Protein AF-0000000084529770 (afdb_homodimer)

Solvent-accessible surface area (backbone atoms only — not comparable to full-atom values): 20296 Å² total; per-residue (Å²): 112,70,66,55,49,55,51,51,52,50,38,41,46,54,28,39,40,55,39,32,36,70,46,19,80,85,62,40,51,66,65,58,24,19,60,69,40,73,43,67,54,68,54,47,42,72,75,42,43,56,72,65,47,39,49,16,51,37,52,49,51,47,50,50,52,47,49,69,75,46,68,89,63,78,53,99,87,29,50,69,12,55,49,46,35,48,49,44,53,50,38,72,77,45,52,46,55,53,38,37,48,46,34,41,22,71,76,56,33,53,90,83,51,86,56,68,46,41,69,64,49,27,52,56,42,40,51,54,21,49,52,44,41,52,32,25,75,70,59,68,24,43,69,91,48,57,34,33,60,52,48,45,49,54,53,27,41,52,40,27,68,72,38,34,38,51,56,52,43,43,42,59,52,74,77,89,50,68,69,60,50,43,51,41,51,21,53,36,42,35,39,39,37,47,93,111,68,66,55,48,55,50,49,51,48,38,42,45,55,27,39,39,55,40,32,34,69,45,18,81,86,62,40,50,67,65,58,23,18,61,70,40,71,44,67,53,68,53,48,44,73,76,44,42,56,71,64,47,37,49,17,50,37,52,50,51,47,50,47,52,47,48,68,75,48,69,87,63,77,54,99,87,29,50,68,12,55,49,46,36,48,50,44,53,49,38,72,78,46,53,45,55,56,38,36,49,48,34,39,20,71,76,56,34,54,89,85,51,86,58,69,44,41,69,64,49,27,53,56,41,41,51,52,23,48,52,45,40,52,32,24,75,71,58,68,23,43,68,90,48,58,34,34,60,52,48,45,48,54,53,27,41,52,40,27,69,71,38,33,38,51,58,52,43,42,42,57,52,75,75,89,51,68,68,59,50,42,52,43,50,21,52,36,42,34,41,38,36,48,95

Secondary structure (DSSP, 8-state):
-HHHHHHHHHHHHHHHHHHHHHHHHHH--HHHHHHHHTS-HHHHHHHH-SHHHHHHHHHHHHHHHHHHHS----SSS--HHHHHHHHHHHHHH-THHHHHHHHHHHHT-STTSPPTTHHHHHHHHHHHHHHHHHHHHTTSS--SS-HHHHHHHHHHHHHHHHH-HHHHHHHH-SS--HHHHHHHHHHHHHHHH--/-HHHHHHHHHHHHHHHHHHHHHHHHHH--HHHHHHHHTS-HHHHHHHH-SHHHHHHHHHHHHHHHHHHHS----SSS--HHHHHHHHHHHHHH-THHHHHHHHHHHHT-STTSPPTTHHHHHHHHHHHHHHHHHHHHTTSS--SS-HHHHHHHHHHHHHHHHH-HHHHHHHH-SS--HHHHHHHHHHHHHHHH--

InterPro domains:
  IPR001647 DNA-binding HTH domain, TetR-type [PF00440] (12-58)
  IPR001647 DNA-binding HTH domain, TetR-type [PR00455] (12-25)
  IPR001647 DNA-binding HTH domain, TetR-type [PR00455] (33-56)
  IPR001647 DNA-binding HTH domain, TetR-type [PS50977] (6-66)
  IPR009057 Homedomain-like superfamily [SSF46689] (3-79)
  IPR036271 Tetracyclin repressor-like, C-terminal domain superfamily [SSF48498] (78-193)
  IPR041467 HTH-type transcriptional repressor Sco4008, C-terminal [PF17926] (79-191)
  IPR050109 HTH-type, TetR-like transcriptional regulator [PTHR30328] (4-168)

Organism: Streptomyces rubellomurinus (strain ATCC 31215) (NCBI:txid359131)

pLDDT: mean 94.83, std 7.2, range [59.88, 98.88]

Nearest PDB structures (foldseek):
  3ppb-assembly1_B  TM=7.176E-01  e=4.703E-06  Shewanella loihica PV-4
  5gpa-assembly1_B  TM=7.264E-01  e=2.095E-05  Halalkalibacterium halodurans C-125
  4me9-assembly1_B  TM=6.494E-01  e=6.915E-06  Bacillus cereus ATCC 10987
  3vuq-assembly2_D  TM=5.571E-01  e=3.959E-04  Thermus thermophilus HB8
  1ui5-assembly1_A  TM=5.628E-01  e=7.773E-04  Streptomyces coelicolor A3(2)

Foldseek 3Di:
DVVVLVLLVVLLLVLLLVQCLVQNLVGGDLVSSCVSSVHDSVVCCVPQNDSLSSLLVNLLVVVVVLCVQQPDDDDPVDDLLNSLLSSLVVCVVPVSNLSRVVRCCVPPVDPPDDDRVNVVVCVVLVVQLVNQVVCCVVQAWPDPDRSSVLSVVSVVLSSCVSPVVVVVCVVVPDDDDSVVVSVVSSVVNCVVIGD/DVVVLVLLVVLLLVLLLVQCLVQNLVGGDLVSSCVSSVHDSVVCCVPQNDSLSSLLVNLLVVVVVLCVQQPDDDDPVDDLLNSLLSSLVVCVVPVSNLSRVVSCCVPPVDPPDDDRVVVVVCVVLVVQLVNQVVCCVVQAWPDPDRSSVLSVVSVVLSSCVSPVVVVVCVVVPDDDDSVVVSVVSSVVNCVVIGD

Sequence (390 aa):
MAWDTARTQQLLLDAAVEEFAEFGPDGARIARVATRAGVNKERIYQYFGDKEQLFSAVLRSELGKLAEAVPMVLDEGQDLGDYAGHVYDHHTASPHFSRLLAWEGLQRGTEDEELAAGLYRAAHLGEKAAVVAAAQRAGLLADDVDPGRTMFAVIGLVNAWFTLPQMVRLLLGGAADPAADRAALVTLVRRMTKPMAWDTARTQQLLLDAAVEEFAEFGPDGARIARVATRAGVNKERIYQYFGDKEQLFSAVLRSELGKLAEAVPMVLDEGQDLGDYAGHVYDHHTASPHFSRLLAWEGLQRGTEDEELAAGLYRAAHLGEKAAVVAAAQRAGLLADDVDPGRTMFAVIGLVNAWFTLPQMVRLLLGGAADPAADRAALVTLVRRMTKP

Radius of gyration: 21.7 Å; Cα contacts (8 Å, |Δi|>4): 522; chains: 2; bounding box: 76×56×42 Å

Structure (mmCIF, N/CA/C/O backbone):
data_AF-0000000084529770-model_v1
#
loop_
_entity.id
_entity.type
_entity.pdbx_description
1 polymer 'HTH tetR-type domain-containing protein'
#
loop_
_atom_site.group_PDB
_atom_site.id
_atom_site.type_symbol
_atom_site.label_atom_id
_atom_site.label_alt_id
_atom_site.label_comp_id
_atom_site.label_asym_id
_atom_site.label_entity_id
_atom_site.label_seq_id
_atom_site.pdbx_PDB_ins_code
_atom_site.Cartn_x
_atom_site.Cartn_y
_atom_site.Cartn_z
_atom_site.occupancy
_atom_site.B_iso_or_equiv
_atom_site.auth_seq_id
_atom_site.auth_comp_id
_atom_site.auth_asym_id
_atom_site.auth_atom_id
_atom_site.pdbx_PDB_model_num
ATOM 1 N N . MET A 1 1 ? 37.719 20.094 6.215 1 59.88 1 MET A N 1
ATOM 2 C CA . MET A 1 1 ? 36.625 20.969 5.809 1 59.88 1 MET A CA 1
ATOM 3 C C . MET A 1 1 ? 35.594 20.203 5.012 1 59.88 1 MET A C 1
ATOM 5 O O . MET A 1 1 ? 34.406 20.297 5.312 1 59.88 1 MET A O 1
ATOM 9 N N . ALA A 1 2 ? 36.031 19.453 3.848 1 61.69 2 ALA A N 1
ATOM 10 C CA . ALA A 1 2 ? 35.156 18.656 2.979 1 61.69 2 ALA A CA 1
ATOM 11 C C . ALA A 1 2 ? 34.469 17.547 3.76 1 61.69 2 ALA A C 1
ATOM 13 O O . ALA A 1 2 ? 33.281 17.297 3.584 1 61.69 2 ALA A O 1
ATOM 14 N N . TRP A 1 3 ? 35.219 16.984 4.723 1 68.81 3 TRP A N 1
ATOM 15 C CA . TRP A 1 3 ? 34.75 15.891 5.559 1 68.81 3 TRP A CA 1
ATOM 16 C C . TRP A 1 3 ? 33.625 16.359 6.469 1 68.81 3 TRP A C 1
ATOM 18 O O . TRP A 1 3 ? 32.625 15.648 6.668 1 68.81 3 TRP A O 1
ATOM 28 N N . ASP A 1 4 ? 33.688 17.594 6.711 1 81.44 4 ASP A N 1
ATOM 29 C CA . ASP A 1 4 ? 32.656 18.172 7.586 1 81.44 4 ASP A CA 1
ATOM 30 C C . ASP A 1 4 ? 31.344 18.375 6.848 1 81.44 4 ASP A C 1
ATOM 32 O O . ASP A 1 4 ? 30.281 18.031 7.367 1 81.44 4 ASP A O 1
ATOM 36 N N . THR A 1 5 ? 31.562 18.594 5.516 1 88.88 5 THR A N 1
ATOM 37 C CA . THR A 1 5 ? 30.375 18.844 4.699 1 88.88 5 THR A CA 1
ATOM 38 C C . THR A 1 5 ? 29.625 17.547 4.418 1 88.88 5 THR A C 1
ATOM 40 O O . THR A 1 5 ? 28.406 17.5 4.539 1 88.88 5 THR A O 1
ATOM 43 N N . ALA A 1 6 ? 30.438 16.562 4.059 1 91.94 6 ALA A N 1
ATOM 44 C CA . ALA A 1 6 ? 29.844 15.258 3.766 1 91.94 6 ALA A CA 1
ATOM 45 C C . ALA A 1 6 ? 29.109 14.703 4.988 1 91.94 6 ALA A C 1
ATOM 47 O O . ALA A 1 6 ? 28.031 14.133 4.867 1 91.94 6 ALA A O 1
ATOM 48 N N . ARG A 1 7 ? 29.688 14.82 6.074 1 94.19 7 ARG A N 1
ATOM 49 C CA . ARG A 1 7 ? 29.094 14.352 7.32 1 94.19 7 ARG A CA 1
ATOM 50 C C . ARG A 1 7 ? 27.812 15.125 7.629 1 94.19 7 ARG A C 1
ATOM 52 O O . ARG A 1 7 ? 26.797 14.531 8.008 1 94.19 7 ARG A O 1
ATOM 59 N N . THR A 1 8 ? 27.844 16.438 7.461 1 95.31 8 THR A N 1
ATOM 60 C CA . THR A 1 8 ? 26.688 17.281 7.711 1 95.31 8 THR A CA 1
ATOM 61 C C . THR A 1 8 ? 25.547 16.922 6.758 1 95.31 8 THR A C 1
ATOM 63 O O . THR A 1 8 ? 24.391 16.812 7.18 1 95.31 8 THR A O 1
ATOM 66 N N . GLN A 1 9 ? 25.891 16.703 5.504 1 96.88 9 GLN A N 1
ATOM 67 C CA . GLN A 1 9 ? 24.875 16.328 4.52 1 96.88 9 GLN A CA 1
ATOM 68 C C . GLN A 1 9 ? 24.234 14.992 4.875 1 96.88 9 GLN A C 1
ATOM 70 O O . GLN A 1 9 ? 23.016 14.836 4.742 1 96.88 9 GLN A O 1
ATOM 75 N N . GLN A 1 10 ? 25.078 14.094 5.355 1 97.25 10 GLN A N 1
ATOM 76 C CA . GLN A 1 10 ? 24.562 12.781 5.719 1 97.25 10 GLN A CA 1
ATOM 77 C C . GLN A 1 10 ? 23.656 12.867 6.938 1 97.25 10 GLN A C 1
ATOM 79 O O . GLN A 1 10 ? 22.609 12.203 6.996 1 97.25 10 GLN A O 1
ATOM 84 N N . LEU A 1 11 ? 23.984 13.664 7.91 1 97.44 11 LEU A N 1
ATOM 85 C CA . LEU A 1 11 ? 23.156 13.867 9.094 1 97.44 11 LEU A CA 1
ATOM 86 C C . LEU A 1 11 ? 21.797 14.445 8.703 1 97.44 11 LEU A C 1
ATOM 88 O O . LEU A 1 11 ? 20.766 14 9.211 1 97.44 11 LEU A O 1
ATOM 92 N N . LEU A 1 12 ? 21.828 15.406 7.801 1 98 12 LEU A N 1
ATOM 93 C CA . LEU A 1 12 ? 20.594 16.031 7.336 1 98 12 LEU A CA 1
ATOM 94 C C . LEU A 1 12 ? 19.75 15.031 6.555 1 98 12 LEU A C 1
ATOM 96 O O . LEU A 1 12 ? 18.531 14.984 6.73 1 98 12 LEU A O 1
ATOM 100 N N . LEU A 1 13 ? 20.422 14.273 5.734 1 98.31 13 LEU A N 1
ATOM 101 C CA . LEU A 1 13 ? 19.703 13.289 4.93 1 98.31 13 LEU A CA 1
ATOM 102 C C . LEU A 1 13 ? 19.047 12.234 5.816 1 98.31 13 LEU A C 1
ATOM 104 O O . LEU A 1 13 ? 17.891 11.883 5.617 1 98.31 13 LEU A O 1
ATOM 108 N N . ASP A 1 14 ? 19.75 11.719 6.828 1 98.38 14 ASP A N 1
ATOM 109 C CA . ASP A 1 14 ? 19.219 10.727 7.75 1 98.38 14 ASP A CA 1
ATOM 110 C C . ASP A 1 14 ? 18.031 11.273 8.523 1 98.38 14 ASP A C 1
ATOM 112 O O . ASP A 1 14 ? 17.016 10.586 8.688 1 98.38 14 ASP A O 1
ATOM 116 N N . ALA A 1 15 ? 18.125 12.516 8.961 1 98.69 15 ALA A N 1
ATOM 117 C CA . ALA A 1 15 ? 17.031 13.172 9.656 1 98.69 15 ALA A CA 1
ATOM 118 C C . ALA A 1 15 ? 15.82 13.336 8.734 1 98.69 15 ALA A C 1
ATOM 120 O O . ALA A 1 15 ? 14.68 13.172 9.164 1 98.69 15 ALA A O 1
ATOM 121 N N . ALA A 1 16 ? 16.094 13.688 7.48 1 98.88 16 ALA A N 1
ATOM 122 C CA . ALA A 1 16 ? 15.023 13.875 6.5 1 98.88 16 ALA A CA 1
ATOM 123 C C . ALA A 1 16 ? 14.305 12.555 6.215 1 98.88 16 ALA A C 1
ATOM 125 O O . ALA A 1 16 ? 13.086 12.523 6.066 1 98.88 16 ALA A O 1
ATOM 126 N N . VAL A 1 17 ? 15.055 11.445 6.105 1 98.81 17 VAL A N 1
ATOM 127 C CA . VAL A 1 17 ? 14.461 10.133 5.891 1 98.81 17 VAL A CA 1
ATOM 128 C C . VAL A 1 17 ? 13.469 9.82 7.008 1 98.81 17 VAL A C 1
ATOM 130 O O . VAL A 1 17 ? 12.328 9.422 6.738 1 98.81 17 VAL A O 1
ATOM 133 N N . GLU A 1 18 ? 13.867 10.055 8.227 1 98.5 18 GLU A N 1
ATOM 134 C CA . GLU A 1 18 ? 12.984 9.812 9.367 1 98.5 18 GLU A CA 1
ATOM 135 C C . GLU A 1 18 ? 11.742 10.703 9.305 1 98.5 18 GLU A C 1
ATOM 137 O O . GLU A 1 18 ? 10.625 10.227 9.5 1 98.5 18 GLU A O 1
ATOM 142 N N . GLU A 1 19 ? 11.945 11.961 8.984 1 98.62 19 GLU A N 1
ATOM 143 C CA . GLU A 1 19 ? 10.875 12.953 8.953 1 98.62 19 GLU A CA 1
ATOM 144 C C . GLU A 1 19 ? 9.859 12.633 7.859 1 98.62 19 GLU A C 1
ATOM 146 O O . GLU A 1 19 ? 8.656 12.586 8.117 1 98.62 19 GLU A O 1
ATOM 151 N N . PHE A 1 20 ? 10.344 12.359 6.641 1 98.69 20 PHE A N 1
ATOM 152 C CA . PHE A 1 20 ? 9.461 12.086 5.512 1 98.69 20 PHE A CA 1
ATOM 153 C C . PHE A 1 20 ? 8.773 10.734 5.68 1 98.69 20 PHE A C 1
ATOM 155 O O . PHE A 1 20 ? 7.625 10.562 5.266 1 98.69 20 PHE A O 1
ATOM 162 N N . ALA A 1 21 ? 9.477 9.75 6.258 1 98.31 21 ALA A N 1
ATOM 163 C CA . ALA A 1 21 ? 8.867 8.445 6.473 1 98.31 21 ALA A CA 1
ATOM 164 C C . ALA A 1 21 ? 7.746 8.516 7.508 1 98.31 21 ALA A C 1
ATOM 166 O O . ALA A 1 21 ? 6.773 7.77 7.43 1 98.31 21 ALA A O 1
ATOM 167 N N . GLU A 1 22 ? 7.918 9.406 8.43 1 96.94 22 GLU A N 1
ATOM 168 C CA . GLU A 1 22 ? 6.938 9.516 9.508 1 96.94 22 GLU A CA 1
ATOM 169 C C . GLU A 1 22 ? 5.746 10.367 9.086 1 96.94 22 GLU A C 1
ATOM 171 O O . GLU A 1 22 ? 4.594 10.016 9.352 1 96.94 22 GLU A O 1
ATOM 176 N N . PHE A 1 23 ? 5.996 11.461 8.281 1 97.31 23 PHE A N 1
ATOM 177 C CA . PHE A 1 23 ? 4.934 12.453 8.141 1 97.31 23 PHE A CA 1
ATOM 178 C C . PHE A 1 23 ? 4.555 12.641 6.68 1 97.31 23 PHE A C 1
ATOM 180 O O . PHE A 1 23 ? 3.566 13.312 6.367 1 97.31 23 PHE A O 1
ATOM 187 N N . GLY A 1 24 ? 5.305 12.055 5.766 1 97.56 24 GLY A N 1
ATOM 188 C CA . GLY A 1 24 ? 5.062 12.281 4.352 1 97.56 24 GLY A CA 1
ATOM 189 C C . GLY A 1 24 ? 5.539 13.648 3.877 1 97.56 24 GLY A C 1
ATOM 190 O O . GLY A 1 24 ? 5.863 14.516 4.688 1 97.56 24 GLY A O 1
ATOM 191 N N . PRO A 1 25 ? 5.609 13.828 2.596 1 96.94 25 PRO A N 1
ATOM 192 C CA . PRO A 1 25 ? 6.117 15.094 2.049 1 96.94 25 PRO A CA 1
ATOM 193 C C . PRO A 1 25 ? 5.23 16.281 2.4 1 96.94 25 PRO A C 1
ATOM 195 O O . PRO A 1 25 ? 5.723 17.406 2.525 1 96.94 25 PRO A O 1
ATOM 198 N N . ASP A 1 26 ? 3.959 16.078 2.498 1 96.31 26 ASP A N 1
ATOM 199 C CA . ASP A 1 26 ? 3.076 17.188 2.855 1 96.31 26 ASP A CA 1
ATOM 200 C C . ASP A 1 26 ? 3.229 17.562 4.328 1 96.31 26 ASP A C 1
ATOM 202 O O . ASP A 1 26 ? 3.205 18.734 4.684 1 96.31 26 ASP A O 1
ATOM 206 N N . GLY A 1 27 ? 3.473 16.625 5.18 1 97 27 GLY A N 1
ATOM 207 C CA . GLY A 1 27 ? 3.488 16.859 6.617 1 97 27 GLY A CA 1
ATOM 208 C C . GLY A 1 27 ? 4.875 17.141 7.16 1 97 27 GLY A C 1
ATOM 209 O O . GLY A 1 27 ? 5.02 17.672 8.266 1 97 27 GLY A O 1
ATOM 210 N N . ALA A 1 28 ? 5.887 16.812 6.414 1 98 28 ALA A N 1
ATOM 211 C CA . ALA A 1 28 ? 7.266 17 6.852 1 98 28 ALA A CA 1
ATOM 212 C C . ALA A 1 28 ? 7.59 18.484 6.992 1 98 28 ALA A C 1
ATOM 214 O O . ALA A 1 28 ? 7.09 19.312 6.219 1 98 28 ALA A O 1
ATOM 215 N N . ARG A 1 29 ? 8.367 18.812 7.934 1 97.94 29 ARG A N 1
ATOM 216 C CA . ARG A 1 29 ? 8.82 20.188 8.164 1 97.94 29 ARG A CA 1
ATOM 217 C C . ARG A 1 29 ? 10.336 20.281 8.125 1 97.94 29 ARG A C 1
ATOM 219 O O . ARG A 1 29 ? 11.031 19.562 8.859 1 97.94 29 ARG A O 1
ATOM 226 N N . ILE A 1 30 ? 10.773 21.172 7.43 1 97.69 30 ILE A N 1
ATOM 227 C CA . ILE A 1 30 ? 12.203 21.406 7.25 1 97.69 30 ILE A CA 1
ATOM 228 C C . ILE A 1 30 ? 12.836 21.766 8.586 1 97.69 30 ILE A C 1
ATOM 230 O O . ILE A 1 30 ? 13.945 21.328 8.906 1 97.69 30 ILE A O 1
ATOM 234 N N . ALA A 1 31 ? 12.172 22.562 9.367 1 97.75 31 ALA A N 1
ATOM 235 C CA . ALA A 1 31 ? 12.672 22.984 10.672 1 97.75 31 ALA A CA 1
ATOM 236 C C . ALA A 1 31 ? 12.914 21.781 11.578 1 97.75 31 ALA A C 1
ATOM 238 O O . ALA A 1 31 ? 13.914 21.734 12.305 1 97.75 31 ALA A O 1
ATOM 239 N N . ARG A 1 32 ? 12.047 20.781 11.578 1 98.31 32 ARG A N 1
ATOM 240 C CA . ARG A 1 32 ? 12.203 19.578 12.398 1 98.31 32 ARG A CA 1
ATOM 241 C C . ARG A 1 32 ? 13.391 18.75 11.93 1 98.31 32 ARG A C 1
ATOM 243 O O . ARG A 1 32 ? 14.109 18.156 12.75 1 98.31 32 ARG A O 1
ATOM 250 N N . VAL A 1 33 ? 13.586 18.656 10.617 1 98.5 33 VAL A N 1
ATOM 251 C CA . VAL A 1 33 ? 14.734 17.938 10.07 1 98.5 33 VAL A CA 1
ATOM 252 C C . VAL A 1 33 ? 16.031 18.562 10.594 1 98.5 33 VAL A C 1
ATOM 254 O O . VAL A 1 33 ? 16.922 17.844 11.07 1 98.5 33 VAL A O 1
ATOM 257 N N . ALA A 1 34 ? 16.094 19.906 10.492 1 98.06 34 ALA A N 1
ATOM 258 C CA . ALA A 1 34 ? 17.281 20.641 10.953 1 98.06 34 ALA A CA 1
ATOM 259 C C . ALA A 1 34 ? 17.516 20.406 12.438 1 98.06 34 ALA A C 1
ATOM 261 O O . ALA A 1 34 ? 18.641 20.141 12.859 1 98.06 34 ALA A O 1
ATOM 262 N N . THR A 1 35 ? 16.453 20.516 13.227 1 98.19 35 THR A N 1
ATOM 263 C CA . THR A 1 35 ? 16.531 20.312 14.664 1 98.19 35 THR A CA 1
ATOM 264 C C . THR A 1 35 ? 17.031 18.922 14.992 1 98.19 35 THR A C 1
ATOM 266 O O . THR A 1 35 ? 17.953 18.75 15.805 1 98.19 35 THR A O 1
ATOM 269 N N . ARG A 1 36 ? 16.547 17.922 14.352 1 97.56 36 ARG A N 1
ATOM 270 C CA . ARG A 1 36 ? 16.938 16.531 14.578 1 97.56 36 ARG A CA 1
ATOM 271 C C . ARG A 1 36 ? 18.406 16.312 14.211 1 97.56 36 ARG A C 1
ATOM 273 O O . ARG A 1 36 ? 19.109 15.547 14.875 1 97.56 36 ARG A O 1
ATOM 280 N N . ALA A 1 37 ? 18.812 16.922 13.141 1 97.56 37 ALA A N 1
ATOM 281 C CA . ALA A 1 37 ? 20.188 16.75 12.648 1 97.56 37 ALA A CA 1
ATOM 282 C C . ALA A 1 37 ? 21.172 17.594 13.445 1 97.56 37 ALA A C 1
ATOM 284 O O . ALA A 1 37 ? 22.375 17.406 13.359 1 97.56 37 ALA A O 1
ATOM 285 N N . GLY A 1 38 ? 20.656 18.594 14.18 1 97.44 38 GLY A N 1
ATOM 286 C CA . GLY A 1 38 ? 21.531 19.531 14.875 1 97.44 38 GLY A CA 1
ATOM 287 C C . GLY A 1 38 ? 22.266 20.469 13.938 1 97.44 38 GLY A C 1
ATOM 288 O O . GLY A 1 38 ? 23.438 20.766 14.156 1 97.44 38 GLY A O 1
ATOM 289 N N . VAL A 1 39 ? 21.656 20.781 12.859 1 95.81 39 VAL A N 1
ATOM 290 C CA . VAL A 1 39 ? 22.25 21.594 11.812 1 95.81 39 VAL A CA 1
ATOM 291 C C . VAL A 1 39 ? 21.344 22.781 11.5 1 95.81 39 VAL A C 1
ATOM 293 O O . VAL A 1 39 ? 20.109 22.672 11.602 1 95.81 39 VAL A O 1
ATOM 296 N N . ASN A 1 40 ? 21.922 23.859 11.141 1 94.38 40 ASN A N 1
ATOM 297 C CA . ASN A 1 40 ? 21.156 25.031 10.719 1 94.38 40 ASN A CA 1
ATOM 298 C C . ASN A 1 40 ? 20.297 24.719 9.492 1 94.38 40 ASN A C 1
ATOM 300 O O . ASN A 1 40 ? 20.781 24.109 8.531 1 94.38 40 ASN A O 1
ATOM 304 N N . LYS A 1 41 ? 19.031 25.172 9.516 1 94.94 41 LYS A N 1
ATOM 305 C CA . LYS A 1 41 ? 18.062 24.875 8.461 1 94.94 41 LYS A CA 1
ATOM 306 C C . LYS A 1 41 ? 18.531 25.453 7.117 1 94.94 41 LYS A C 1
ATOM 308 O O . LYS A 1 41 ? 18.203 24.906 6.062 1 94.94 41 LYS A O 1
ATOM 313 N N . GLU A 1 42 ? 19.312 26.531 7.117 1 95.44 42 GLU A N 1
ATOM 314 C CA . GLU A 1 42 ? 19.797 27.156 5.891 1 95.44 42 GLU A CA 1
ATOM 315 C C . GLU A 1 42 ? 20.688 26.188 5.102 1 95.44 42 GLU A C 1
ATOM 317 O O . GLU A 1 42 ? 20.734 26.25 3.871 1 95.44 42 GLU A O 1
ATOM 322 N N . ARG A 1 43 ? 21.297 25.344 5.789 1 95.31 43 ARG A N 1
ATOM 323 C CA . ARG A 1 43 ? 22.188 24.375 5.145 1 95.31 43 ARG A CA 1
ATOM 324 C C . ARG A 1 43 ? 21.375 23.359 4.328 1 95.31 43 ARG A C 1
ATOM 326 O O . ARG A 1 43 ? 21.859 22.859 3.309 1 95.31 43 ARG A O 1
ATOM 333 N N . ILE A 1 44 ? 20.125 23.094 4.719 1 96.75 44 ILE A N 1
ATOM 334 C CA . ILE A 1 44 ? 19.266 22.188 3.965 1 96.75 44 ILE A CA 1
ATOM 335 C C . ILE A 1 44 ? 18.984 22.766 2.582 1 96.75 44 ILE A C 1
ATOM 337 O O . ILE A 1 44 ? 19.094 22.062 1.571 1 96.75 44 ILE A O 1
ATOM 341 N N . TYR A 1 45 ? 18.719 24.031 2.594 1 96.5 45 TYR A N 1
ATOM 342 C CA . TYR A 1 45 ? 18.422 24.688 1.328 1 96.5 45 TYR A CA 1
ATOM 343 C C . TYR A 1 45 ? 19.672 24.766 0.454 1 96.5 45 TYR A C 1
ATOM 345 O O . TYR A 1 45 ? 19.594 24.609 -0.767 1 96.5 45 TYR A O 1
ATOM 353 N N . GLN A 1 46 ? 20.75 24.969 1.056 1 96.31 46 GLN A N 1
ATOM 354 C CA . GLN A 1 46 ? 22.016 25.062 0.331 1 96.31 46 GLN A CA 1
ATOM 355 C C . GLN A 1 46 ? 22.391 23.719 -0.292 1 96.31 46 GLN A C 1
ATOM 357 O O . GLN A 1 46 ? 22.812 23.656 -1.446 1 96.31 46 GLN A O 1
ATOM 362 N N . TYR A 1 47 ? 22.172 22.656 0.465 1 96.81 47 TYR A N 1
ATOM 363 C CA . TYR A 1 47 ? 22.656 21.344 0.042 1 96.81 47 TYR A CA 1
ATOM 364 C C . TYR A 1 47 ? 21.609 20.641 -0.832 1 96.81 47 TYR A C 1
ATOM 366 O O . TYR A 1 47 ? 21.969 19.922 -1.764 1 96.81 47 TYR A O 1
ATOM 374 N N . PHE A 1 48 ? 20.312 20.844 -0.545 1 97.88 48 PHE A N 1
ATOM 375 C CA . PHE A 1 48 ? 19.312 19.969 -1.147 1 97.88 48 PHE A CA 1
ATOM 376 C C . PHE A 1 48 ? 18.266 20.781 -1.899 1 97.88 48 PHE A C 1
ATOM 378 O O . PHE A 1 48 ? 17.516 20.234 -2.713 1 97.88 48 PHE A O 1
ATOM 385 N N . GLY A 1 49 ? 18.219 22.062 -1.653 1 97.25 49 GLY A N 1
ATOM 386 C CA . GLY A 1 49 ? 17.172 22.875 -2.264 1 97.25 49 GLY A CA 1
ATOM 387 C C . GLY A 1 49 ? 15.883 22.891 -1.467 1 97.25 49 GLY A C 1
ATOM 388 O O . GLY A 1 49 ? 15.906 22.922 -0.234 1 97.25 49 GLY A O 1
ATOM 389 N N . ASP A 1 50 ? 14.734 22.953 -2.109 1 96.12 50 ASP A N 1
ATOM 390 C CA . ASP A 1 50 ? 13.445 23.047 -1.432 1 96.12 50 ASP A CA 1
ATOM 391 C C . ASP A 1 50 ? 12.977 21.688 -0.928 1 96.12 50 ASP A C 1
ATOM 393 O O . ASP A 1 50 ? 13.711 20.703 -1.016 1 96.12 50 ASP A O 1
ATOM 397 N N . LYS A 1 51 ? 11.867 21.641 -0.385 1 97.12 51 LYS A N 1
ATOM 398 C CA . LYS A 1 51 ? 11.359 20.422 0.257 1 97.12 51 LYS A CA 1
ATOM 399 C C . LYS A 1 51 ? 11.195 19.297 -0.752 1 97.12 51 LYS A C 1
ATOM 401 O O . LYS A 1 51 ? 11.5 18.141 -0.454 1 97.12 51 LYS A O 1
ATOM 406 N N . GLU A 1 52 ? 10.719 19.562 -1.949 1 96.19 52 GLU A N 1
ATOM 407 C CA . GLU A 1 52 ? 10.531 18.547 -2.975 1 96.19 52 GLU A CA 1
ATOM 408 C C . GLU A 1 52 ? 11.867 17.953 -3.422 1 96.19 52 GLU A C 1
ATOM 410 O O . GLU A 1 52 ? 11.969 16.75 -3.65 1 96.19 52 GLU A O 1
ATOM 415 N N . GLN A 1 53 ? 12.805 18.781 -3.568 1 97.69 53 GLN A N 1
ATOM 416 C CA . GLN A 1 53 ? 14.141 18.312 -3.934 1 97.69 53 GLN A CA 1
ATOM 417 C C . GLN A 1 53 ? 14.758 17.469 -2.82 1 97.69 53 GLN A C 1
ATOM 419 O O . GLN A 1 53 ? 15.461 16.5 -3.088 1 97.69 53 GLN A O 1
ATOM 424 N N . LEU A 1 54 ? 14.562 17.969 -1.589 1 98.38 54 LEU A N 1
ATOM 425 C CA . LEU A 1 54 ? 15.016 17.156 -0.459 1 98.38 54 LEU A CA 1
ATOM 426 C C . LEU A 1 54 ? 14.328 15.797 -0.448 1 98.38 54 LEU A C 1
ATOM 428 O O . LEU A 1 54 ? 14.961 14.781 -0.174 1 98.38 54 LEU A O 1
ATOM 432 N N . PHE A 1 55 ? 13.047 15.719 -0.718 1 98.44 55 PHE A N 1
ATOM 433 C CA . PHE A 1 55 ? 12.32 14.453 -0.795 1 98.44 55 PHE A CA 1
ATOM 434 C C . PHE A 1 55 ? 12.906 13.562 -1.879 1 98.44 55 PHE A C 1
ATOM 436 O O . PHE A 1 55 ? 13.086 12.359 -1.669 1 98.44 55 PHE A O 1
ATOM 443 N N . SER A 1 56 ? 13.227 14.133 -3.012 1 98.31 56 SER A N 1
ATOM 444 C CA . SER A 1 56 ? 13.891 13.398 -4.078 1 98.31 56 SER A CA 1
ATOM 445 C C . SER A 1 56 ? 15.203 12.781 -3.594 1 98.31 56 SER A C 1
ATOM 447 O O . SER A 1 56 ? 15.492 11.617 -3.881 1 98.31 56 SER A O 1
ATOM 449 N N . ALA A 1 57 ? 15.953 13.57 -2.871 1 98.62 57 ALA A N 1
ATOM 450 C CA . ALA A 1 57 ? 17.219 13.086 -2.336 1 98.62 57 ALA A CA 1
ATOM 451 C C . ALA A 1 57 ? 17 11.93 -1.362 1 98.62 57 ALA A C 1
ATOM 453 O O . ALA A 1 57 ? 17.766 10.969 -1.345 1 98.62 57 ALA A O 1
ATOM 454 N N . VAL A 1 58 ? 16.016 12.008 -0.558 1 98.75 58 VAL A N 1
ATOM 455 C CA . VAL A 1 58 ? 15.648 10.969 0.402 1 98.75 58 VAL A CA 1
ATOM 456 C C . VAL A 1 58 ? 15.305 9.68 -0.3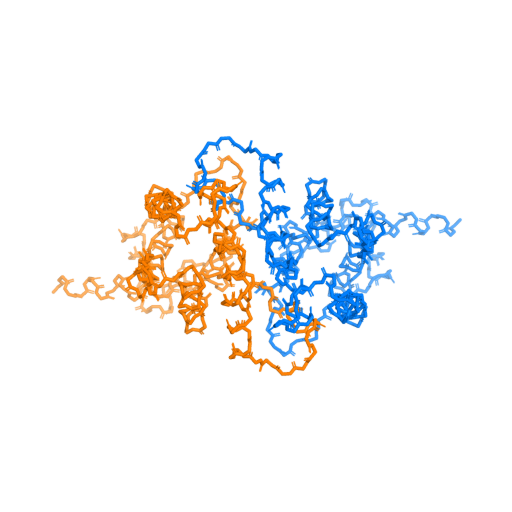39 1 98.75 58 VAL A C 1
ATOM 458 O O . VAL A 1 58 ? 15.797 8.602 0.008 1 98.75 58 VAL A O 1
ATOM 461 N N . LEU A 1 59 ? 14.492 9.758 -1.373 1 98.56 59 LEU A N 1
ATOM 462 C CA . LEU A 1 59 ? 14.102 8.586 -2.15 1 98.56 59 LEU A CA 1
ATOM 463 C C . LEU A 1 59 ? 15.312 7.961 -2.836 1 98.56 59 LEU A C 1
ATOM 465 O O . LEU A 1 59 ? 15.461 6.738 -2.857 1 98.56 59 LEU A O 1
ATOM 469 N N . ARG A 1 60 ? 16.141 8.836 -3.385 1 98.38 60 ARG A N 1
ATOM 470 C CA . ARG A 1 60 ? 17.359 8.344 -4.016 1 98.38 60 ARG A CA 1
ATOM 471 C C . ARG A 1 60 ? 18.234 7.594 -3.012 1 98.38 60 ARG A C 1
ATOM 473 O O . ARG A 1 60 ? 18.75 6.512 -3.314 1 98.38 60 ARG A O 1
ATOM 480 N N . SER A 1 61 ? 18.375 8.18 -1.889 1 98.25 61 SER A N 1
ATOM 481 C CA . SER A 1 61 ? 19.203 7.59 -0.848 1 98.25 61 SER A CA 1
ATOM 482 C C . SER A 1 61 ? 18.672 6.219 -0.43 1 98.25 61 SER A C 1
ATOM 484 O O . SER A 1 61 ? 19.422 5.242 -0.398 1 98.25 61 SER A O 1
ATOM 486 N N . GLU A 1 62 ? 17.406 6.09 -0.137 1 98.44 62 GLU A N 1
ATOM 487 C CA . GLU A 1 62 ? 16.828 4.848 0.369 1 98.44 62 GLU A CA 1
ATOM 488 C C . GLU A 1 62 ? 16.766 3.781 -0.721 1 98.44 62 GLU A C 1
ATOM 490 O O . GLU A 1 62 ? 16.984 2.598 -0.449 1 98.44 62 GLU A O 1
ATOM 495 N N . LEU A 1 63 ? 16.484 4.172 -1.963 1 98.25 63 LEU A N 1
ATOM 496 C CA . LEU A 1 63 ? 16.547 3.234 -3.076 1 98.25 63 LEU A CA 1
ATOM 497 C C . LEU A 1 63 ? 17.969 2.715 -3.262 1 98.25 63 LEU A C 1
ATOM 499 O O . LEU A 1 63 ? 18.172 1.523 -3.502 1 98.25 63 LEU A O 1
ATOM 503 N N . GLY A 1 64 ? 18.922 3.645 -3.178 1 97.5 64 GLY A N 1
ATOM 504 C CA . GLY A 1 64 ? 20.312 3.242 -3.275 1 97.5 64 GLY A CA 1
ATOM 505 C C . GLY A 1 64 ? 20.719 2.229 -2.223 1 97.5 64 GLY A C 1
ATOM 506 O O . GLY A 1 64 ? 21.406 1.249 -2.527 1 97.5 64 GLY A O 1
ATOM 507 N N . LYS A 1 65 ? 20.328 2.438 -0.962 1 97.81 65 LYS A N 1
ATOM 508 C CA . LYS A 1 65 ? 20.625 1.507 0.125 1 97.81 65 LYS A CA 1
ATOM 509 C C . LYS A 1 65 ? 20.016 0.131 -0.158 1 97.81 65 LYS A C 1
ATOM 511 O O . LYS A 1 65 ? 20.672 -0.892 0.062 1 97.81 65 LYS A O 1
ATOM 516 N N . LEU A 1 66 ? 18.766 0.077 -0.631 1 97.88 66 LEU A N 1
ATOM 517 C CA . LEU A 1 66 ? 18.125 -1.187 -0.959 1 97.88 66 LEU A CA 1
ATOM 518 C C . LEU A 1 66 ? 18.859 -1.903 -2.084 1 97.88 66 LEU A C 1
ATOM 520 O O . LEU A 1 66 ? 19.125 -3.105 -1.992 1 97.88 66 LEU A O 1
ATOM 524 N N . ALA A 1 67 ? 19.203 -1.127 -3.139 1 96.88 67 ALA A N 1
ATOM 525 C CA . ALA A 1 67 ? 19.875 -1.707 -4.297 1 96.88 67 ALA A CA 1
ATOM 526 C C . ALA A 1 67 ? 21.219 -2.301 -3.906 1 96.88 67 ALA A C 1
ATOM 528 O O . ALA A 1 67 ? 21.625 -3.344 -4.43 1 96.88 67 ALA A O 1
ATOM 529 N N . GLU A 1 68 ? 21.891 -1.631 -3.01 1 96.44 68 GLU A N 1
ATOM 530 C CA . GLU A 1 68 ? 23.188 -2.113 -2.541 1 96.44 68 GLU A CA 1
ATOM 531 C C . GLU A 1 68 ? 23.031 -3.348 -1.658 1 96.44 68 GLU A C 1
ATOM 533 O O . GLU A 1 68 ? 23.812 -4.297 -1.765 1 96.44 68 GLU A O 1
ATOM 538 N N . ALA A 1 69 ? 22.062 -3.344 -0.843 1 97 69 ALA A N 1
ATOM 539 C CA . ALA A 1 69 ? 21.859 -4.41 0.134 1 97 69 ALA A CA 1
ATOM 540 C C . ALA A 1 69 ? 21.266 -5.656 -0.526 1 97 69 ALA A C 1
ATOM 542 O O . ALA A 1 69 ? 21.516 -6.777 -0.078 1 97 69 ALA A O 1
ATOM 543 N N . VAL A 1 70 ? 20.453 -5.465 -1.595 1 97.12 70 VAL A N 1
ATOM 544 C CA . VAL A 1 70 ? 19.734 -6.578 -2.209 1 97.12 70 VAL A CA 1
ATOM 545 C C . VAL A 1 70 ? 19.922 -6.531 -3.725 1 97.12 70 VAL A C 1
ATOM 547 O O . VAL A 1 70 ? 19 -6.16 -4.453 1 97.12 70 VAL A O 1
ATOM 550 N N . PRO A 1 71 ? 21.094 -6.965 -4.215 1 93 71 PRO A N 1
ATOM 551 C CA . PRO A 1 71 ? 21.234 -7.07 -5.668 1 93 71 PRO A CA 1
ATOM 552 C C . PRO A 1 71 ? 20.281 -8.094 -6.277 1 93 71 PRO A C 1
ATOM 554 O O . PRO A 1 71 ? 19.969 -9.109 -5.652 1 93 71 PRO A O 1
ATOM 557 N N . MET A 1 72 ? 19.734 -7.766 -7.414 1 92.12 72 MET A N 1
ATOM 558 C CA . MET A 1 72 ? 18.859 -8.719 -8.07 1 92.12 72 MET A CA 1
ATOM 559 C C . MET A 1 72 ? 19.625 -9.57 -9.086 1 92.12 72 MET A C 1
ATOM 561 O O . MET A 1 72 ? 20.109 -9.047 -10.094 1 92.12 72 MET A O 1
ATOM 565 N N . VAL A 1 73 ? 19.766 -10.766 -8.742 1 87.12 73 VAL A N 1
ATOM 566 C CA . VAL A 1 73 ? 20.359 -11.766 -9.617 1 87.12 73 VAL A CA 1
ATOM 567 C C . VAL A 1 73 ? 19.438 -12.961 -9.75 1 87.12 73 VAL A C 1
ATOM 569 O O . VAL A 1 73 ? 18.984 -13.531 -8.75 1 87.12 73 VAL A O 1
ATOM 572 N N . LEU A 1 74 ? 19.031 -13.227 -10.992 1 89.62 74 LEU A N 1
ATOM 573 C CA . LEU A 1 74 ? 18.188 -14.383 -11.25 1 89.62 74 LEU A CA 1
ATOM 574 C C . LEU A 1 74 ? 18.922 -15.445 -12.055 1 89.62 74 LEU A C 1
ATOM 576 O O . LEU A 1 74 ? 19.328 -15.203 -13.195 1 89.62 74 LEU A O 1
ATOM 580 N N . ASP A 1 75 ? 19.266 -16.453 -11.344 1 83.62 75 ASP A N 1
ATOM 581 C CA . ASP A 1 75 ? 19.906 -17.594 -11.977 1 83.62 75 ASP A CA 1
ATOM 582 C C . ASP A 1 75 ? 19.344 -18.906 -11.438 1 83.62 75 ASP A C 1
ATOM 584 O O . ASP A 1 75 ? 18.219 -18.938 -10.93 1 83.62 75 ASP A O 1
ATOM 588 N N . GLU A 1 76 ? 19.969 -19.984 -11.719 1 75.19 76 GLU A N 1
ATOM 589 C CA . GLU A 1 76 ? 19.453 -21.297 -11.344 1 75.19 76 GLU A CA 1
ATOM 590 C C . GLU A 1 76 ? 19.328 -21.438 -9.828 1 75.19 76 GLU A C 1
ATOM 592 O O . GLU A 1 76 ? 18.516 -22.203 -9.336 1 75.19 76 GLU A O 1
ATOM 597 N N . GLY A 1 77 ? 20 -20.625 -9.172 1 74 77 GLY A N 1
ATOM 598 C CA . GLY A 1 77 ? 20.016 -20.797 -7.723 1 74 77 GLY A CA 1
ATOM 599 C C . GLY A 1 77 ? 19.266 -19.703 -6.992 1 74 77 GLY A C 1
ATOM 600 O O . GLY A 1 77 ? 18.984 -19.812 -5.793 1 74 77 GLY A O 1
ATOM 601 N N . GLN A 1 78 ? 18.859 -18.672 -7.676 1 82.19 78 GLN A N 1
ATOM 602 C CA . GLN A 1 78 ? 18.156 -17.531 -7.059 1 82.19 78 GLN A CA 1
ATOM 603 C C . GLN A 1 78 ? 17 -17.062 -7.926 1 82.19 78 GLN A C 1
ATOM 605 O O . GLN A 1 78 ? 17.203 -16.625 -9.062 1 82.19 78 GLN A O 1
ATOM 610 N N . ASP A 1 79 ? 15.859 -17.25 -7.305 1 93.12 79 ASP A N 1
ATOM 611 C CA . ASP A 1 79 ? 14.672 -16.828 -8.047 1 93.12 79 ASP A CA 1
ATOM 612 C C . ASP A 1 79 ? 14.031 -15.594 -7.426 1 93.12 79 ASP A C 1
ATOM 614 O O . ASP A 1 79 ? 14.617 -14.969 -6.535 1 93.12 79 ASP A O 1
ATOM 618 N N . LEU A 1 80 ? 12.875 -15.172 -7.906 1 97.81 80 LEU A N 1
ATOM 619 C CA . LEU A 1 80 ? 12.219 -13.945 -7.457 1 97.81 80 LEU A CA 1
ATOM 620 C C . LEU A 1 80 ? 11.695 -14.102 -6.035 1 97.81 80 LEU A C 1
ATOM 622 O O . LEU A 1 80 ? 11.5 -13.109 -5.328 1 97.81 80 LEU A O 1
ATOM 626 N N . GLY A 1 81 ? 11.445 -15.352 -5.652 1 97.88 81 GLY A N 1
ATOM 627 C CA . GLY A 1 81 ? 11.102 -15.57 -4.258 1 97.88 81 GLY A CA 1
ATOM 628 C C . GLY A 1 81 ? 12.219 -15.219 -3.301 1 97.88 81 GLY A C 1
ATOM 629 O O . GLY A 1 81 ? 11.992 -14.555 -2.287 1 97.88 81 GLY A O 1
ATOM 630 N N . ASP A 1 82 ? 13.422 -15.648 -3.623 1 97.06 82 ASP A N 1
ATOM 631 C CA . ASP A 1 82 ? 14.586 -15.305 -2.818 1 97.06 82 ASP A CA 1
ATOM 632 C C . ASP A 1 82 ? 14.789 -13.789 -2.773 1 97.06 82 ASP A C 1
ATOM 634 O O . ASP A 1 82 ? 15.039 -13.219 -1.707 1 97.06 82 ASP A O 1
ATOM 638 N N . TYR A 1 83 ? 14.703 -13.195 -3.938 1 97.81 83 TYR A N 1
ATOM 639 C CA . TYR A 1 83 ? 14.836 -11.75 -4.008 1 97.81 83 TYR A CA 1
ATOM 640 C C . TYR A 1 83 ? 13.812 -11.062 -3.104 1 97.81 83 TYR A C 1
ATOM 642 O O . TYR A 1 83 ? 14.164 -10.188 -2.307 1 97.81 83 TYR A O 1
ATOM 650 N N . ALA A 1 84 ? 12.578 -11.469 -3.193 1 98.25 84 ALA A N 1
ATOM 651 C CA . ALA A 1 84 ? 11.516 -10.898 -2.365 1 98.25 84 ALA A CA 1
ATOM 652 C C . ALA A 1 84 ? 11.82 -11.086 -0.881 1 98.25 84 ALA A C 1
ATOM 654 O O . ALA A 1 84 ? 11.57 -10.188 -0.074 1 98.25 84 ALA A O 1
ATOM 655 N N . GLY A 1 85 ? 12.281 -12.242 -0.523 1 98.31 85 GLY A N 1
ATOM 656 C CA . GLY A 1 85 ? 12.672 -12.492 0.856 1 98.31 85 GLY A CA 1
ATOM 657 C C . GLY A 1 85 ? 13.742 -11.539 1.35 1 98.31 85 GLY A C 1
ATOM 658 O O . GLY A 1 85 ? 13.672 -11.039 2.477 1 98.31 85 GLY A O 1
ATOM 659 N N . HIS A 1 86 ? 14.719 -11.273 0.515 1 98.06 86 HIS A N 1
ATOM 660 C CA . HIS A 1 86 ? 15.797 -10.359 0.89 1 98.06 86 HIS A CA 1
ATOM 661 C C . HIS A 1 86 ? 15.297 -8.93 1.002 1 98.06 86 HIS A C 1
ATOM 663 O O . HIS A 1 86 ? 15.75 -8.172 1.867 1 98.06 86 HIS A O 1
ATOM 669 N N . VAL A 1 87 ? 14.422 -8.539 0.099 1 98.44 87 VAL A N 1
ATOM 670 C CA . VAL A 1 87 ? 13.812 -7.219 0.212 1 98.44 87 VAL A CA 1
ATOM 671 C C . VAL A 1 87 ? 13.008 -7.125 1.507 1 98.44 87 VAL A C 1
ATOM 673 O O . VAL A 1 87 ? 13.07 -6.113 2.209 1 98.44 87 VAL A O 1
ATOM 676 N N . TYR A 1 88 ? 12.258 -8.195 1.82 1 98.62 88 TYR A N 1
ATOM 677 C CA . TYR A 1 88 ? 11.516 -8.266 3.076 1 98.62 88 TYR A CA 1
ATOM 678 C C . TYR A 1 88 ? 12.445 -8.047 4.266 1 98.62 88 TYR A C 1
ATOM 680 O O . TYR A 1 88 ? 12.133 -7.266 5.168 1 98.62 88 TYR A O 1
ATOM 688 N N . ASP A 1 89 ? 13.602 -8.711 4.273 1 98.56 89 ASP A N 1
ATOM 689 C CA . ASP A 1 89 ? 14.586 -8.578 5.344 1 98.56 89 ASP A CA 1
ATOM 690 C C . ASP A 1 89 ? 15.062 -7.129 5.465 1 98.56 89 ASP A C 1
ATOM 692 O O . ASP A 1 89 ? 15.18 -6.602 6.574 1 98.56 89 ASP A O 1
ATOM 696 N N . HIS A 1 90 ? 15.289 -6.527 4.348 1 98.19 90 HIS A N 1
ATOM 697 C CA . HIS A 1 90 ? 15.758 -5.145 4.344 1 98.19 90 HIS A CA 1
ATOM 698 C C . HIS A 1 90 ? 14.711 -4.211 4.941 1 98.19 90 HIS A C 1
ATOM 700 O O . HIS A 1 90 ? 15.039 -3.357 5.773 1 98.19 90 HIS A O 1
ATOM 706 N N . HIS A 1 91 ? 13.43 -4.387 4.52 1 97.44 91 HIS A N 1
ATOM 707 C CA . HIS A 1 91 ? 12.352 -3.529 5.012 1 97.44 91 HIS A CA 1
ATOM 708 C C . HIS A 1 91 ? 12.086 -3.768 6.492 1 97.44 91 HIS A C 1
ATOM 710 O O . HIS A 1 91 ? 11.688 -2.852 7.215 1 97.44 91 HIS A O 1
ATOM 716 N N . THR A 1 92 ? 12.273 -5.02 6.953 1 96.94 92 THR A N 1
ATOM 717 C CA . THR A 1 92 ? 12.125 -5.328 8.375 1 96.94 92 THR A CA 1
ATOM 718 C C . THR A 1 92 ? 13.148 -4.547 9.203 1 96.94 92 THR A C 1
ATOM 720 O O . THR A 1 92 ? 12.812 -3.994 10.25 1 96.94 92 THR A O 1
ATOM 723 N N . ALA A 1 93 ? 14.32 -4.48 8.68 1 96.31 93 ALA A N 1
ATOM 724 C CA . ALA A 1 93 ? 15.398 -3.775 9.375 1 96.31 93 ALA A CA 1
ATOM 725 C C . ALA A 1 93 ? 15.227 -2.264 9.25 1 96.31 93 ALA A C 1
ATOM 727 O O . ALA A 1 93 ? 15.625 -1.514 10.148 1 96.31 93 ALA A O 1
ATOM 728 N N . SER A 1 94 ? 14.641 -1.798 8.164 1 94.94 94 SER A N 1
ATOM 729 C CA . SER A 1 94 ? 14.445 -0.38 7.883 1 94.94 94 SER A CA 1
ATOM 730 C C . SER A 1 94 ? 13.141 -0.142 7.129 1 94.94 94 SER A C 1
ATOM 732 O O . SER A 1 94 ? 13.125 -0.128 5.895 1 94.94 94 SER A O 1
ATOM 734 N N . PRO A 1 95 ? 12.125 0.178 7.805 1 93.31 95 PRO A N 1
ATOM 735 C CA . PRO A 1 95 ? 10.82 0.286 7.16 1 93.31 95 PRO A CA 1
ATOM 736 C C . PRO A 1 95 ? 10.633 1.608 6.422 1 93.31 95 PRO A C 1
ATOM 738 O O . PRO A 1 95 ? 9.586 1.831 5.797 1 93.31 95 PRO A O 1
ATOM 741 N N . HIS A 1 96 ? 11.648 2.465 6.418 1 97.19 96 HIS A N 1
ATOM 742 C CA . HIS A 1 96 ? 11.523 3.842 5.953 1 97.19 96 HIS A CA 1
ATOM 743 C C . HIS A 1 96 ? 11.141 3.893 4.477 1 97.19 96 HIS A C 1
ATOM 745 O O . HIS A 1 96 ? 10.211 4.613 4.098 1 97.19 96 HIS A O 1
ATOM 751 N N . PHE A 1 97 ? 11.781 3.08 3.656 1 98.44 97 PHE A N 1
ATOM 752 C CA . PHE A 1 97 ? 11.562 3.201 2.221 1 98.44 97 PHE A CA 1
ATOM 753 C C . PHE A 1 97 ? 10.133 2.799 1.856 1 98.44 97 PHE A C 1
ATOM 755 O O . PHE A 1 97 ? 9.484 3.465 1.05 1 98.44 97 PHE A O 1
ATOM 762 N N . SER A 1 98 ? 9.625 1.719 2.445 1 98 98 SER A N 1
ATOM 763 C CA . SER A 1 98 ? 8.25 1.288 2.193 1 98 98 SER A CA 1
ATOM 764 C C . SER A 1 98 ? 7.25 2.365 2.6 1 98 98 SER A C 1
ATOM 766 O O . SER A 1 98 ? 6.281 2.623 1.882 1 98 98 SER A O 1
ATOM 768 N N . ARG A 1 99 ? 7.504 3.035 3.699 1 98 99 ARG A N 1
ATOM 769 C CA . ARG A 1 99 ? 6.629 4.109 4.156 1 98 99 ARG A CA 1
ATOM 770 C C . ARG A 1 99 ? 6.699 5.309 3.219 1 98 99 ARG A C 1
ATOM 772 O O . ARG A 1 99 ? 5.676 5.926 2.914 1 98 99 ARG A O 1
ATOM 779 N N . LEU A 1 100 ? 7.918 5.641 2.766 1 98.56 100 LEU A N 1
ATOM 780 C CA . LEU A 1 100 ? 8.086 6.746 1.829 1 98.56 100 LEU A CA 1
ATOM 781 C C . LEU A 1 100 ? 7.277 6.512 0.558 1 98.56 100 LEU A C 1
ATOM 783 O O . LEU A 1 100 ? 6.621 7.426 0.055 1 98.56 100 LEU A O 1
ATOM 787 N N . LEU A 1 101 ? 7.293 5.281 0.057 1 98.12 101 LEU A N 1
ATOM 788 C CA . LEU A 1 101 ? 6.551 4.953 -1.154 1 98.12 101 LEU A CA 1
ATOM 789 C C . LEU A 1 101 ? 5.047 5.07 -0.917 1 98.12 101 LEU A C 1
ATOM 791 O O . LEU A 1 101 ? 4.316 5.578 -1.771 1 98.12 101 LEU A O 1
ATOM 795 N N . ALA A 1 102 ? 4.598 4.59 0.238 1 97.81 102 ALA A N 1
ATOM 796 C CA . ALA A 1 102 ? 3.178 4.676 0.562 1 97.81 102 ALA A CA 1
ATOM 797 C C . ALA A 1 102 ? 2.721 6.129 0.639 1 97.81 102 ALA A C 1
ATOM 799 O O . ALA A 1 102 ? 1.674 6.488 0.095 1 97.81 102 ALA A O 1
ATOM 800 N N . TRP A 1 103 ? 3.551 7 1.25 1 97.88 103 TRP A N 1
ATOM 801 C CA . TRP A 1 103 ? 3.254 8.43 1.325 1 97.88 103 TRP A CA 1
ATOM 802 C C . TRP A 1 103 ? 3.193 9.047 -0.068 1 97.88 103 TRP A C 1
ATOM 804 O O . TRP A 1 103 ? 2.273 9.805 -0.375 1 97.88 103 TRP A O 1
ATOM 814 N N . GLU A 1 104 ? 4.172 8.703 -0.847 1 97.44 104 GLU A N 1
ATOM 815 C CA . GLU A 1 104 ? 4.219 9.258 -2.197 1 97.44 104 GLU A CA 1
ATOM 816 C C . GLU A 1 104 ? 2.979 8.867 -2.996 1 97.44 104 GLU A C 1
ATOM 818 O O . GLU A 1 104 ? 2.395 9.703 -3.691 1 97.44 104 GLU A O 1
ATOM 823 N N . GLY A 1 105 ? 2.598 7.605 -2.879 1 96.5 105 GLY A N 1
ATOM 824 C CA . GLY A 1 105 ? 1.418 7.137 -3.592 1 96.5 105 GLY A CA 1
ATOM 825 C C . GLY A 1 105 ? 0.153 7.879 -3.199 1 96.5 105 GLY A C 1
ATOM 826 O O . GLY A 1 105 ? -0.702 8.148 -4.047 1 96.5 105 GLY A O 1
ATOM 827 N N . LEU A 1 106 ? 0.044 8.273 -1.977 1 96.56 106 LEU A N 1
ATOM 828 C CA . LEU A 1 106 ? -1.146 8.945 -1.457 1 96.56 106 LEU A CA 1
ATOM 829 C C . LEU A 1 106 ? -1.124 10.43 -1.792 1 96.56 106 LEU A C 1
ATOM 831 O O . LEU A 1 106 ? -2.164 11.016 -2.102 1 96.56 106 LEU A O 1
ATOM 835 N N . GLN A 1 107 ? 0.089 11.031 -1.784 1 95.88 107 GLN A N 1
ATOM 836 C CA . GLN A 1 107 ? 0.146 12.484 -1.764 1 95.88 107 GLN A CA 1
ATOM 837 C C . GLN A 1 107 ? 0.661 13.039 -3.092 1 95.88 107 GLN A C 1
ATOM 839 O O . GLN A 1 107 ? 0.51 14.227 -3.377 1 95.88 107 GLN A O 1
ATOM 844 N N . ARG A 1 108 ? 1.323 12.148 -3.93 1 87.88 108 ARG A N 1
ATOM 845 C CA . ARG A 1 108 ? 1.928 12.578 -5.184 1 87.88 108 ARG A CA 1
ATOM 846 C C . ARG A 1 108 ? 1.523 11.656 -6.332 1 87.88 108 ARG A C 1
ATOM 848 O O . ARG A 1 108 ? 2.061 11.758 -7.438 1 87.88 108 ARG A O 1
ATOM 855 N N . GLY A 1 109 ? 0.736 10.727 -6.145 1 73.12 109 GLY A N 1
ATOM 856 C CA . GLY A 1 109 ? 0.494 9.656 -7.102 1 73.12 109 GLY A CA 1
ATOM 857 C C . GLY A 1 109 ? -0.371 10.086 -8.273 1 73.12 109 GLY A C 1
ATOM 858 O O . GLY A 1 109 ? -0.653 9.289 -9.164 1 73.12 109 GLY A O 1
ATOM 859 N N . THR A 1 110 ? -0.616 11.344 -8.336 1 69.38 110 THR A N 1
ATOM 860 C CA . THR A 1 110 ? -1.504 11.75 -9.422 1 69.38 110 THR A CA 1
ATOM 861 C C . THR A 1 110 ? -0.73 11.898 -10.727 1 69.38 110 THR A C 1
ATOM 863 O O . THR A 1 110 ? 0.48 12.133 -10.711 1 69.38 110 THR A O 1
ATOM 866 N N . GLU A 1 111 ? -1.371 11.562 -11.844 1 65.06 111 GLU A N 1
ATOM 867 C CA . GLU A 1 111 ? -0.844 11.336 -13.188 1 65.06 111 GLU A CA 1
ATOM 868 C C . GLU A 1 111 ? -0.094 12.562 -13.695 1 65.06 111 GLU A C 1
ATOM 870 O O . GLU A 1 111 ? 0.875 12.438 -14.453 1 65.06 111 GLU A O 1
ATOM 875 N N . ASP A 1 112 ? -0.248 13.602 -13.125 1 67 112 ASP A N 1
ATOM 876 C CA . ASP A 1 112 ? 0.235 14.773 -13.852 1 67 112 ASP A CA 1
ATOM 877 C C . ASP A 1 112 ? 1.44 15.398 -13.148 1 67 112 ASP A C 1
ATOM 879 O O . ASP A 1 112 ? 2.008 16.375 -13.633 1 67 112 ASP A O 1
ATOM 883 N N . GLU A 1 113 ? 1.963 14.688 -12.258 1 75.12 113 GLU A N 1
ATOM 884 C CA . GLU A 1 113 ? 3.027 15.352 -11.516 1 75.12 113 GLU A CA 1
ATOM 885 C C . GLU A 1 113 ? 4.387 14.727 -11.812 1 75.12 113 GLU A C 1
ATOM 887 O O . GLU A 1 113 ? 4.473 13.531 -12.102 1 75.12 113 GLU A O 1
ATOM 892 N N . GLU A 1 114 ? 5.301 15.602 -11.977 1 87.38 114 GLU A N 1
ATOM 893 C CA . GLU A 1 114 ? 6.672 15.102 -12.008 1 87.38 114 GLU A CA 1
ATOM 894 C C . GLU A 1 114 ? 6.996 14.32 -10.734 1 87.38 114 GLU A C 1
ATOM 896 O O . GLU A 1 114 ? 6.707 14.773 -9.625 1 87.38 114 GLU A O 1
ATOM 901 N N . LEU A 1 115 ? 7.566 13.156 -10.953 1 92.75 115 LEU A N 1
ATOM 902 C CA . LEU A 1 115 ? 7.848 12.297 -9.812 1 92.75 115 LEU A CA 1
ATOM 903 C C . LEU A 1 115 ? 9.211 12.625 -9.203 1 92.75 115 LEU A C 1
ATOM 905 O O . LEU A 1 115 ? 10.172 12.875 -9.93 1 92.75 115 LEU A O 1
ATOM 909 N N . ALA A 1 116 ? 9.273 12.664 -7.945 1 94.75 116 ALA A N 1
ATOM 910 C CA . ALA A 1 116 ? 10.523 12.852 -7.215 1 94.75 116 ALA A CA 1
ATOM 911 C C . ALA A 1 116 ? 11.547 11.789 -7.605 1 94.75 116 ALA A C 1
ATOM 913 O O . ALA A 1 116 ? 11.242 10.602 -7.621 1 94.75 116 ALA A O 1
ATOM 914 N N . ALA A 1 117 ? 12.758 12.258 -7.965 1 96.69 117 ALA A N 1
ATOM 915 C CA . ALA A 1 117 ? 13.852 11.383 -8.391 1 96.69 117 ALA A CA 1
ATOM 916 C C . ALA A 1 117 ? 13.414 10.484 -9.539 1 96.69 117 ALA A C 1
ATOM 918 O O . ALA A 1 117 ? 13.844 9.328 -9.625 1 96.69 117 ALA A O 1
ATOM 919 N N . GLY A 1 118 ? 12.562 10.992 -10.375 1 95.19 118 GLY A N 1
ATOM 920 C CA . GLY A 1 118 ? 11.883 10.195 -11.383 1 95.19 118 GLY A CA 1
ATOM 921 C C . GLY A 1 118 ? 12.836 9.484 -12.32 1 95.19 118 GLY A C 1
ATOM 922 O O . GLY A 1 118 ? 12.719 8.273 -12.539 1 95.19 118 GLY A O 1
ATOM 923 N N . LEU A 1 119 ? 13.789 10.164 -12.883 1 95.06 119 LEU A N 1
ATOM 924 C CA . LEU A 1 119 ? 14.719 9.578 -13.844 1 95.06 119 LEU A CA 1
ATOM 925 C C . LEU A 1 119 ? 15.594 8.523 -13.18 1 95.06 119 LEU A C 1
ATOM 927 O O . LEU A 1 119 ? 15.836 7.461 -13.758 1 95.06 119 LEU A O 1
ATOM 931 N N . TYR A 1 120 ? 16.062 8.859 -12.039 1 97.25 120 TYR A N 1
ATOM 932 C CA . TYR A 1 120 ? 16.891 7.93 -11.281 1 97.25 120 TYR A CA 1
ATOM 933 C C . TYR A 1 120 ? 16.141 6.645 -10.969 1 97.25 120 TYR A C 1
ATOM 935 O O . TYR A 1 120 ? 16.656 5.547 -11.18 1 97.25 120 TYR A O 1
ATOM 943 N N . ARG A 1 121 ? 14.953 6.762 -10.539 1 97.62 121 ARG A N 1
ATOM 944 C CA . ARG A 1 121 ? 14.148 5.602 -10.172 1 97.62 121 ARG A CA 1
ATOM 945 C C . ARG A 1 121 ? 13.734 4.809 -11.406 1 97.62 121 ARG A C 1
ATOM 947 O O . ARG A 1 121 ? 13.719 3.576 -11.383 1 97.62 121 ARG A O 1
ATOM 954 N N . ALA A 1 122 ? 13.414 5.523 -12.438 1 96.38 122 ALA A N 1
ATOM 955 C CA . ALA A 1 122 ? 13.055 4.848 -13.68 1 96.38 122 ALA A CA 1
ATOM 956 C C . ALA A 1 122 ? 14.203 3.988 -14.188 1 96.38 122 ALA A C 1
ATOM 958 O O . ALA A 1 122 ? 13.992 2.875 -14.672 1 96.38 122 ALA A O 1
ATOM 959 N N . ALA A 1 123 ? 15.391 4.512 -14.086 1 96.88 123 ALA A N 1
ATOM 960 C CA . ALA A 1 123 ? 16.562 3.762 -14.531 1 96.88 123 ALA A CA 1
ATOM 961 C C . ALA A 1 123 ? 16.75 2.49 -13.703 1 96.88 123 ALA A C 1
ATOM 963 O O . ALA A 1 123 ? 16.953 1.409 -14.258 1 96.88 123 ALA A O 1
ATOM 964 N N . HIS A 1 124 ? 16.641 2.586 -12.398 1 97 124 HIS A N 1
ATOM 965 C CA . HIS A 1 124 ? 16.797 1.444 -11.508 1 97 124 HIS A CA 1
ATOM 966 C C . HIS A 1 124 ? 15.695 0.408 -11.742 1 97 124 HIS A C 1
ATOM 968 O O . HIS A 1 124 ? 15.977 -0.786 -11.859 1 97 124 HIS A O 1
ATOM 974 N N . LEU A 1 125 ? 14.477 0.874 -11.875 1 97.38 125 LEU A N 1
ATOM 975 C CA . LEU A 1 125 ? 13.352 -0.031 -12.07 1 97.38 125 LEU A CA 1
ATOM 976 C C . LEU A 1 125 ? 13.398 -0.658 -13.461 1 97.38 125 LEU A C 1
ATOM 978 O O . LEU A 1 125 ? 12.992 -1.81 -13.641 1 97.38 125 LEU A O 1
ATOM 982 N N . GLY A 1 126 ? 13.875 0.129 -14.414 1 96.5 126 GLY A N 1
ATOM 983 C CA . GLY A 1 126 ? 14.094 -0.423 -15.742 1 96.5 126 GLY A CA 1
ATOM 984 C C . GLY A 1 126 ? 15.078 -1.573 -15.758 1 96.5 126 GLY A C 1
ATOM 985 O O . GLY A 1 126 ? 14.883 -2.559 -16.469 1 96.5 126 GLY A O 1
ATOM 986 N N . GLU A 1 127 ? 16.109 -1.43 -15.039 1 96.75 127 GLU A N 1
ATOM 987 C CA . GLU A 1 127 ? 17.094 -2.506 -14.906 1 96.75 127 GLU A CA 1
ATOM 988 C C . GLU A 1 127 ? 16.453 -3.756 -14.305 1 96.75 127 GLU A C 1
ATOM 990 O O . GLU A 1 127 ? 16.734 -4.875 -14.742 1 96.75 127 GLU A O 1
ATOM 995 N N . LYS A 1 128 ? 15.672 -3.6 -13.32 1 97.38 128 LYS A N 1
ATOM 996 C CA . LYS A 1 128 ? 15 -4.742 -12.703 1 97.38 128 LYS A CA 1
ATOM 997 C C . LYS A 1 128 ? 14.055 -5.422 -13.688 1 97.38 128 LYS A C 1
ATOM 999 O O . LYS A 1 128 ? 14.031 -6.652 -13.781 1 97.38 128 LYS A O 1
ATOM 1004 N N . ALA A 1 129 ? 13.305 -4.613 -14.414 1 97.44 129 ALA A N 1
ATOM 1005 C CA . ALA A 1 129 ? 12.406 -5.164 -15.422 1 97.44 129 ALA A CA 1
ATOM 1006 C C . ALA A 1 129 ? 13.18 -5.914 -16.5 1 97.44 129 ALA A C 1
ATOM 1008 O O . ALA A 1 129 ? 12.734 -6.945 -17 1 97.44 129 ALA A O 1
ATOM 1009 N N . ALA A 1 130 ? 14.336 -5.41 -16.844 1 97.44 130 ALA A N 1
ATOM 1010 C CA . ALA A 1 130 ? 15.18 -6.055 -17.859 1 97.44 130 ALA A CA 1
ATOM 1011 C C . ALA A 1 130 ? 15.688 -7.406 -17.359 1 97.44 130 ALA A C 1
ATOM 1013 O O . ALA A 1 130 ? 15.789 -8.359 -18.141 1 97.44 130 ALA A O 1
ATOM 1014 N N . VAL A 1 131 ? 16.031 -7.461 -16.109 1 97.56 131 VAL A N 1
ATOM 1015 C CA . VAL A 1 131 ? 16.469 -8.727 -15.516 1 97.56 131 VAL A CA 1
ATOM 1016 C C . VAL A 1 131 ? 15.328 -9.742 -15.578 1 97.56 131 VAL A C 1
ATOM 1018 O O . VAL A 1 131 ? 15.539 -10.898 -15.938 1 97.56 131 VAL A O 1
ATOM 1021 N N . VAL A 1 132 ? 14.086 -9.352 -15.25 1 98.12 132 VAL A N 1
ATOM 1022 C CA . VAL A 1 132 ? 12.922 -10.227 -15.32 1 98.12 132 VAL A CA 1
ATOM 1023 C C . VAL A 1 132 ? 12.695 -10.672 -16.766 1 98.12 132 VAL A C 1
ATOM 1025 O O . VAL A 1 132 ? 12.469 -11.859 -17.016 1 98.12 132 VAL A O 1
ATOM 1028 N N . ALA A 1 133 ? 12.812 -9.75 -17.672 1 97.81 133 ALA A N 1
ATOM 1029 C CA . ALA A 1 133 ? 12.617 -10.062 -19.094 1 97.81 133 ALA A CA 1
ATOM 1030 C C . ALA A 1 133 ? 13.633 -11.102 -19.562 1 97.81 133 ALA A C 1
ATOM 1032 O O . ALA A 1 133 ? 13.273 -12.047 -20.281 1 97.81 133 ALA A O 1
ATOM 1033 N N . ALA A 1 134 ? 14.859 -10.906 -19.219 1 97.38 134 ALA A N 1
ATOM 1034 C CA . ALA A 1 134 ? 15.906 -11.852 -19.594 1 97.38 134 ALA A CA 1
ATOM 1035 C C . ALA A 1 134 ? 15.641 -13.234 -19 1 97.38 134 ALA A C 1
ATOM 1037 O O . ALA A 1 134 ? 15.828 -14.25 -19.672 1 97.38 134 ALA A O 1
ATOM 1038 N N . ALA A 1 135 ? 15.227 -13.281 -17.75 1 97.56 135 ALA A N 1
ATOM 1039 C CA . ALA A 1 135 ? 14.914 -14.547 -17.094 1 97.56 135 ALA A CA 1
ATOM 1040 C C . ALA A 1 135 ? 13.727 -15.234 -17.766 1 97.56 135 ALA A C 1
ATOM 1042 O O . ALA A 1 135 ? 13.688 -16.453 -17.859 1 97.56 135 ALA A O 1
ATOM 1043 N N . GLN A 1 136 ? 12.742 -14.445 -18.203 1 97.69 136 GLN A N 1
ATOM 1044 C CA . GLN A 1 136 ? 11.609 -15 -18.953 1 97.69 136 GLN A CA 1
ATOM 1045 C C . GLN A 1 136 ? 12.055 -15.594 -20.281 1 97.69 136 GLN A C 1
ATOM 1047 O O . GLN A 1 136 ? 11.664 -16.719 -20.625 1 97.69 136 GLN A O 1
ATOM 1052 N N . ARG A 1 137 ? 12.883 -14.914 -20.953 1 97.25 137 ARG A N 1
ATOM 1053 C CA . ARG A 1 137 ? 13.391 -15.406 -22.219 1 97.25 137 ARG A CA 1
ATOM 1054 C C . ARG A 1 137 ? 14.188 -16.688 -22.047 1 97.25 137 ARG A C 1
ATOM 1056 O O . ARG A 1 137 ? 14.156 -17.578 -22.906 1 97.25 137 ARG A O 1
ATOM 1063 N N . ALA A 1 138 ? 14.867 -16.797 -20.922 1 96.12 138 ALA A N 1
ATOM 1064 C CA . ALA A 1 138 ? 15.719 -17.953 -20.641 1 96.12 138 ALA A CA 1
ATOM 1065 C C . ALA A 1 138 ? 14.891 -19.125 -20.078 1 96.12 138 ALA A C 1
ATOM 1067 O O . ALA A 1 138 ? 15.43 -20.203 -19.828 1 96.12 138 ALA A O 1
ATOM 1068 N N . GLY A 1 139 ? 13.633 -18.906 -19.812 1 96.19 139 GLY A N 1
ATOM 1069 C CA . GLY A 1 139 ? 12.758 -19.953 -19.312 1 96.19 139 GLY A CA 1
ATOM 1070 C C . GLY A 1 139 ? 12.859 -20.156 -17.812 1 96.19 139 GLY A C 1
ATOM 1071 O O . GLY A 1 139 ? 12.391 -21.172 -17.281 1 96.19 139 GLY A O 1
ATOM 1072 N N . LEU A 1 140 ? 13.5 -19.172 -17.109 1 96.25 140 LEU A N 1
ATOM 1073 C CA . LEU A 1 140 ? 13.664 -19.266 -15.672 1 96.25 140 LEU A CA 1
ATOM 1074 C C . LEU A 1 140 ? 12.422 -18.719 -14.953 1 96.25 140 LEU A C 1
ATOM 1076 O O . LEU A 1 140 ? 12.195 -19.031 -13.781 1 96.25 140 LEU A O 1
ATOM 1080 N N . LEU A 1 141 ? 11.633 -17.859 -15.648 1 97.5 141 LEU A N 1
ATOM 1081 C CA . LEU A 1 141 ? 10.367 -17.312 -15.164 1 97.5 141 LEU A CA 1
ATOM 1082 C C . LEU A 1 141 ? 9.258 -17.516 -16.188 1 97.5 141 LEU A C 1
ATOM 1084 O O . LEU A 1 141 ? 9.516 -17.594 -17.391 1 97.5 141 LEU A O 1
ATOM 1088 N N . ALA A 1 142 ? 8.016 -17.656 -15.656 1 97.69 142 ALA A N 1
ATOM 1089 C CA . ALA A 1 142 ? 6.871 -17.672 -16.562 1 97.69 142 ALA A CA 1
ATOM 1090 C C . ALA A 1 142 ? 6.848 -16.406 -17.422 1 97.69 142 ALA A C 1
ATOM 1092 O O . ALA A 1 142 ? 7.18 -15.312 -16.938 1 97.69 142 ALA A O 1
ATOM 1093 N N . ASP A 1 143 ? 6.391 -16.5 -18.688 1 97.94 143 ASP A N 1
ATOM 1094 C CA . ASP A 1 143 ? 6.492 -15.375 -19.609 1 97.94 143 ASP A CA 1
ATOM 1095 C C . ASP A 1 143 ? 5.113 -14.93 -20.094 1 97.94 143 ASP A C 1
ATOM 1097 O O . ASP A 1 143 ? 5 -14.234 -21.109 1 97.94 143 ASP A O 1
ATOM 1101 N N . ASP A 1 144 ? 4.082 -15.25 -19.391 1 98.19 144 ASP A N 1
ATOM 1102 C CA . ASP A 1 144 ? 2.725 -14.93 -19.828 1 98.19 144 ASP A CA 1
ATOM 1103 C C . ASP A 1 144 ? 2.289 -13.57 -19.297 1 98.19 144 ASP A C 1
ATOM 1105 O O . ASP A 1 144 ? 1.19 -13.102 -19.609 1 98.19 144 ASP A O 1
ATOM 1109 N N . VAL A 1 145 ? 3.166 -12.914 -18.484 1 98.44 145 VAL A N 1
ATOM 1110 C CA . VAL A 1 145 ? 2.914 -11.562 -18 1 98.44 145 VAL A CA 1
ATOM 1111 C C . VAL A 1 145 ? 4.102 -10.656 -18.328 1 98.44 145 VAL A C 1
ATOM 1113 O O . VAL A 1 145 ? 5.254 -11.078 -18.234 1 98.44 145 VAL A O 1
ATOM 1116 N N . ASP A 1 146 ? 3.783 -9.414 -18.703 1 97.88 146 ASP A N 1
ATOM 1117 C CA . ASP A 1 146 ? 4.785 -8.391 -18.984 1 97.88 146 ASP A CA 1
ATOM 1118 C C . ASP A 1 146 ? 5.812 -8.305 -17.859 1 97.88 146 ASP A C 1
ATOM 1120 O O . ASP A 1 146 ? 5.461 -8.344 -16.688 1 97.88 146 ASP A O 1
ATOM 1124 N N . PRO A 1 147 ? 7.133 -8.234 -18.234 1 97.94 147 PRO A N 1
ATOM 1125 C CA . PRO A 1 147 ? 8.172 -8.219 -17.203 1 97.94 147 PRO A CA 1
ATOM 1126 C C . PRO A 1 147 ? 8 -7.07 -16.203 1 97.94 147 PRO A C 1
ATOM 1128 O O . PRO A 1 147 ? 8.258 -7.238 -15.008 1 97.94 147 PRO A O 1
ATOM 1131 N N . GLY A 1 148 ? 7.641 -5.871 -16.703 1 98.06 148 GLY A N 1
ATOM 1132 C CA . GLY A 1 148 ? 7.402 -4.75 -15.805 1 98.06 148 GLY A CA 1
ATOM 1133 C C . GLY A 1 148 ? 6.281 -5.008 -14.82 1 98.06 148 GLY A C 1
ATOM 1134 O O . GLY A 1 148 ? 6.406 -4.691 -13.633 1 98.06 148 GLY A O 1
ATOM 1135 N N . ARG A 1 149 ? 5.207 -5.594 -15.266 1 98.5 149 ARG A N 1
ATOM 1136 C CA . ARG A 1 149 ? 4.07 -5.902 -14.406 1 98.5 149 ARG A CA 1
ATOM 1137 C C . ARG A 1 149 ? 4.422 -7.008 -13.414 1 98.5 149 ARG A C 1
ATOM 1139 O O . ARG A 1 149 ? 3.965 -6.992 -12.273 1 98.5 149 ARG A O 1
ATOM 1146 N N . THR A 1 150 ? 5.223 -7.984 -13.883 1 98.5 150 THR A N 1
ATOM 1147 C CA . THR A 1 150 ? 5.711 -9.016 -12.977 1 98.5 150 THR A CA 1
ATOM 1148 C C . THR A 1 150 ? 6.547 -8.406 -11.859 1 98.5 150 THR A C 1
ATOM 1150 O O . THR A 1 150 ? 6.34 -8.711 -10.68 1 98.5 150 THR A O 1
ATOM 1153 N N . MET A 1 151 ? 7.453 -7.512 -12.234 1 98.5 151 MET A N 1
ATOM 1154 C CA . MET A 1 151 ? 8.305 -6.863 -11.242 1 98.5 151 MET A CA 1
ATOM 1155 C C . MET A 1 151 ? 7.48 -5.996 -10.297 1 98.5 151 MET A C 1
ATOM 1157 O O . MET A 1 151 ? 7.73 -5.973 -9.094 1 98.5 151 MET A O 1
ATOM 1161 N N . PHE A 1 152 ? 6.484 -5.324 -10.781 1 98.38 152 PHE A N 1
ATOM 1162 C CA . PHE A 1 152 ? 5.609 -4.52 -9.938 1 98.38 152 PHE A CA 1
ATOM 1163 C C . PHE A 1 152 ? 4.898 -5.395 -8.906 1 98.38 152 PHE A C 1
ATOM 1165 O O . PHE A 1 152 ? 4.801 -5.023 -7.734 1 98.38 152 PHE A O 1
ATOM 1172 N N . ALA A 1 153 ? 4.422 -6.496 -9.367 1 98.75 153 ALA A N 1
ATOM 1173 C CA . ALA A 1 153 ? 3.705 -7.398 -8.469 1 98.75 153 ALA A CA 1
ATOM 1174 C C . ALA A 1 153 ? 4.59 -7.832 -7.305 1 98.75 153 ALA A C 1
ATOM 1176 O O . ALA A 1 153 ? 4.137 -7.891 -6.16 1 98.75 153 ALA A O 1
ATOM 1177 N N . VAL A 1 154 ? 5.84 -8.133 -7.586 1 98.62 154 VAL A N 1
ATOM 1178 C CA . VAL A 1 154 ? 6.777 -8.539 -6.547 1 98.62 154 VAL A CA 1
ATOM 1179 C C . VAL A 1 154 ? 7.008 -7.387 -5.574 1 98.62 154 VAL A C 1
ATOM 1181 O O . VAL A 1 154 ? 6.91 -7.562 -4.355 1 98.62 154 VAL A O 1
ATOM 1184 N N . ILE A 1 155 ? 7.227 -6.172 -6.098 1 98.5 155 ILE A N 1
ATOM 1185 C CA . ILE A 1 155 ? 7.441 -4.98 -5.285 1 98.5 155 ILE A CA 1
ATOM 1186 C C . ILE A 1 155 ? 6.203 -4.699 -4.438 1 98.5 155 ILE A C 1
ATOM 1188 O O . ILE A 1 155 ? 6.305 -4.496 -3.225 1 98.5 155 ILE A O 1
ATOM 1192 N N . GLY A 1 156 ? 5.066 -4.727 -5.102 1 98.5 156 GLY A N 1
ATOM 1193 C CA . GLY A 1 156 ? 3.812 -4.445 -4.422 1 98.5 156 GLY A CA 1
ATOM 1194 C C . GLY A 1 156 ? 3.506 -5.43 -3.307 1 98.5 156 GLY A C 1
ATOM 1195 O O . GLY A 1 156 ? 3.059 -5.035 -2.229 1 98.5 156 GLY A O 1
ATOM 1196 N N . LEU A 1 157 ? 3.756 -6.664 -3.555 1 98.56 157 LEU A N 1
ATOM 1197 C CA . LEU A 1 157 ? 3.455 -7.703 -2.576 1 98.56 157 LEU A CA 1
ATOM 1198 C C . LEU A 1 157 ? 4.363 -7.582 -1.356 1 98.56 157 LEU A C 1
ATOM 1200 O O . LEU A 1 157 ? 3.898 -7.684 -0.219 1 98.56 157 LEU A O 1
ATOM 1204 N N . VAL A 1 158 ? 5.629 -7.359 -1.557 1 98.38 158 VAL A N 1
ATOM 1205 C CA . VAL A 1 158 ? 6.543 -7.199 -0.428 1 98.38 158 VAL A CA 1
ATOM 1206 C C . VAL A 1 158 ? 6.156 -5.965 0.382 1 98.38 158 VAL A C 1
ATOM 1208 O O . VAL A 1 158 ? 6.059 -6.023 1.609 1 98.38 158 VAL A O 1
ATOM 1211 N N . ASN A 1 159 ? 5.891 -4.891 -0.295 1 98.06 159 ASN A N 1
ATOM 1212 C CA . ASN A 1 159 ? 5.594 -3.637 0.387 1 98.06 159 ASN A CA 1
ATOM 1213 C C . ASN A 1 159 ? 4.293 -3.723 1.179 1 98.06 159 ASN A C 1
ATOM 1215 O O . ASN A 1 159 ? 4.164 -3.104 2.236 1 98.06 159 ASN A O 1
ATOM 1219 N N . ALA A 1 160 ? 3.34 -4.492 0.677 1 97.75 160 ALA A N 1
ATOM 1220 C CA . ALA A 1 160 ? 2.049 -4.609 1.347 1 97.75 160 ALA A CA 1
ATOM 1221 C C . ALA A 1 160 ? 2.217 -5.086 2.787 1 97.75 160 ALA A C 1
ATOM 1223 O O . ALA A 1 160 ? 1.492 -4.645 3.682 1 97.75 160 ALA A O 1
ATOM 1224 N N . TRP A 1 161 ? 3.17 -5.938 3.123 1 96 161 TRP A N 1
ATOM 1225 C CA . TRP A 1 161 ? 3.389 -6.477 4.465 1 96 161 TRP A CA 1
ATOM 1226 C C . TRP A 1 161 ? 3.838 -5.379 5.422 1 96 161 TRP A C 1
ATOM 1228 O O . TRP A 1 161 ? 3.73 -5.527 6.641 1 96 161 TRP A O 1
ATOM 1238 N N . PHE A 1 162 ? 4.305 -4.254 4.871 1 96 162 PHE A N 1
ATOM 1239 C CA . PHE A 1 162 ? 4.844 -3.193 5.711 1 96 162 PHE A CA 1
ATOM 1240 C C . PHE A 1 162 ? 3.934 -1.971 5.695 1 96 162 PHE A C 1
ATOM 1242 O O . PHE A 1 162 ? 4.031 -1.104 6.562 1 96 162 PHE A O 1
ATOM 1249 N N . THR A 1 163 ? 3.074 -1.903 4.688 1 96.5 163 THR A N 1
ATOM 1250 C CA . THR A 1 163 ? 2.242 -0.712 4.559 1 96.5 163 THR A CA 1
ATOM 1251 C C . THR A 1 163 ? 0.798 -1.015 4.953 1 96.5 163 THR A C 1
ATOM 1253 O O . THR A 1 163 ? -0.017 -0.101 5.09 1 96.5 163 THR A O 1
ATOM 1256 N N . LEU A 1 164 ? 0.469 -2.287 5.152 1 96.12 164 LEU A N 1
ATOM 1257 C CA . LEU A 1 164 ? -0.856 -2.688 5.609 1 96.12 164 LEU A CA 1
ATOM 1258 C C . LEU A 1 164 ? -0.758 -3.596 6.832 1 96.12 164 LEU A C 1
ATOM 1260 O O . LEU A 1 164 ? -1.374 -4.664 6.867 1 96.12 164 LEU A O 1
ATOM 1264 N N . PRO A 1 165 ? -0.046 -3.148 7.84 1 94.25 165 PRO A N 1
ATOM 1265 C CA . PRO A 1 165 ? 0.146 -4.012 9.008 1 94.25 165 PRO A CA 1
ATOM 1266 C C . PRO A 1 165 ? -1.163 -4.332 9.727 1 94.25 165 PRO A C 1
ATOM 1268 O O . PRO A 1 165 ? -1.313 -5.422 10.289 1 94.25 165 PRO A O 1
ATOM 1271 N N . GLN A 1 166 ? -2.119 -3.465 9.703 1 95.12 166 GLN A N 1
ATOM 1272 C CA . GLN A 1 166 ? -3.396 -3.688 10.375 1 95.12 166 GLN A CA 1
ATOM 1273 C C . GLN A 1 166 ? -4.172 -4.828 9.727 1 95.12 166 GLN A C 1
ATOM 1275 O O . GLN A 1 166 ? -4.941 -5.523 10.391 1 95.12 166 GLN A O 1
ATOM 1280 N N . MET A 1 167 ? -4.031 -5.008 8.375 1 95.5 167 MET A N 1
ATOM 1281 C CA . MET A 1 167 ? -4.703 -6.102 7.676 1 95.5 167 MET A CA 1
ATOM 1282 C C . MET A 1 167 ? -4.09 -7.445 8.055 1 95.5 167 MET A C 1
ATOM 1284 O O . MET A 1 167 ? -4.805 -8.438 8.188 1 95.5 167 MET A O 1
ATOM 1288 N N . VAL A 1 168 ? -2.773 -7.438 8.211 1 93.75 168 VAL A N 1
ATOM 1289 C CA . VAL A 1 168 ? -2.092 -8.641 8.68 1 93.75 168 VAL A CA 1
ATOM 1290 C C . VAL A 1 168 ? -2.627 -9.039 10.055 1 93.75 168 VAL A C 1
ATOM 1292 O O . VAL A 1 168 ? -2.982 -10.195 10.281 1 93.75 168 VAL A O 1
ATOM 1295 N N . ARG A 1 169 ? -2.729 -8.07 10.898 1 93.19 169 ARG A N 1
ATOM 1296 C CA . ARG A 1 169 ? -3.217 -8.312 12.25 1 93.19 169 ARG A CA 1
ATOM 1297 C C . ARG A 1 169 ? -4.645 -8.844 12.234 1 93.19 169 ARG A C 1
ATOM 1299 O O . ARG A 1 169 ? -4.973 -9.789 12.961 1 93.19 169 ARG A O 1
ATOM 1306 N N . LEU A 1 170 ? -5.461 -8.281 11.438 1 94.5 170 LEU A N 1
ATOM 1307 C CA . LEU A 1 170 ? -6.875 -8.656 11.391 1 94.5 170 LEU A CA 1
ATOM 1308 C C . LEU A 1 170 ? -7.051 -10.047 10.805 1 94.5 170 LEU A C 1
ATOM 1310 O O . LEU A 1 170 ? -7.898 -10.82 11.258 1 94.5 170 LEU A O 1
ATOM 1314 N N . LEU A 1 171 ? -6.281 -10.391 9.805 1 95.62 171 LEU A N 1
ATOM 1315 C CA . LEU A 1 171 ? -6.422 -11.656 9.102 1 95.62 171 LEU A CA 1
ATOM 1316 C C . LEU A 1 171 ? -5.812 -12.797 9.906 1 95.62 171 LEU A C 1
ATOM 1318 O O . LEU A 1 171 ? -6.32 -13.922 9.883 1 95.62 171 LEU A O 1
ATOM 1322 N N . LEU A 1 172 ? -4.699 -12.555 10.516 1 92.38 172 LEU A N 1
ATOM 1323 C CA . LEU A 1 172 ? -3.941 -13.641 11.125 1 92.38 172 LEU A CA 1
ATOM 1324 C C . LEU A 1 172 ? -4.234 -13.734 12.625 1 92.38 172 LEU A C 1
ATOM 1326 O O . LEU A 1 172 ? -4.004 -14.773 13.242 1 92.38 172 LEU A O 1
ATOM 1330 N N . GLY A 1 173 ? -4.844 -12.844 13.062 1 80.62 173 GLY A N 1
ATOM 1331 C CA . GLY A 1 173 ? -5.16 -12.914 14.484 1 80.62 173 GLY A CA 1
ATOM 1332 C C . GLY A 1 173 ? -3.951 -13.211 15.352 1 80.62 173 GLY A C 1
ATOM 1333 O O . GLY A 1 173 ? -2.973 -13.797 14.883 1 80.62 173 GLY A O 1
ATOM 1334 N N . GLY A 1 174 ?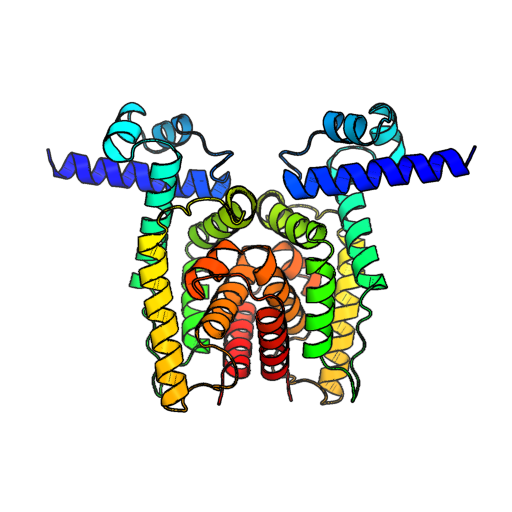 -3.539 -12.375 16.266 1 74.38 174 GLY A N 1
ATOM 1335 C CA . GLY A 1 174 ? -2.512 -12.75 17.219 1 74.38 174 GLY A CA 1
ATOM 1336 C C . GLY A 1 174 ? -1.229 -11.953 17.062 1 74.38 174 GLY A C 1
ATOM 1337 O O . GLY A 1 174 ? -1.226 -10.891 16.453 1 74.38 174 GLY A O 1
ATOM 1338 N N . ALA A 1 175 ? -0.165 -12.711 17.516 1 75.81 175 ALA A N 1
ATOM 1339 C CA . ALA A 1 175 ? 1.157 -12.094 17.547 1 75.81 175 ALA A CA 1
ATOM 1340 C C . ALA A 1 175 ? 1.817 -12.141 16.172 1 75.81 175 ALA A C 1
ATOM 1342 O O . ALA A 1 175 ? 1.592 -13.078 15.398 1 75.81 175 ALA A O 1
ATOM 1343 N N . ALA A 1 176 ? 2.506 -11.117 15.938 1 82.12 176 ALA A N 1
ATOM 1344 C CA . ALA A 1 176 ? 3.281 -11.039 14.703 1 82.12 176 ALA A CA 1
ATOM 1345 C C . ALA A 1 176 ? 4.262 -12.203 14.602 1 82.12 176 ALA A C 1
ATOM 1347 O O . ALA A 1 176 ? 4.871 -12.602 15.594 1 82.12 176 ALA A O 1
ATOM 1348 N N . ASP A 1 177 ? 4.379 -12.867 13.43 1 93.19 177 ASP A N 1
ATOM 1349 C CA . ASP A 1 177 ? 5.348 -13.906 13.094 1 93.19 177 ASP A CA 1
ATOM 1350 C C . ASP A 1 177 ? 6.082 -13.578 11.797 1 93.19 177 ASP A C 1
ATOM 1352 O O . ASP A 1 177 ? 5.766 -14.125 10.742 1 93.19 177 ASP A O 1
ATOM 1356 N N . PRO A 1 178 ? 7.086 -12.703 11.961 1 94.56 178 PRO A N 1
ATOM 1357 C CA . PRO A 1 178 ? 7.793 -12.234 10.766 1 94.56 178 PRO A CA 1
ATOM 1358 C C . PRO A 1 178 ? 8.43 -13.375 9.977 1 94.56 178 PRO A C 1
ATOM 1360 O O . PRO A 1 178 ? 8.508 -13.312 8.75 1 94.56 178 PRO A O 1
ATOM 1363 N N . ALA A 1 179 ? 8.883 -14.398 10.695 1 97.06 179 ALA A N 1
ATOM 1364 C CA . ALA A 1 179 ? 9.5 -15.531 10 1 97.06 179 ALA A CA 1
ATOM 1365 C C . ALA A 1 179 ? 8.484 -16.25 9.125 1 97.06 179 ALA A C 1
ATOM 1367 O O . ALA A 1 179 ? 8.781 -16.609 7.984 1 97.06 179 ALA A O 1
ATOM 1368 N N . ALA A 1 180 ? 7.301 -16.469 9.617 1 97.31 180 ALA A N 1
ATOM 1369 C CA . ALA A 1 180 ? 6.246 -17.125 8.852 1 97.31 180 ALA A CA 1
ATOM 1370 C C . ALA A 1 180 ? 5.77 -16.25 7.707 1 97.31 180 ALA A C 1
ATOM 1372 O O . ALA A 1 180 ? 5.461 -16.75 6.621 1 97.31 180 ALA A O 1
ATOM 1373 N N . ASP A 1 181 ? 5.699 -14.914 7.957 1 97.69 181 ASP A N 1
ATOM 1374 C CA . ASP A 1 181 ? 5.301 -13.977 6.91 1 97.69 181 ASP A CA 1
ATOM 1375 C C . ASP A 1 181 ? 6.305 -13.977 5.762 1 97.69 181 ASP A C 1
ATOM 1377 O O . ASP A 1 181 ? 5.918 -14.039 4.594 1 97.69 181 ASP A O 1
ATOM 1381 N N . ARG A 1 182 ? 7.539 -13.93 6.113 1 98.5 182 ARG A N 1
ATOM 1382 C CA . ARG A 1 182 ? 8.609 -13.977 5.121 1 98.5 182 ARG A CA 1
ATOM 1383 C C . ARG A 1 182 ? 8.547 -15.266 4.312 1 98.5 182 ARG A C 1
ATOM 1385 O O . ARG A 1 182 ? 8.68 -15.25 3.086 1 98.5 182 ARG A O 1
ATOM 1392 N N . ALA A 1 183 ? 8.375 -16.375 5 1 98.75 183 ALA A N 1
ATOM 1393 C CA . ALA A 1 183 ? 8.312 -17.656 4.324 1 98.75 183 ALA A CA 1
ATOM 1394 C C . ALA A 1 183 ? 7.121 -17.719 3.373 1 98.75 183 ALA A C 1
ATOM 1396 O O . ALA A 1 183 ? 7.238 -18.25 2.258 1 98.75 183 ALA A O 1
ATOM 1397 N N . ALA A 1 184 ? 6.016 -17.219 3.816 1 98.62 184 ALA A N 1
ATOM 1398 C CA . ALA A 1 184 ? 4.824 -17.172 2.969 1 98.62 184 ALA A CA 1
ATOM 1399 C C . ALA A 1 184 ? 5.066 -16.312 1.73 1 98.62 184 ALA A C 1
ATOM 1401 O O . ALA A 1 184 ? 4.727 -16.719 0.615 1 98.62 184 ALA A O 1
ATOM 1402 N N . LEU A 1 185 ? 5.641 -15.133 1.931 1 98.69 185 LEU A N 1
ATOM 1403 C CA . LEU A 1 185 ? 5.938 -14.227 0.831 1 98.69 185 LEU A CA 1
ATOM 1404 C C . LEU A 1 185 ? 6.832 -14.898 -0.206 1 98.69 185 LEU A C 1
ATOM 1406 O O . LEU A 1 185 ? 6.555 -14.836 -1.406 1 98.69 185 LEU A O 1
ATOM 1410 N N . VAL A 1 186 ? 7.875 -15.555 0.275 1 98.62 186 VAL A N 1
ATOM 1411 C CA . VAL A 1 186 ? 8.82 -16.219 -0.613 1 98.62 186 VAL A CA 1
ATOM 1412 C C . VAL A 1 186 ? 8.102 -17.297 -1.427 1 98.62 186 VAL A C 1
ATOM 1414 O O . VAL A 1 186 ? 8.242 -17.359 -2.65 1 98.62 186 VAL A O 1
ATOM 1417 N N . THR A 1 187 ? 7.324 -18.109 -0.767 1 98.81 187 THR A N 1
ATOM 1418 C CA . THR A 1 187 ? 6.598 -19.188 -1.423 1 98.81 187 THR A CA 1
ATOM 1419 C C . THR A 1 187 ? 5.625 -18.625 -2.461 1 98.81 187 THR A C 1
ATOM 1421 O O . THR A 1 187 ? 5.57 -19.125 -3.59 1 98.81 187 THR A O 1
ATOM 1424 N N . LEU A 1 188 ? 4.891 -17.625 -2.119 1 98.81 188 LEU A N 1
ATOM 1425 C CA . LEU A 1 188 ? 3.865 -17.062 -2.988 1 98.81 188 LEU A CA 1
ATOM 1426 C C . LEU A 1 188 ? 4.492 -16.406 -4.215 1 98.81 188 LEU A C 1
ATOM 1428 O O . LEU A 1 188 ? 3.986 -16.562 -5.332 1 98.81 188 LEU A O 1
ATOM 1432 N N . VAL A 1 189 ? 5.602 -15.695 -4.027 1 98.75 189 VAL A N 1
ATOM 1433 C CA . VAL A 1 189 ? 6.281 -15.07 -5.156 1 98.75 189 VAL A CA 1
ATOM 1434 C C . VAL A 1 189 ? 6.844 -16.141 -6.082 1 98.75 189 VAL A C 1
ATOM 1436 O O . VAL A 1 189 ? 6.773 -16.016 -7.305 1 98.75 189 VAL A O 1
ATOM 1439 N N . ARG A 1 190 ? 7.387 -17.219 -5.5 1 98.12 190 ARG A N 1
ATOM 1440 C CA . ARG A 1 190 ? 7.887 -18.328 -6.312 1 98.12 190 ARG A CA 1
ATOM 1441 C C . ARG A 1 190 ? 6.773 -18.938 -7.156 1 98.12 190 ARG A C 1
ATOM 1443 O O . ARG A 1 190 ? 6.949 -19.156 -8.352 1 98.12 190 ARG A O 1
ATOM 1450 N N . ARG A 1 191 ? 5.656 -19.203 -6.598 1 98.06 191 ARG A N 1
ATOM 1451 C CA . ARG A 1 191 ? 4.527 -19.766 -7.32 1 98.06 191 ARG A CA 1
ATOM 1452 C C . ARG A 1 191 ? 4.039 -18.828 -8.414 1 98.06 191 ARG A C 1
ATOM 1454 O O . ARG A 1 191 ? 3.727 -19.266 -9.523 1 98.06 191 ARG A O 1
ATOM 1461 N N . MET A 1 192 ? 3.982 -17.578 -8.078 1 98.19 192 MET A N 1
ATOM 1462 C CA . MET A 1 192 ? 3.484 -16.531 -8.961 1 98.19 192 MET A CA 1
ATOM 1463 C C . MET A 1 192 ? 4.336 -16.422 -10.227 1 98.19 192 MET A C 1
ATOM 1465 O O . MET A 1 192 ? 3.832 -16.062 -11.289 1 98.19 192 MET A O 1
ATOM 1469 N N . THR A 1 193 ? 5.645 -16.844 -10.125 1 97.94 193 THR A N 1
ATOM 1470 C CA . THR A 1 193 ? 6.562 -16.469 -11.203 1 97.94 193 THR A CA 1
ATOM 1471 C C . THR A 1 193 ? 7.215 -17.719 -11.805 1 97.94 193 THR A C 1
ATOM 1473 O O . THR A 1 193 ? 7.879 -17.641 -12.836 1 97.94 193 THR A O 1
ATOM 1476 N N . LYS A 1 194 ? 7.012 -18.828 -11.219 1 95.31 194 LYS A N 1
ATOM 1477 C CA . LYS A 1 194 ? 7.66 -20.047 -11.703 1 95.31 194 LYS A CA 1
ATOM 1478 C C . LYS A 1 194 ? 7.207 -20.375 -13.117 1 95.31 194 LYS A C 1
ATOM 1480 O O . LYS A 1 194 ? 6.039 -20.188 -13.469 1 95.31 194 LYS A O 1
ATOM 1485 N N . PRO A 1 195 ? 8.141 -20.906 -13.93 1 93.19 195 PRO A N 1
ATOM 1486 C CA . PRO A 1 195 ? 7.793 -21.281 -15.297 1 93.19 195 PRO A CA 1
ATOM 1487 C C . PRO A 1 195 ? 6.723 -22.375 -15.359 1 93.19 195 PRO A C 1
ATOM 1489 O O . PRO A 1 195 ? 6.605 -23.172 -14.43 1 93.19 195 PRO A O 1
ATOM 1492 N N . MET B 1 1 ? -39.812 12.078 8.531 1 60.56 1 MET B N 1
ATOM 1493 C CA . MET B 1 1 ? -38.844 12.477 9.547 1 60.56 1 MET B CA 1
ATOM 1494 C C . MET B 1 1 ? -37.656 11.531 9.562 1 60.56 1 MET B C 1
ATOM 1496 O O . MET B 1 1 ? -36.5 11.977 9.516 1 60.56 1 MET B O 1
ATOM 1500 N N . ALA B 1 2 ? -37.938 10.125 9.727 1 61.12 2 ALA B N 1
ATOM 1501 C CA . ALA B 1 2 ? -36.906 9.078 9.742 1 61.12 2 ALA B CA 1
ATOM 1502 C C . ALA B 1 2 ? -36.125 9.055 8.43 1 61.12 2 ALA B C 1
ATOM 1504 O O . ALA B 1 2 ? -34.906 8.93 8.438 1 61.12 2 ALA B O 1
ATOM 1505 N N . TRP B 1 3 ? -36.875 9.289 7.332 1 68.06 3 TRP B N 1
ATOM 1506 C CA . TRP B 1 3 ? -36.281 9.289 5.992 1 68.06 3 TRP B CA 1
ATOM 1507 C C . TRP B 1 3 ? -35.312 10.445 5.828 1 68.06 3 TRP B C 1
ATOM 1509 O O . TRP B 1 3 ? -34.25 10.289 5.223 1 68.06 3 TRP B O 1
ATOM 1519 N N . ASP B 1 4 ? -35.562 11.406 6.586 1 81.19 4 ASP B N 1
ATOM 1520 C CA . ASP B 1 4 ? -34.719 12.594 6.523 1 81.19 4 ASP B CA 1
ATOM 1521 C C . ASP B 1 4 ? -33.406 12.359 7.246 1 81.19 4 ASP B C 1
ATOM 1523 O O . ASP B 1 4 ? -32.344 12.711 6.73 1 81.19 4 ASP B O 1
ATOM 1527 N N . THR B 1 5 ? -33.562 11.469 8.273 1 88.62 5 THR B N 1
ATOM 1528 C CA . THR B 1 5 ? -32.375 11.195 9.078 1 88.62 5 THR B CA 1
ATOM 1529 C C . THR B 1 5 ? -31.422 10.266 8.336 1 88.62 5 THR B C 1
ATOM 1531 O O . THR B 1 5 ? -30.203 10.5 8.297 1 88.62 5 THR B O 1
ATOM 1534 N N . ALA B 1 6 ? -32.062 9.227 7.754 1 91.94 6 ALA B N 1
ATOM 1535 C CA . ALA B 1 6 ? -31.25 8.266 7.008 1 91.94 6 ALA B CA 1
ATOM 1536 C C . ALA B 1 6 ? -30.531 8.945 5.84 1 91.94 6 ALA B C 1
ATOM 1538 O O . ALA B 1 6 ? -29.359 8.648 5.562 1 91.94 6 ALA B O 1
ATOM 1539 N N . ARG B 1 7 ? -31.188 9.758 5.184 1 94.12 7 ARG B N 1
ATOM 1540 C CA . ARG B 1 7 ? -30.609 10.492 4.062 1 94.12 7 ARG B CA 1
ATOM 1541 C C . ARG B 1 7 ? -29.484 11.406 4.527 1 94.12 7 ARG B C 1
ATOM 1543 O O . ARG B 1 7 ? -28.422 11.469 3.9 1 94.12 7 ARG B O 1
ATOM 1550 N N . THR B 1 8 ? -29.703 12.102 5.629 1 95.25 8 THR B N 1
ATOM 1551 C CA . THR B 1 8 ? -28.688 13 6.188 1 95.25 8 THR B CA 1
ATOM 1552 C C . THR B 1 8 ? -27.453 12.227 6.617 1 95.25 8 THR B C 1
ATOM 1554 O O . THR B 1 8 ? -26.328 12.641 6.336 1 95.25 8 THR B O 1
ATOM 1557 N N . GLN B 1 9 ? -27.688 11.086 7.242 1 96.88 9 GLN B N 1
ATOM 1558 C CA . GLN B 1 9 ? -26.562 10.25 7.672 1 96.88 9 GLN B CA 1
ATOM 1559 C C . GLN B 1 9 ? -25.75 9.766 6.477 1 96.88 9 GLN B C 1
ATOM 1561 O O . GLN B 1 9 ? -24.516 9.75 6.523 1 96.88 9 GLN B O 1
ATOM 1566 N N . GLN B 1 10 ? -26.484 9.43 5.434 1 97.19 10 GLN B N 1
ATOM 1567 C CA . GLN B 1 10 ? -25.812 8.945 4.238 1 97.19 10 GLN B CA 1
ATOM 1568 C C . GLN B 1 10 ? -25 10.055 3.572 1 97.19 10 GLN B C 1
ATOM 1570 O O . GLN B 1 10 ? -23.891 9.828 3.098 1 97.19 10 GLN B O 1
ATOM 1575 N N . LEU B 1 11 ? -25.516 11.258 3.512 1 97.38 11 LEU B N 1
ATOM 1576 C CA . LEU B 1 11 ? -24.812 12.398 2.955 1 97.38 11 LEU B CA 1
ATOM 1577 C C . LEU B 1 11 ? -23.531 12.68 3.734 1 97.38 11 LEU B C 1
ATOM 1579 O O . LEU B 1 11 ? -22.484 12.93 3.141 1 97.38 11 LEU B O 1
ATOM 1583 N N . LEU B 1 12 ? -23.641 12.602 5.047 1 98 12 LEU B N 1
ATOM 1584 C CA . LEU B 1 12 ? -22.484 12.828 5.906 1 98 12 LEU B CA 1
ATOM 1585 C C . LEU B 1 12 ? -21.453 11.727 5.723 1 98 12 LEU B C 1
ATOM 1587 O O . LEU B 1 12 ? -20.25 12.008 5.652 1 98 12 LEU B O 1
ATOM 1591 N N . LEU B 1 13 ? -21.938 10.523 5.637 1 98.31 13 LEU B N 1
ATOM 1592 C CA . LEU B 1 13 ? -21.031 9.391 5.465 1 98.31 13 LEU B CA 1
ATOM 1593 C C . LEU B 1 13 ? -20.297 9.484 4.133 1 98.31 13 LEU B C 1
ATOM 1595 O O . LEU B 1 13 ? -19.078 9.281 4.074 1 98.31 13 LEU B O 1
ATOM 1599 N N . ASP B 1 14 ? -21 9.812 3.041 1 98.31 14 ASP B N 1
ATOM 1600 C CA . ASP B 1 14 ? -20.391 9.953 1.722 1 98.31 14 ASP B CA 1
ATOM 1601 C C . ASP B 1 14 ? -19.328 11.062 1.717 1 98.31 14 ASP B C 1
ATOM 1603 O O . ASP B 1 14 ? -18.25 10.898 1.157 1 98.31 14 ASP B O 1
ATOM 1607 N N . ALA B 1 15 ? -19.641 12.172 2.361 1 98.69 15 ALA B N 1
ATOM 1608 C CA . ALA B 1 15 ? -18.703 13.281 2.477 1 98.69 15 ALA B CA 1
ATOM 1609 C C . ALA B 1 15 ? -17.469 12.867 3.285 1 98.69 15 ALA B C 1
ATOM 1611 O O . ALA B 1 15 ? -16.344 13.258 2.959 1 98.69 15 ALA B O 1
ATOM 1612 N N . ALA B 1 16 ? -17.703 12.102 4.352 1 98.88 16 ALA B N 1
ATOM 1613 C CA . ALA B 1 16 ? -16.609 11.633 5.199 1 98.88 16 ALA B CA 1
ATOM 1614 C C . ALA B 1 16 ? -15.695 10.68 4.441 1 98.88 16 ALA B C 1
ATOM 1616 O O . ALA B 1 16 ? -14.469 10.734 4.598 1 98.88 16 ALA B O 1
ATOM 1617 N N . VAL B 1 17 ? -16.266 9.781 3.627 1 98.81 17 VAL B N 1
ATOM 1618 C CA . VAL B 1 17 ? -15.469 8.867 2.814 1 98.81 17 VAL B CA 1
ATOM 1619 C C . VAL B 1 17 ? -14.516 9.664 1.923 1 98.81 17 VAL B C 1
ATOM 1621 O O . VAL B 1 17 ? -13.32 9.375 1.869 1 98.81 17 VAL B O 1
ATOM 1624 N N . GLU B 1 18 ? -15.016 10.672 1.273 1 98.44 18 GLU B N 1
ATOM 1625 C CA . GLU B 1 18 ? -14.195 11.516 0.41 1 98.44 18 GLU B CA 1
ATOM 1626 C C . GLU B 1 18 ? -13.094 12.211 1.205 1 98.44 18 GLU B C 1
ATOM 1628 O O . GLU B 1 18 ? -11.938 12.227 0.793 1 98.44 18 GLU B O 1
ATOM 1633 N N . GLU B 1 19 ? -13.461 12.75 2.342 1 98.62 19 GLU B N 1
ATOM 1634 C CA . GLU B 1 19 ? -12.547 13.516 3.186 1 98.62 19 GLU B CA 1
ATOM 1635 C C . GLU B 1 19 ? -11.43 12.633 3.727 1 98.62 19 GLU B C 1
ATOM 1637 O O . GLU B 1 19 ? -10.25 12.977 3.602 1 98.62 19 GLU B O 1
ATOM 1642 N N . PHE B 1 20 ? -11.781 11.469 4.277 1 98.69 20 PHE B N 1
ATOM 1643 C CA . PHE B 1 20 ? -10.789 10.57 4.867 1 98.69 20 PHE B CA 1
ATOM 1644 C C . PHE B 1 20 ? -9.922 9.93 3.783 1 98.69 20 PHE B C 1
ATOM 1646 O O . PHE B 1 20 ? -8.734 9.68 3.998 1 98.69 20 PHE B O 1
ATOM 1653 N N . ALA B 1 21 ? -10.516 9.641 2.613 1 98.25 21 ALA B N 1
ATOM 1654 C CA . ALA B 1 21 ? -9.742 9.055 1.524 1 98.25 21 ALA B CA 1
ATOM 1655 C C . ALA B 1 21 ? -8.711 10.047 0.985 1 98.25 21 ALA B C 1
ATOM 1657 O O . ALA B 1 21 ? -7.637 9.656 0.532 1 98.25 21 ALA B O 1
ATOM 1658 N N . GLU B 1 22 ? -9.07 11.289 1.045 1 96.94 22 GLU B N 1
ATOM 1659 C CA . GLU B 1 22 ? -8.188 12.312 0.495 1 96.94 22 GLU B CA 1
ATOM 1660 C C . GLU B 1 22 ? -7.109 12.711 1.5 1 96.94 22 GLU B C 1
ATOM 1662 O O . GLU B 1 22 ? -5.941 12.859 1.14 1 96.94 22 GLU B O 1
ATOM 1667 N N . PHE B 1 23 ? -7.469 12.773 2.828 1 97.31 23 PHE B N 1
ATOM 1668 C CA . PHE B 1 23 ? -6.559 13.453 3.74 1 97.31 23 PHE B CA 1
ATOM 1669 C C . PHE B 1 23 ? -6.113 12.523 4.859 1 97.31 23 PHE B C 1
ATOM 1671 O O . PHE B 1 23 ? -5.219 12.859 5.637 1 97.31 23 PHE B O 1
ATOM 1678 N N . GLY B 1 24 ? -6.703 11.359 4.961 1 97.5 24 GLY B N 1
ATOM 1679 C CA . GLY B 1 24 ? -6.402 10.461 6.07 1 97.5 24 GLY B CA 1
ATOM 1680 C C . GLY B 1 24 ? -7.039 10.898 7.379 1 97.5 24 GLY B C 1
ATOM 1681 O O . GLY B 1 24 ? -7.547 12.023 7.484 1 97.5 24 GLY B O 1
ATOM 1682 N N . PRO B 1 25 ? -7.059 10.039 8.344 1 97 25 PRO B N 1
ATOM 1683 C CA . PRO B 1 25 ? -7.707 10.352 9.617 1 97 25 PRO B CA 1
ATOM 1684 C C . PRO B 1 25 ? -7.031 11.508 10.352 1 97 25 PRO B C 1
ATOM 1686 O O . PRO B 1 25 ? -7.691 12.25 11.086 1 97 25 PRO B O 1
ATOM 1689 N N . ASP B 1 26 ? -5.75 11.641 10.227 1 96.31 26 ASP B N 1
ATOM 1690 C CA . ASP B 1 26 ? -5.066 12.742 10.898 1 96.31 26 ASP B CA 1
ATOM 1691 C C . ASP B 1 26 ? -5.367 14.07 10.203 1 96.31 26 ASP B C 1
ATOM 1693 O O . ASP B 1 26 ? -5.547 15.094 10.867 1 96.31 26 ASP B O 1
ATOM 1697 N N . GLY B 1 27 ? -5.535 14.086 8.93 1 96.94 27 GLY B N 1
ATOM 1698 C CA . GLY B 1 27 ? -5.68 15.312 8.164 1 96.94 27 GLY B CA 1
ATOM 1699 C C . GLY B 1 27 ? -7.129 15.703 7.934 1 96.94 27 GLY B C 1
ATOM 1700 O O . GLY B 1 27 ? -7.422 16.859 7.59 1 96.94 27 GLY B O 1
ATOM 1701 N N . ALA B 1 28 ? -8.023 14.781 8.094 1 98 28 ALA B N 1
ATOM 1702 C CA . ALA B 1 28 ? -9.438 15.03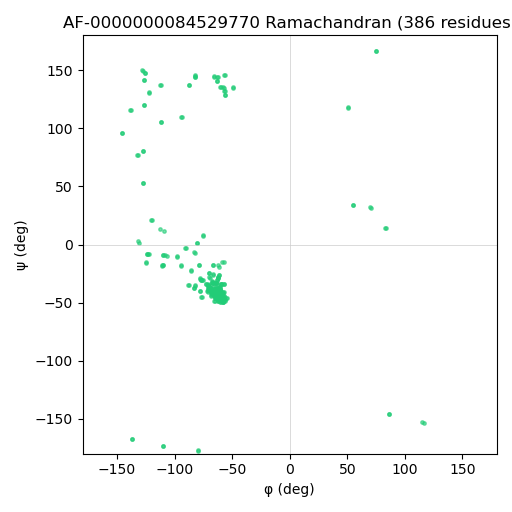9 7.863 1 98 28 ALA B CA 1
ATOM 1703 C C . ALA B 1 28 ? -9.992 16.047 8.875 1 98 28 ALA B C 1
ATOM 1705 O O . ALA B 1 28 ? -9.57 16.047 10.031 1 98 28 ALA B O 1
ATOM 1706 N N . ARG B 1 29 ? -10.867 16.844 8.453 1 97.94 29 ARG B N 1
ATOM 1707 C CA . ARG B 1 29 ? -11.531 17.828 9.305 1 97.94 29 ARG B CA 1
ATOM 1708 C C . ARG B 1 29 ? -13.039 17.641 9.297 1 97.94 29 ARG B C 1
ATOM 1710 O O . ARG B 1 29 ? -13.664 17.625 8.227 1 97.94 29 ARG B O 1
ATOM 1717 N N . ILE B 1 30 ? -13.562 17.609 10.398 1 97.69 30 ILE B N 1
ATOM 1718 C CA . ILE B 1 30 ? -14.992 17.406 10.586 1 97.69 30 ILE B CA 1
ATOM 1719 C C . ILE B 1 30 ? -15.766 18.562 9.953 1 97.69 30 ILE B C 1
ATOM 1721 O O . ILE B 1 30 ? -16.812 18.359 9.328 1 97.69 30 ILE B O 1
ATOM 1725 N N . ALA B 1 31 ? -15.281 19.766 10.086 1 97.75 31 ALA B N 1
ATOM 1726 C CA . ALA B 1 31 ? -15.93 20.938 9.523 1 97.75 31 ALA B CA 1
ATOM 1727 C C . ALA B 1 31 ? -16.062 20.828 8.008 1 97.75 31 ALA B C 1
ATOM 1729 O O . ALA B 1 31 ? -17.078 21.188 7.43 1 97.75 31 ALA B O 1
ATOM 1730 N N . ARG B 1 32 ? -15.047 20.312 7.312 1 98.31 32 ARG B N 1
ATOM 1731 C CA . ARG B 1 32 ? -15.078 20.141 5.863 1 98.31 32 ARG B CA 1
ATOM 1732 C C . ARG B 1 32 ? -16.094 19.094 5.461 1 98.31 32 ARG B C 1
ATOM 1734 O O . ARG B 1 32 ? -16.781 19.234 4.438 1 98.31 32 ARG B O 1
ATOM 1741 N N . VAL B 1 33 ? -16.188 18.016 6.223 1 98.5 33 VAL B N 1
ATOM 1742 C CA . VAL B 1 33 ? -17.188 16.969 5.973 1 98.5 33 VAL B CA 1
ATOM 1743 C C . VAL B 1 33 ? -18.578 17.578 6.008 1 98.5 33 VAL B C 1
ATOM 1745 O O . VAL B 1 33 ? -19.391 17.344 5.102 1 98.5 33 VAL B O 1
ATOM 1748 N N . ALA B 1 34 ? -18.844 18.359 7.09 1 98.06 34 ALA B N 1
ATOM 1749 C CA . ALA B 1 34 ? -20.141 18.984 7.258 1 98.06 34 ALA B CA 1
ATOM 1750 C C . ALA B 1 34 ? -20.453 19.938 6.094 1 98.06 34 ALA B C 1
ATOM 1752 O O . ALA B 1 34 ? -21.547 19.906 5.543 1 98.06 34 ALA B O 1
ATOM 1753 N N . THR B 1 35 ? -19.469 20.75 5.75 1 98.19 35 THR B N 1
ATOM 1754 C CA . THR B 1 35 ? -19.609 21.703 4.656 1 98.19 35 THR B CA 1
ATOM 1755 C C . THR B 1 35 ? -19.922 20.984 3.346 1 98.19 35 THR B C 1
ATOM 1757 O O . THR B 1 35 ? -20.859 21.344 2.633 1 98.19 35 THR B O 1
ATOM 1760 N N . ARG B 1 36 ? -19.25 19.938 3.045 1 97.56 36 ARG B N 1
ATOM 1761 C CA . ARG B 1 36 ? -19.438 19.156 1.823 1 97.56 36 ARG B CA 1
ATOM 1762 C C . ARG B 1 36 ? -20.828 18.516 1.789 1 97.56 36 ARG B C 1
ATOM 1764 O O . ARG B 1 36 ? -21.453 18.438 0.729 1 97.56 36 ARG B O 1
ATOM 1771 N N . ALA B 1 37 ? -21.266 18.031 2.928 1 97.56 37 ALA B N 1
ATOM 1772 C CA . ALA B 1 37 ? -22.547 17.359 3.023 1 97.56 37 ALA B CA 1
ATOM 1773 C C . ALA B 1 37 ? -23.703 18.359 3.068 1 97.56 37 ALA B C 1
ATOM 1775 O O . ALA B 1 37 ? -24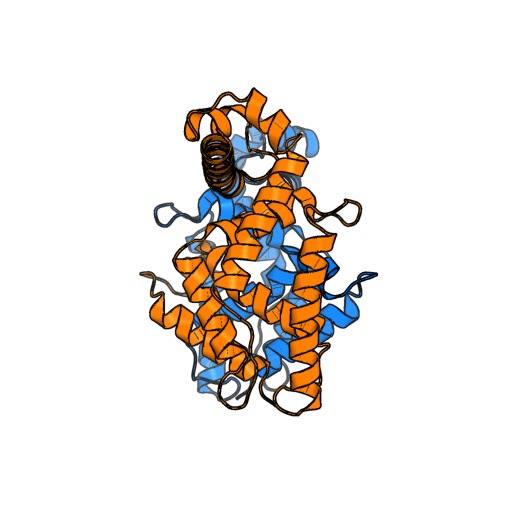.859 17.984 2.887 1 97.56 37 ALA B O 1
ATOM 1776 N N . GLY B 1 38 ? -23.391 19.625 3.379 1 97.38 38 GLY B N 1
ATOM 1777 C CA . GLY B 1 38 ? -24.422 20.609 3.574 1 97.38 38 GLY B CA 1
ATOM 1778 C C . GLY B 1 38 ? -25.234 20.391 4.84 1 97.38 38 GLY B C 1
ATOM 1779 O O . GLY B 1 38 ? -26.453 20.578 4.844 1 97.38 38 GLY B O 1
ATOM 1780 N N . VAL B 1 39 ? -24.609 19.875 5.816 1 95.75 39 VAL B N 1
ATOM 1781 C CA . VAL B 1 39 ? -25.25 19.516 7.078 1 95.75 39 VAL B CA 1
ATOM 1782 C C . VAL B 1 39 ? -24.516 20.172 8.242 1 95.75 39 VAL B C 1
ATOM 1784 O O . VAL B 1 39 ? -23.297 20.359 8.18 1 95.75 39 VAL B O 1
ATOM 1787 N N . ASN B 1 40 ? -25.234 20.5 9.25 1 94.38 40 ASN B N 1
ATOM 1788 C CA . ASN B 1 40 ? -24.625 21.031 10.461 1 94.38 40 ASN B CA 1
ATOM 1789 C C . ASN B 1 40 ? -23.641 20.047 11.078 1 94.38 40 ASN B C 1
ATOM 1791 O O . ASN B 1 40 ? -23.953 18.859 11.219 1 94.38 40 ASN B O 1
ATOM 1795 N N . LYS B 1 41 ? -22.453 20.531 11.5 1 95 41 LYS B N 1
ATOM 1796 C CA . LYS B 1 41 ? -21.391 19.688 12.023 1 95 41 LYS B CA 1
ATOM 1797 C C . LYS B 1 41 ? -21.828 18.969 13.297 1 95 41 LYS B C 1
ATOM 1799 O O . LYS B 1 41 ? -21.344 17.875 13.586 1 95 41 LYS B O 1
ATOM 1804 N N . GLU B 1 42 ? -22.75 19.547 14.062 1 95.44 42 GLU B N 1
ATOM 1805 C CA . GLU B 1 42 ? -23.234 18.938 15.305 1 95.44 42 GLU B CA 1
ATOM 1806 C C . GLU B 1 42 ? -23.922 17.594 15.031 1 95.44 42 GLU B C 1
ATOM 1808 O O . GLU B 1 42 ? -23.891 16.703 15.875 1 95.44 42 GLU B O 1
ATOM 1813 N N . ARG B 1 43 ? -24.453 17.484 13.906 1 95.25 43 ARG B N 1
ATOM 1814 C CA . ARG B 1 43 ? -25.141 16.25 13.531 1 95.25 43 ARG B CA 1
ATOM 1815 C C . ARG B 1 43 ? -24.141 15.102 13.359 1 95.25 43 ARG B C 1
ATOM 1817 O O . ARG B 1 43 ? -24.469 13.938 13.609 1 95.25 43 ARG B O 1
ATOM 1824 N N . ILE B 1 44 ? -22.891 15.406 12.977 1 96.75 44 ILE B N 1
ATOM 1825 C CA . ILE B 1 44 ? -21.859 14.375 12.836 1 96.75 44 ILE B CA 1
ATOM 1826 C C . ILE B 1 44 ? -21.578 13.75 14.195 1 96.75 44 ILE B C 1
ATOM 1828 O O . ILE B 1 44 ? -21.516 12.523 14.32 1 96.75 44 ILE B O 1
ATOM 1832 N 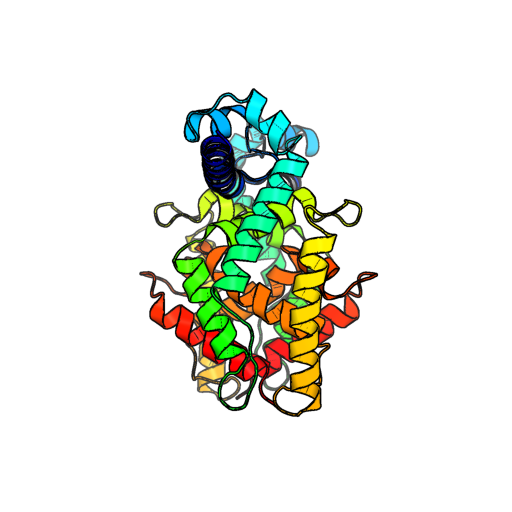N . TYR B 1 45 ? -21.469 14.602 15.156 1 96.5 45 TYR B N 1
ATOM 1833 C CA . TYR B 1 45 ? -21.203 14.109 16.5 1 96.5 45 TYR B CA 1
ATOM 1834 C C . TYR B 1 45 ? -22.391 13.312 17.047 1 96.5 45 TYR B C 1
ATOM 1836 O O . TYR B 1 45 ? -22.203 12.312 17.734 1 96.5 45 TYR B O 1
ATOM 1844 N N . GLN B 1 46 ? -23.531 13.75 16.734 1 96.31 46 GLN B N 1
ATOM 1845 C CA . GLN B 1 46 ? -24.75 13.078 17.188 1 96.31 46 GLN B CA 1
ATOM 1846 C C . GLN B 1 46 ? -24.875 11.695 16.547 1 96.31 46 GLN B C 1
ATOM 1848 O O . GLN B 1 46 ? -25.203 10.719 17.234 1 96.31 46 GLN B O 1
ATOM 1853 N N . TYR B 1 47 ? -24.562 11.617 15.273 1 96.75 47 TYR B N 1
ATOM 1854 C CA . TYR B 1 47 ? -24.797 10.391 14.523 1 96.75 47 TYR B CA 1
ATOM 1855 C C . TYR B 1 47 ? -23.625 9.438 14.633 1 96.75 47 TYR B C 1
ATOM 1857 O O . TYR B 1 47 ? -23.797 8.219 14.672 1 96.75 47 TYR B O 1
ATOM 1865 N N . PHE B 1 48 ? -22.375 9.969 14.695 1 97.88 48 PHE B N 1
ATOM 1866 C CA . PHE B 1 48 ? -21.219 9.102 14.492 1 97.88 48 PHE B CA 1
ATOM 1867 C C . PHE B 1 48 ? -20.266 9.203 15.664 1 97.88 48 PHE B C 1
ATOM 1869 O O . PHE B 1 48 ? -19.391 8.352 15.828 1 97.88 48 PHE B O 1
ATOM 1876 N N . GLY B 1 49 ? -20.406 10.211 16.469 1 97.25 49 GLY B N 1
ATOM 1877 C CA . GLY B 1 49 ? -19.469 10.422 17.562 1 97.25 49 GLY B CA 1
ATOM 1878 C C . GLY B 1 49 ? -18.25 11.219 17.141 1 97.25 49 GLY B C 1
ATOM 1879 O O . GLY B 1 49 ? -18.359 12.156 16.344 1 97.25 49 GLY B O 1
ATOM 1880 N N . ASP B 1 50 ? -17.078 10.961 17.688 1 96.25 50 ASP B N 1
ATOM 1881 C CA . ASP B 1 50 ? -15.867 11.727 17.422 1 96.25 50 ASP B CA 1
ATOM 1882 C C . ASP B 1 50 ? -15.242 11.305 16.094 1 96.25 50 ASP B C 1
ATOM 1884 O O . ASP B 1 50 ? -15.812 10.508 15.352 1 96.25 50 ASP B O 1
ATOM 1888 N N . LYS B 1 51 ? -14.18 11.836 15.758 1 97.12 51 LYS B N 1
ATOM 1889 C CA . LYS B 1 51 ? -13.539 11.633 14.461 1 97.12 51 LYS B CA 1
ATOM 1890 C C . LYS B 1 51 ? -13.141 10.172 14.273 1 97.12 51 LYS B C 1
ATOM 1892 O O . LYS B 1 51 ? -13.297 9.617 13.18 1 97.12 51 LYS B O 1
ATOM 1897 N N . GLU B 1 52 ? -12.633 9.516 15.297 1 96.25 52 GLU B N 1
ATOM 1898 C CA . GLU B 1 52 ? -12.227 8.117 15.203 1 96.25 52 GLU B CA 1
ATOM 1899 C C . GLU B 1 52 ? -13.43 7.207 14.961 1 96.25 52 GLU B C 1
ATOM 1901 O O . GLU B 1 52 ? -13.336 6.246 14.188 1 96.25 52 GLU B O 1
ATOM 1906 N N . GLN B 1 53 ? -14.461 7.473 15.609 1 97.69 53 GLN B N 1
ATOM 1907 C CA . GLN B 1 53 ? -15.688 6.707 15.406 1 97.69 53 GLN B CA 1
ATOM 1908 C C . GLN B 1 53 ? -16.25 6.922 14 1 97.69 53 GLN B C 1
ATOM 1910 O O . GLN B 1 53 ? -16.781 5.996 13.391 1 97.69 53 GLN B O 1
ATOM 1915 N N . LEU B 1 54 ? -16.203 8.195 13.594 1 98.38 54 LEU B N 1
ATOM 1916 C CA . LEU B 1 54 ? -16.625 8.477 12.219 1 98.38 54 LEU B CA 1
ATOM 1917 C C . LEU B 1 54 ? -15.742 7.715 11.227 1 98.38 54 LEU B C 1
ATOM 1919 O O . LEU B 1 54 ? -16.234 7.18 10.242 1 98.38 54 LEU B O 1
ATOM 1923 N N . PHE B 1 55 ? -14.445 7.652 11.43 1 98.44 55 PHE B N 1
ATOM 1924 C CA . PHE B 1 55 ? -13.539 6.895 10.57 1 98.44 55 PHE B CA 1
ATOM 1925 C C . PHE B 1 55 ? -13.914 5.418 10.562 1 98.44 55 PHE B C 1
ATOM 1927 O O . PHE B 1 55 ? -13.922 4.785 9.5 1 98.44 55 PHE B O 1
ATOM 1934 N N . SER B 1 56 ? -14.234 4.871 11.711 1 98.31 56 SER B N 1
ATOM 1935 C CA . SER B 1 56 ? -14.711 3.496 11.797 1 98.31 56 SER B CA 1
ATOM 1936 C C . SER B 1 56 ? -15.945 3.279 10.93 1 98.31 56 SER B C 1
ATOM 1938 O O . SER B 1 56 ? -16.047 2.277 10.219 1 98.31 56 SER B O 1
ATOM 1940 N N . ALA B 1 57 ? -16.844 4.223 11.008 1 98.62 57 ALA B N 1
ATOM 1941 C CA . ALA B 1 57 ? -18.062 4.129 10.211 1 98.62 57 ALA B CA 1
ATOM 1942 C C . ALA B 1 57 ? -17.75 4.16 8.719 1 98.62 57 ALA B C 1
ATOM 1944 O O . ALA B 1 57 ? -18.359 3.445 7.926 1 98.62 57 ALA B O 1
ATOM 1945 N N . VAL B 1 58 ? -16.828 4.969 8.32 1 98.75 58 VAL B N 1
ATOM 1946 C CA . VAL B 1 58 ? -16.391 5.082 6.934 1 98.75 58 VAL B CA 1
ATOM 1947 C C . VAL B 1 58 ? -15.805 3.75 6.465 1 98.75 58 VAL B C 1
ATOM 1949 O O . VAL B 1 58 ? -16.156 3.254 5.395 1 98.75 58 VAL B O 1
ATOM 1952 N N . LEU B 1 59 ? -14.953 3.139 7.25 1 98.56 59 LEU B N 1
ATOM 1953 C CA . LEU B 1 59 ? -14.344 1.859 6.898 1 98.56 59 LEU B CA 1
ATOM 1954 C C . LEU B 1 59 ? -15.406 0.768 6.789 1 98.56 59 LEU B C 1
ATOM 1956 O O . LEU B 1 59 ? -15.367 -0.051 5.867 1 98.56 59 LEU B O 1
ATOM 1960 N N . ARG B 1 60 ? -16.312 0.787 7.754 1 98.38 60 ARG B N 1
ATOM 1961 C CA . ARG B 1 60 ? -17.406 -0.182 7.711 1 98.38 60 ARG B CA 1
ATOM 1962 C C . ARG B 1 60 ? -18.219 -0.031 6.43 1 98.38 60 ARG B C 1
ATOM 1964 O O . ARG B 1 60 ? -18.547 -1.023 5.777 1 98.38 60 ARG B O 1
ATOM 1971 N N . SER B 1 61 ? -18.531 1.171 6.137 1 98.25 61 SER B N 1
ATOM 1972 C CA . SER B 1 61 ? -19.328 1.457 4.953 1 98.25 61 SER B CA 1
ATOM 1973 C C . SER B 1 61 ? -18.641 0.978 3.684 1 98.25 61 SER B C 1
ATOM 1975 O O . SER B 1 61 ? -19.234 0.267 2.873 1 98.25 61 SER B O 1
ATOM 1977 N N . GLU B 1 62 ? -17.375 1.308 3.479 1 98.44 62 GLU B N 1
ATOM 1978 C CA . GLU B 1 62 ? -16.656 0.982 2.25 1 98.44 62 GLU B CA 1
ATOM 1979 C C . GLU B 1 62 ? -16.375 -0.514 2.156 1 98.44 62 GLU B C 1
ATOM 1981 O O . GLU B 1 62 ? -16.438 -1.095 1.07 1 98.44 62 GLU B O 1
ATOM 1986 N N . LEU B 1 63 ? -16.062 -1.164 3.289 1 98.25 63 LEU B N 1
ATOM 1987 C CA . LEU B 1 63 ? -15.914 -2.615 3.299 1 98.25 63 LEU B CA 1
ATOM 1988 C C . LEU B 1 63 ? -17.234 -3.297 2.932 1 98.25 63 LEU B C 1
ATOM 1990 O O . LEU B 1 63 ? -17.234 -4.27 2.174 1 98.25 63 LEU B O 1
ATOM 1994 N N . GLY B 1 64 ? -18.312 -2.775 3.512 1 97.56 64 GLY B N 1
ATOM 1995 C CA . GLY B 1 64 ? -19.609 -3.312 3.178 1 97.56 64 GLY B CA 1
ATOM 1996 C C . GLY B 1 64 ? -19.938 -3.225 1.699 1 97.56 64 GLY B C 1
ATOM 1997 O O . GLY B 1 64 ? -20.453 -4.18 1.111 1 97.56 64 GLY B O 1
ATOM 1998 N N . LYS B 1 65 ? -19.672 -2.086 1.062 1 97.88 65 LYS B N 1
ATOM 1999 C CA . LYS B 1 65 ? -19.906 -1.902 -0.369 1 97.88 65 LYS B CA 1
ATOM 2000 C C . LYS B 1 65 ? -19.094 -2.904 -1.184 1 97.88 65 LYS B C 1
ATOM 2002 O O . LYS B 1 65 ? -19.594 -3.488 -2.143 1 97.88 65 LYS B O 1
ATOM 2007 N N . LEU B 1 66 ? -17.812 -3.113 -0.839 1 97.88 66 LEU B N 1
ATOM 2008 C CA . LEU B 1 66 ? -16.969 -4.07 -1.537 1 97.88 66 LEU B CA 1
ATOM 2009 C C . LEU B 1 66 ? -17.516 -5.488 -1.396 1 97.88 66 LEU B C 1
ATOM 2011 O O . LEU B 1 66 ? -17.594 -6.223 -2.383 1 97.88 66 LEU B O 1
ATOM 2015 N N . ALA B 1 67 ? -17.875 -5.836 -0.141 1 96.88 67 ALA B N 1
ATOM 2016 C CA . ALA B 1 67 ? -18.375 -7.184 0.129 1 96.88 67 ALA B CA 1
ATOM 2017 C C . ALA B 1 67 ? -19.641 -7.469 -0.664 1 96.88 67 ALA B C 1
ATOM 2019 O O . ALA B 1 67 ? -19.844 -8.586 -1.139 1 96.88 67 ALA B O 1
ATOM 2020 N N . GLU B 1 68 ? -20.469 -6.469 -0.787 1 96.5 68 GLU B N 1
ATOM 2021 C CA . GLU B 1 68 ? -21.703 -6.613 -1.544 1 96.5 68 GLU B CA 1
ATOM 2022 C C . GLU B 1 68 ? -21.422 -6.711 -3.041 1 96.5 68 GLU B C 1
ATOM 2024 O O . GLU B 1 68 ? -22.047 -7.508 -3.742 1 96.5 68 GLU B O 1
ATOM 2029 N N . ALA B 1 69 ? -20.531 -5.949 -3.502 1 97 69 ALA B N 1
ATOM 2030 C CA . ALA B 1 69 ? -20.25 -5.859 -4.93 1 97 69 ALA B CA 1
ATOM 2031 C C . ALA B 1 69 ? -19.438 -7.066 -5.406 1 97 69 ALA B C 1
ATOM 2033 O O . ALA B 1 69 ? -19.562 -7.48 -6.562 1 97 69 ALA B O 1
ATOM 2034 N N . VAL B 1 70 ? -18.594 -7.621 -4.512 1 97.12 70 VAL B N 1
ATOM 2035 C CA . VAL B 1 70 ? -17.688 -8.688 -4.902 1 97.12 70 VAL B CA 1
ATOM 2036 C C . VAL B 1 70 ? -17.75 -9.836 -3.889 1 97.12 70 VAL B C 1
ATOM 2038 O O . VAL B 1 70 ? -16.844 -10.008 -3.076 1 97.12 70 VAL B O 1
ATOM 2041 N N . PRO B 1 71 ? -18.812 -10.648 -3.973 1 93 71 PRO B N 1
ATOM 2042 C CA . PRO B 1 71 ? -18.828 -11.836 -3.115 1 93 71 PRO B CA 1
ATOM 2043 C C . PRO B 1 71 ? -17.703 -12.812 -3.424 1 93 71 PRO B C 1
ATOM 2045 O O . PRO B 1 71 ? -17.281 -12.938 -4.582 1 93 71 PRO B O 1
ATOM 2048 N N . MET B 1 72 ? -17.141 -13.383 -2.41 1 92.06 72 MET B N 1
ATOM 2049 C CA . MET B 1 72 ? -16.078 -14.367 -2.645 1 92.06 72 MET B CA 1
ATOM 2050 C C . MET B 1 72 ? -16.641 -15.781 -2.676 1 92.06 72 MET B C 1
ATOM 2052 O O . MET B 1 72 ? -17.141 -16.281 -1.661 1 92.06 72 MET B O 1
ATOM 2056 N N . VAL B 1 73 ? -16.641 -16.312 -3.812 1 86.88 73 VAL B N 1
ATOM 2057 C CA . VAL B 1 73 ? -17.031 -17.688 -4.039 1 86.88 73 VAL B CA 1
ATOM 2058 C C . VAL B 1 73 ? -15.93 -18.422 -4.797 1 86.88 73 VAL B C 1
ATOM 2060 O O . VAL B 1 73 ? -15.477 -17.969 -5.848 1 86.88 73 VAL B O 1
ATOM 2063 N N . LEU B 1 74 ? -15.414 -19.469 -4.168 1 89.5 74 LEU B N 1
ATOM 2064 C CA . LEU B 1 74 ? -14.391 -20.281 -4.82 1 89.5 74 LEU B CA 1
ATOM 2065 C C . LEU B 1 74 ? -14.922 -21.672 -5.156 1 89.5 74 LEU B C 1
ATOM 2067 O O . LEU B 1 74 ? -15.297 -22.422 -4.262 1 89.5 74 LEU B O 1
ATOM 2071 N N . ASP B 1 75 ? -15.164 -21.828 -6.402 1 83.19 75 ASP B N 1
ATOM 2072 C CA . ASP B 1 75 ? -15.586 -23.125 -6.902 1 83.19 75 ASP B CA 1
ATOM 2073 C C . ASP B 1 75 ? -14.867 -23.469 -8.203 1 83.19 75 ASP B C 1
ATOM 2075 O O . ASP B 1 75 ? -13.789 -22.953 -8.484 1 83.19 75 ASP B O 1
ATOM 2079 N N . GLU B 1 76 ? -15.32 -24.453 -8.875 1 75 76 GLU B N 1
ATOM 2080 C CA . GLU B 1 76 ? -14.641 -24.938 -10.07 1 75 76 GLU B CA 1
ATOM 2081 C C . GLU B 1 76 ? -14.609 -23.859 -11.156 1 75 76 GLU B C 1
ATOM 2083 O O . GLU B 1 76 ? -13.719 -23.859 -12.016 1 75 76 GLU B O 1
ATOM 2088 N N . GLY B 1 77 ? -15.414 -22.938 -11.016 1 73.88 77 GLY B N 1
ATOM 2089 C CA . GLY B 1 77 ? -15.5 -21.938 -12.078 1 73.88 77 GLY B CA 1
ATOM 2090 C C . GLY B 1 77 ? -14.961 -20.578 -11.68 1 73.88 77 GLY B C 1
ATOM 2091 O O . GLY B 1 77 ? -14.758 -19.719 -12.523 1 73.88 77 GLY B O 1
ATOM 2092 N N . GLN B 1 78 ? -14.664 -20.391 -10.422 1 82.12 78 GLN B N 1
ATOM 2093 C CA . GLN B 1 78 ? -14.18 -19.109 -9.922 1 82.12 78 GLN B CA 1
ATOM 2094 C C . GLN B 1 78 ? -13.039 -19.297 -8.922 1 82.12 78 GLN B C 1
ATOM 2096 O O . GLN B 1 78 ? -13.227 -19.906 -7.875 1 82.12 78 GLN B O 1
ATOM 2101 N N . ASP B 1 79 ? -11.938 -18.781 -9.391 1 93.12 79 ASP B N 1
ATOM 2102 C CA . ASP B 1 79 ? -10.773 -18.906 -8.516 1 93.12 79 ASP B CA 1
ATOM 2103 C C . ASP B 1 79 ? -10.367 -17.562 -7.941 1 93.12 79 ASP B C 1
ATOM 2105 O O . ASP B 1 79 ? -11.094 -16.562 -8.086 1 93.12 79 ASP B O 1
ATOM 2109 N N . LEU B 1 80 ? -9.258 -17.484 -7.23 1 97.81 80 LEU B N 1
ATOM 2110 C CA . LEU B 1 80 ? -8.82 -16.266 -6.551 1 97.81 80 LEU B CA 1
ATOM 2111 C C . LEU B 1 80 ? -8.375 -15.203 -7.555 1 97.81 80 LEU B C 1
ATOM 2113 O O . LEU B 1 80 ? -8.375 -14.016 -7.246 1 97.81 80 LEU B O 1
ATOM 2117 N N . GLY B 1 81 ? -7.965 -15.664 -8.734 1 97.88 81 GLY B N 1
ATOM 2118 C CA . GLY B 1 81 ? -7.688 -14.703 -9.789 1 97.88 81 GLY B CA 1
ATOM 2119 C C . GLY B 1 81 ? -8.914 -13.914 -10.219 1 97.88 81 GLY B C 1
ATOM 2120 O O . GLY B 1 81 ? -8.852 -12.695 -10.359 1 97.88 81 GLY B O 1
ATOM 2121 N N . ASP B 1 82 ? -10.016 -14.617 -10.414 1 97.12 82 ASP B N 1
ATOM 2122 C CA . ASP B 1 82 ? -11.273 -13.953 -10.758 1 97.12 82 ASP B CA 1
ATOM 2123 C C . ASP B 1 82 ? -11.695 -12.984 -9.656 1 97.12 82 ASP B C 1
ATOM 2125 O O . ASP B 1 82 ? -12.102 -11.852 -9.938 1 97.12 82 ASP B O 1
ATOM 2129 N N . TYR B 1 83 ? -11.617 -13.484 -8.445 1 97.81 83 TYR B N 1
ATOM 2130 C CA . TYR B 1 83 ? -11.953 -12.633 -7.312 1 97.81 83 TYR B CA 1
ATOM 2131 C C . TYR B 1 83 ? -11.109 -11.367 -7.316 1 97.81 83 TYR B C 1
ATOM 2133 O O . TYR B 1 83 ? -11.641 -10.258 -7.203 1 97.81 83 TYR B O 1
ATOM 2141 N N . ALA B 1 84 ? -9.82 -11.508 -7.473 1 98.25 84 ALA B N 1
ATOM 2142 C CA . ALA B 1 84 ? -8.914 -10.359 -7.512 1 98.25 84 ALA B CA 1
ATOM 2143 C C . ALA B 1 84 ? -9.289 -9.398 -8.641 1 98.25 84 ALA B C 1
ATOM 2145 O O . ALA B 1 84 ? -9.234 -8.18 -8.461 1 98.25 84 ALA B O 1
ATOM 2146 N N . GLY B 1 85 ? -9.602 -9.945 -9.773 1 98.38 85 GLY B N 1
ATOM 2147 C CA . GLY B 1 85 ? -10.039 -9.109 -10.883 1 98.38 85 GLY B CA 1
ATOM 2148 C C . GLY B 1 85 ? -11.273 -8.297 -10.562 1 98.38 85 GLY B C 1
ATOM 2149 O O . GLY B 1 85 ? -11.352 -7.113 -10.914 1 98.38 85 GLY B O 1
ATOM 2150 N N . HIS B 1 86 ? -12.227 -8.898 -9.891 1 98 86 HIS B N 1
ATOM 2151 C CA . HIS B 1 86 ? -13.445 -8.195 -9.523 1 98 86 HIS B CA 1
ATOM 2152 C C . HIS B 1 86 ? -13.172 -7.121 -8.477 1 98 86 HIS B C 1
ATOM 2154 O O . HIS B 1 86 ? -13.789 -6.055 -8.5 1 98 86 HIS B O 1
ATOM 2160 N N . VAL B 1 87 ? -12.297 -7.426 -7.535 1 98.38 87 VAL B N 1
ATOM 2161 C CA . VAL B 1 87 ? -11.906 -6.406 -6.566 1 98.38 87 VAL B CA 1
ATOM 2162 C C . VAL B 1 87 ? -11.219 -5.25 -7.285 1 98.38 87 VAL B C 1
ATOM 2164 O O . VAL B 1 87 ? -11.469 -4.082 -6.984 1 98.38 87 VAL B O 1
ATOM 2167 N N . TYR B 1 88 ? -10.328 -5.578 -8.242 1 98.62 88 TYR B N 1
ATOM 2168 C CA . TYR B 1 88 ? -9.672 -4.562 -9.062 1 98.62 88 TYR B CA 1
ATOM 2169 C C . TYR B 1 88 ? -10.695 -3.662 -9.734 1 98.62 88 TYR B C 1
ATOM 2171 O O . TYR B 1 88 ? -10.57 -2.438 -9.711 1 98.62 88 TYR B O 1
ATOM 2179 N N . ASP B 1 89 ? -11.742 -4.254 -10.32 1 98.56 89 ASP B N 1
ATOM 2180 C CA . ASP B 1 89 ? -12.805 -3.504 -10.984 1 98.56 89 ASP B CA 1
ATOM 2181 C C . ASP B 1 89 ? -13.5 -2.561 -10.008 1 98.56 89 ASP B C 1
ATOM 2183 O O . ASP B 1 89 ? -13.773 -1.406 -10.336 1 98.56 89 ASP B O 1
ATOM 2187 N N . HIS B 1 90 ? -13.742 -3.055 -8.836 1 98.19 90 HIS B N 1
ATOM 2188 C CA . HIS B 1 90 ? -14.406 -2.246 -7.82 1 98.19 90 HIS B CA 1
ATOM 2189 C C . HIS B 1 90 ? -13.555 -1.04 -7.434 1 98.19 90 HIS B C 1
ATOM 2191 O O . HIS B 1 90 ? -14.062 0.083 -7.359 1 98.19 90 HIS B O 1
ATOM 2197 N N . HIS B 1 91 ? -12.234 -1.279 -7.199 1 97.38 91 HIS B N 1
ATOM 2198 C CA . HIS B 1 91 ? -11.336 -0.202 -6.797 1 97.38 91 HIS B CA 1
ATOM 2199 C C . HIS B 1 91 ? -11.141 0.805 -7.926 1 97.38 91 HIS B C 1
ATOM 2201 O O . HIS B 1 91 ? -10.93 1.993 -7.676 1 97.38 91 HIS B O 1
ATOM 2207 N N . THR B 1 92 ? -11.164 0.327 -9.188 1 96.88 92 THR B N 1
ATOM 2208 C CA . THR B 1 92 ? -11.078 1.226 -10.336 1 96.88 92 THR B CA 1
ATOM 2209 C C . THR B 1 92 ? -12.258 2.195 -10.352 1 96.88 92 THR B C 1
ATOM 2211 O O . THR B 1 92 ? -12.078 3.391 -10.602 1 96.88 92 THR B O 1
ATOM 2214 N N . ALA B 1 93 ? -13.391 1.676 -10.047 1 96.25 93 ALA B N 1
ATOM 2215 C CA . ALA B 1 93 ? -14.602 2.488 -10.039 1 96.25 93 ALA B CA 1
ATOM 2216 C C . ALA B 1 93 ? -14.656 3.387 -8.805 1 96.25 93 ALA B C 1
ATOM 2218 O O . ALA B 1 93 ? -15.219 4.484 -8.852 1 96.25 93 ALA B O 1
ATOM 2219 N N . SER B 1 94 ? -14.07 2.951 -7.699 1 94.81 94 SER B N 1
ATOM 2220 C CA . SER B 1 94 ? -14.062 3.67 -6.43 1 94.81 94 SER B CA 1
ATOM 2221 C C . SER B 1 94 ? -12.758 3.445 -5.672 1 94.81 94 SER B C 1
ATOM 2223 O O . SER B 1 94 ? -12.656 2.52 -4.863 1 94.81 94 SER B O 1
ATOM 2225 N N . PRO B 1 95 ? -11.852 4.312 -5.801 1 93.25 95 PRO B N 1
ATOM 2226 C CA . PRO B 1 95 ? -10.523 4.086 -5.215 1 93.25 95 PRO B CA 1
ATOM 2227 C C . PRO B 1 95 ? -10.477 4.398 -3.721 1 93.25 95 PRO B C 1
ATOM 2229 O O . PRO B 1 95 ? -9.438 4.23 -3.082 1 93.25 95 PRO B O 1
ATOM 2232 N N . HIS B 1 96 ? -11.617 4.789 -3.148 1 97.12 96 HIS B N 1
ATOM 2233 C CA . HIS B 1 96 ? -11.648 5.336 -1.797 1 97.12 96 HIS B CA 1
ATOM 2234 C C . HIS B 1 96 ? -11.18 4.305 -0.774 1 97.12 96 HIS B C 1
ATOM 2236 O O . HIS B 1 96 ? -10.352 4.613 0.084 1 97.12 96 HIS B O 1
ATOM 2242 N N . PHE B 1 97 ? -11.641 3.078 -0.902 1 98.44 97 PHE B N 1
ATOM 2243 C CA . PHE B 1 97 ? -11.344 2.102 0.14 1 98.44 97 PHE B CA 1
ATOM 2244 C C . PHE B 1 97 ? -9.859 1.777 0.173 1 98.44 97 PHE B C 1
ATOM 2246 O O . PHE B 1 97 ? -9.258 1.694 1.247 1 98.44 97 PHE B O 1
ATOM 2253 N N . SER B 1 98 ? -9.219 1.604 -0.984 1 98 98 SER B N 1
ATOM 2254 C CA . SER B 1 98 ? -7.789 1.337 -1.048 1 98 98 SER B CA 1
ATOM 2255 C C . SER B 1 98 ? -6.984 2.48 -0.434 1 98 98 SER B C 1
ATOM 2257 O O . SER B 1 98 ? -6.02 2.244 0.293 1 98 98 SER B O 1
ATOM 2259 N N . ARG B 1 99 ? -7.41 3.707 -0.663 1 98 99 ARG B N 1
ATOM 2260 C CA . ARG B 1 99 ? -6.738 4.867 -0.09 1 98 99 ARG B CA 1
ATOM 2261 C C . ARG B 1 99 ? -6.922 4.918 1.423 1 98 99 ARG B C 1
ATOM 2263 O O . ARG B 1 99 ? -5.984 5.23 2.158 1 98 99 ARG B O 1
ATOM 2270 N N . LEU B 1 100 ? -8.141 4.602 1.88 1 98.56 100 LEU B N 1
ATOM 2271 C CA . LEU B 1 100 ? -8.406 4.578 3.314 1 98.56 100 LEU B CA 1
ATOM 2272 C C . LEU B 1 100 ? -7.488 3.586 4.02 1 98.56 100 LEU B C 1
ATOM 2274 O O . LEU B 1 100 ? -6.945 3.887 5.086 1 98.56 100 LEU B O 1
ATOM 2278 N N . LEU B 1 101 ? -7.289 2.416 3.422 1 98.19 101 LEU B N 1
ATOM 2279 C CA . LEU B 1 101 ? -6.422 1.403 4.012 1 98.19 101 LEU B CA 1
ATOM 2280 C C . LEU B 1 101 ? -4.977 1.879 4.051 1 98.19 101 LEU B C 1
ATOM 2282 O O . LEU B 1 101 ? -4.273 1.667 5.039 1 98.19 101 LEU B O 1
ATOM 2286 N N . ALA B 1 102 ? -4.539 2.51 2.963 1 97.88 102 ALA B N 1
ATOM 2287 C CA . ALA B 1 102 ? -3.172 3.021 2.914 1 97.88 102 ALA B CA 1
ATOM 2288 C C . ALA B 1 102 ? -2.939 4.074 3.994 1 97.88 102 ALA B C 1
ATOM 2290 O O . ALA B 1 102 ? -1.922 4.047 4.688 1 97.88 102 ALA B O 1
ATOM 2291 N N . TRP B 1 103 ? -3.92 4.969 4.199 1 97.88 103 TRP B N 1
ATOM 2292 C CA . TRP B 1 103 ? -3.844 5.98 5.246 1 97.88 103 TRP B CA 1
ATOM 2293 C C . TRP B 1 103 ? -3.785 5.332 6.625 1 97.88 103 TRP B C 1
ATOM 2295 O O . TRP B 1 103 ? -2.973 5.727 7.469 1 97.88 103 TRP B O 1
ATOM 2305 N N . GLU B 1 104 ? -4.652 4.379 6.805 1 97.5 104 GLU B N 1
ATOM 2306 C CA . GLU B 1 104 ? -4.688 3.703 8.094 1 97.5 104 GLU B CA 1
ATOM 2307 C C . GLU B 1 104 ? -3.354 3.035 8.406 1 97.5 104 GLU B C 1
ATOM 2309 O O . GLU B 1 104 ? -2.854 3.127 9.531 1 97.5 104 GLU B O 1
ATOM 2314 N N . GLY B 1 105 ? -2.809 2.371 7.41 1 96.56 105 GLY B N 1
ATOM 2315 C CA . GLY B 1 105 ? -1.528 1.707 7.602 1 96.56 105 GLY B CA 1
ATOM 2316 C C . GLY B 1 105 ? -0.415 2.66 7.992 1 96.56 105 GLY B C 1
ATOM 2317 O O . GLY B 1 105 ? 0.443 2.318 8.812 1 96.56 105 GLY B O 1
ATOM 2318 N N . LEU B 1 106 ? -0.436 3.85 7.5 1 96.56 106 LEU B N 1
ATOM 2319 C CA . LEU B 1 106 ? 0.605 4.84 7.746 1 96.56 106 LEU B CA 1
ATOM 2320 C C . LEU B 1 106 ? 0.388 5.535 9.086 1 96.56 106 LEU B C 1
ATOM 2322 O O . LEU B 1 106 ? 1.35 5.82 9.805 1 96.56 106 LEU B O 1
ATOM 2326 N N . GLN B 1 107 ? -0.9 5.746 9.453 1 95.94 107 GLN B N 1
ATOM 2327 C CA . GLN B 1 107 ? -1.171 6.688 10.539 1 95.94 107 GLN B CA 1
ATOM 2328 C C . GLN B 1 107 ? -1.67 5.957 11.789 1 95.94 107 GLN B C 1
ATOM 2330 O O . GLN B 1 107 ? -1.674 6.523 12.883 1 95.94 107 GLN B O 1
ATOM 2335 N N . ARG B 1 108 ? -2.133 4.668 11.602 1 87.94 108 ARG B N 1
ATOM 2336 C CA . ARG B 1 108 ? -2.709 3.906 12.703 1 87.94 108 ARG B CA 1
ATOM 2337 C C . ARG B 1 108 ? -2.098 2.512 12.789 1 87.94 108 ARG B C 1
ATOM 2339 O O . ARG B 1 108 ? -2.562 1.669 13.555 1 87.94 108 ARG B O 1
ATOM 2346 N N . GLY B 1 109 ? -1.212 2.166 12.008 1 73.56 109 GLY B N 1
ATOM 2347 C CA . GLY B 1 109 ? -0.757 0.795 11.836 1 73.56 109 GLY B CA 1
ATOM 2348 C C . GLY B 1 109 ? 0.114 0.307 12.977 1 73.56 109 GLY B C 1
ATOM 2349 O O . GLY B 1 109 ? 0.56 -0.842 12.977 1 73.56 109 GLY B O 1
ATOM 2350 N N . THR B 1 110 ? 0.195 1.091 13.969 1 69.62 110 THR B N 1
ATOM 2351 C CA . THR B 1 110 ? 1.075 0.654 15.047 1 69.62 110 THR B CA 1
ATOM 2352 C C . THR B 1 110 ? 0.362 -0.339 15.961 1 69.62 110 THR B C 1
ATOM 2354 O O . THR B 1 110 ? -0.867 -0.333 16.047 1 69.62 110 THR B O 1
ATOM 2357 N N . GLU B 1 111 ? 1.101 -1.312 16.5 1 65.06 111 GLU B N 1
ATOM 2358 C CA . GLU B 1 111 ? 0.671 -2.527 17.188 1 65.06 111 GLU B CA 1
ATOM 2359 C C . GLU B 1 111 ? -0.182 -2.203 18.406 1 65.06 111 GLU B C 1
ATOM 2361 O O . GLU B 1 111 ? -1.071 -2.973 18.766 1 65.06 111 GLU B O 1
ATOM 2366 N N . ASP B 1 112 ? -0.168 -1.087 18.812 1 67.69 112 ASP B N 1
ATOM 2367 C CA . ASP B 1 112 ? -0.746 -0.905 20.141 1 67.69 112 ASP B CA 1
ATOM 2368 C C . ASP B 1 112 ? -2.078 -0.162 20.062 1 67.69 112 ASP B C 1
ATOM 2370 O O . ASP B 1 112 ? -2.736 0.051 21.078 1 67.69 112 ASP B O 1
ATOM 2374 N N . GLU B 1 113 ? -2.566 -0.042 18.906 1 75.44 113 GLU B N 1
ATOM 2375 C CA . GLU B 1 113 ? -3.771 0.78 18.844 1 75.44 113 GLU B CA 1
ATOM 2376 C C . GLU B 1 113 ? -4.992 -0.059 18.469 1 75.44 113 GLU B C 1
ATOM 2378 O O . GLU B 1 113 ? -4.875 -1.055 17.75 1 75.44 113 GLU B O 1
ATOM 2383 N N . GLU B 1 114 ? -6.012 0.248 19.172 1 87.69 114 GLU B N 1
ATOM 2384 C CA . GLU B 1 114 ? -7.285 -0.31 18.719 1 87.69 114 GLU B CA 1
ATOM 2385 C C . GLU B 1 114 ? -7.586 0.088 17.281 1 87.69 114 GLU B C 1
ATOM 2387 O O . GLU B 1 114 ? -7.453 1.258 16.906 1 87.69 114 GLU B O 1
ATOM 2392 N N . LEU B 1 115 ? -7.961 -0.907 16.516 1 92.88 115 LEU B N 1
ATOM 2393 C CA . LEU B 1 115 ? -8.195 -0.642 15.109 1 92.88 115 LEU B CA 1
ATOM 2394 C C . LEU B 1 115 ? -9.633 -0.177 14.875 1 92.88 115 LEU B C 1
ATOM 2396 O O . LEU B 1 115 ? -10.57 -0.707 15.477 1 92.88 115 LEU B O 1
ATOM 2400 N N . ALA B 1 116 ? -9.789 0.788 14.086 1 94.88 116 ALA B N 1
ATOM 2401 C CA . ALA B 1 116 ? -11.102 1.276 13.672 1 94.88 116 ALA B CA 1
ATOM 2402 C C . ALA B 1 116 ? -11.93 0.157 13.047 1 94.88 116 ALA B C 1
ATOM 2404 O O . ALA B 1 116 ? -11.453 -0.567 12.172 1 94.88 116 ALA B O 1
ATOM 2405 N N . ALA B 1 117 ? -13.172 0.001 13.555 1 96.69 117 ALA B N 1
ATOM 2406 C CA . ALA B 1 117 ? -14.094 -1.037 13.094 1 96.69 117 ALA B CA 1
ATOM 2407 C C . ALA B 1 117 ? -13.453 -2.418 13.188 1 96.69 117 ALA B C 1
ATOM 2409 O O . ALA B 1 117 ? -13.695 -3.283 12.344 1 96.69 117 ALA B O 1
ATOM 2410 N N . GLY B 1 118 ? -12.625 -2.596 14.18 1 95.19 118 GLY B N 1
ATOM 2411 C CA . GLY B 1 118 ? -11.773 -3.768 14.281 1 95.19 118 GLY B CA 1
ATOM 2412 C C . GLY B 1 118 ? -12.547 -5.074 14.289 1 95.19 118 GLY B C 1
ATOM 2413 O O . GLY B 1 118 ? -12.242 -5.984 13.516 1 95.19 118 GLY B O 1
ATOM 2414 N N . LEU B 1 119 ? -13.547 -5.207 15.102 1 95.12 119 LEU B N 1
ATOM 2415 C CA . LEU B 1 119 ? -14.312 -6.441 15.227 1 95.12 119 LEU B CA 1
ATOM 2416 C C . LEU B 1 119 ? -15.07 -6.742 13.938 1 95.12 119 LEU B C 1
ATOM 2418 O O . LEU B 1 119 ? -15.109 -7.891 13.484 1 95.12 119 LEU B O 1
ATOM 2422 N N . TYR B 1 120 ? -15.648 -5.723 13.406 1 97.31 120 TYR B N 1
ATOM 2423 C CA . TYR B 1 120 ? -16.391 -5.871 12.156 1 97.31 120 TYR B CA 1
ATOM 2424 C C . TYR B 1 120 ? -15.477 -6.344 11.031 1 97.31 120 TYR B C 1
ATOM 2426 O O . TYR B 1 120 ? -15.812 -7.277 10.305 1 97.31 120 TYR B O 1
ATOM 2434 N N . ARG B 1 121 ? -14.352 -5.773 10.922 1 97.62 121 ARG B N 1
ATOM 2435 C CA . ARG B 1 121 ? -13.414 -6.117 9.859 1 97.62 121 ARG B CA 1
ATOM 2436 C C . ARG B 1 121 ? -12.805 -7.496 10.094 1 97.62 121 ARG B C 1
ATOM 2438 O O . ARG B 1 121 ? -12.609 -8.266 9.148 1 97.62 121 ARG B O 1
ATOM 2445 N N . ALA B 1 122 ? -12.523 -7.77 11.328 1 96.38 122 ALA B N 1
ATOM 2446 C CA . ALA B 1 122 ? -11.984 -9.086 11.648 1 96.38 122 ALA B CA 1
ATOM 2447 C C . ALA B 1 122 ? -12.961 -10.195 11.258 1 96.38 122 ALA B C 1
ATOM 2449 O O . ALA B 1 122 ? -12.555 -11.234 10.742 1 96.38 122 ALA B O 1
ATOM 2450 N N . ALA B 1 123 ? -14.219 -9.961 11.5 1 96.88 123 ALA B N 1
ATOM 2451 C CA . ALA B 1 123 ? -15.234 -10.945 11.141 1 96.88 123 ALA B CA 1
ATOM 2452 C C . ALA B 1 123 ? -15.281 -11.156 9.633 1 96.88 123 ALA B C 1
ATOM 2454 O O . ALA B 1 123 ? -15.297 -12.297 9.164 1 96.88 123 ALA B O 1
ATOM 2455 N N . HIS B 1 124 ? -15.273 -10.094 8.859 1 97.06 124 HIS B N 1
ATOM 2456 C CA . HIS B 1 124 ? -15.312 -10.172 7.402 1 97.06 124 HIS B CA 1
ATOM 2457 C C . HIS B 1 124 ? -14.07 -10.852 6.848 1 97.06 124 HIS B C 1
ATOM 2459 O O . HIS B 1 124 ? -14.164 -11.742 6.004 1 97.06 124 HIS B O 1
ATOM 2465 N N . LEU B 1 125 ? -12.93 -10.469 7.379 1 97.38 125 LEU B N 1
ATOM 2466 C CA . LEU B 1 125 ? -11.672 -11.031 6.902 1 97.38 125 LEU B CA 1
ATOM 2467 C C . LEU B 1 125 ? -11.531 -12.492 7.332 1 97.38 125 LEU B C 1
ATOM 2469 O O . LEU B 1 125 ? -10.953 -13.305 6.605 1 97.38 125 LEU B O 1
ATOM 2473 N N . GLY B 1 126 ? -12.047 -12.773 8.516 1 96.5 126 GLY B N 1
ATOM 2474 C CA . GLY B 1 126 ? -12.086 -14.156 8.953 1 96.5 126 GLY B CA 1
ATOM 2475 C C . GLY B 1 126 ? -12.891 -15.047 8.031 1 96.5 126 GLY B C 1
ATOM 2476 O O . GLY B 1 126 ? -12.508 -16.188 7.766 1 96.5 126 GLY B O 1
ATOM 2477 N N . GLU B 1 127 ? -13.984 -14.57 7.586 1 96.75 127 GLU B N 1
ATOM 2478 C CA . GLU B 1 127 ? -14.797 -15.312 6.621 1 96.75 127 GLU B CA 1
ATOM 2479 C C . GLU B 1 127 ? -14.031 -15.555 5.324 1 96.75 127 GLU B C 1
ATOM 2481 O O . GLU B 1 127 ? -14.109 -16.641 4.754 1 96.75 127 GLU B O 1
ATOM 2486 N N . LYS B 1 128 ? -13.344 -14.602 4.859 1 97.38 128 LYS B N 1
ATOM 2487 C CA . LYS B 1 128 ? -12.555 -14.766 3.641 1 97.38 128 LYS B CA 1
ATOM 2488 C C . LYS B 1 128 ? -11.453 -15.805 3.83 1 97.38 128 LYS B C 1
ATOM 2490 O O . LYS B 1 128 ? -11.242 -16.656 2.965 1 97.38 128 LYS B O 1
ATOM 2495 N N . ALA B 1 129 ? -10.789 -15.719 4.969 1 97.38 129 ALA B N 1
ATOM 2496 C CA . ALA B 1 129 ? -9.75 -16.703 5.27 1 97.38 129 ALA B CA 1
ATOM 2497 C C . ALA B 1 129 ? -10.336 -18.109 5.352 1 97.38 129 ALA B C 1
ATOM 2499 O O . ALA B 1 129 ? -9.703 -19.078 4.922 1 97.38 129 ALA B O 1
ATOM 2500 N N . ALA B 1 130 ? -11.523 -18.219 5.875 1 97.44 130 ALA B N 1
ATOM 2501 C CA . ALA B 1 130 ? -12.195 -19.516 5.984 1 97.44 130 ALA B CA 1
ATOM 2502 C C . ALA B 1 130 ? -12.531 -20.078 4.609 1 97.44 130 ALA B C 1
ATOM 2504 O O . ALA B 1 130 ? -12.438 -21.281 4.387 1 97.44 130 ALA B O 1
ATOM 2505 N N . VAL B 1 131 ? -12.953 -19.219 3.717 1 97.56 131 VAL B N 1
ATOM 2506 C CA . VAL B 1 131 ? -13.227 -19.641 2.35 1 97.56 131 VAL B CA 1
ATOM 2507 C C . VAL B 1 131 ? -11.953 -20.172 1.7 1 97.56 131 VAL B C 1
ATOM 2509 O O . VAL B 1 131 ? -11.969 -21.219 1.04 1 97.56 131 VAL B O 1
ATOM 2512 N N . VAL B 1 132 ? -10.812 -19.5 1.867 1 98.06 132 VAL B N 1
ATOM 2513 C CA . VAL B 1 132 ? -9.523 -19.938 1.332 1 98.06 132 VAL B CA 1
ATOM 2514 C C . VAL B 1 132 ? -9.141 -21.281 1.946 1 98.06 132 VAL B C 1
ATOM 2516 O O . VAL B 1 132 ? -8.734 -22.203 1.236 1 98.06 132 VAL B O 1
ATOM 2519 N N . ALA B 1 133 ? -9.328 -21.391 3.236 1 97.81 133 ALA B N 1
ATOM 2520 C CA . ALA B 1 133 ? -9 -22.641 3.938 1 97.81 133 ALA B CA 1
ATOM 2521 C C . ALA B 1 133 ? -9.812 -23.812 3.387 1 97.81 133 ALA B C 1
ATOM 2523 O O . ALA B 1 133 ? -9.273 -24.891 3.166 1 97.81 133 ALA B O 1
ATOM 2524 N N . ALA B 1 134 ? -11.078 -23.594 3.225 1 97.25 134 ALA B N 1
ATOM 2525 C CA . ALA B 1 134 ? -11.945 -24.641 2.686 1 97.25 134 ALA B CA 1
ATOM 2526 C C . ALA B 1 134 ? -11.523 -25.031 1.273 1 97.25 134 ALA B C 1
ATOM 2528 O O . ALA B 1 134 ? -11.508 -26.219 0.929 1 97.25 134 ALA B O 1
ATOM 2529 N N . ALA B 1 135 ? -11.188 -24.062 0.454 1 97.5 135 ALA B N 1
ATOM 2530 C CA . ALA B 1 135 ? -10.734 -24.328 -0.91 1 97.5 135 ALA B CA 1
ATOM 2531 C C . ALA B 1 135 ? -9.422 -25.094 -0.912 1 97.5 135 ALA B C 1
ATOM 2533 O O . ALA B 1 135 ? -9.195 -25.953 -1.772 1 97.5 135 ALA B O 1
ATOM 2534 N N . GLN B 1 136 ? -8.531 -24.781 0.04 1 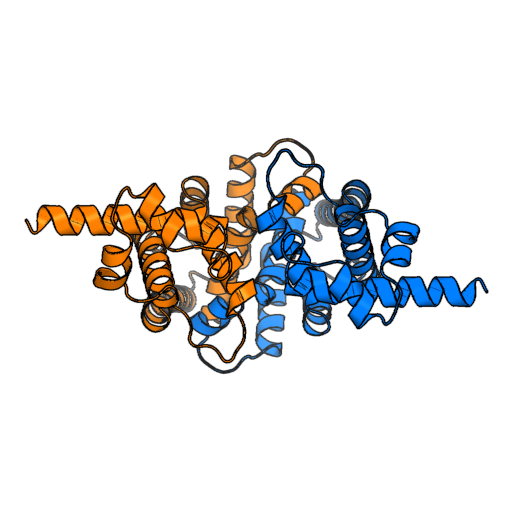97.62 136 GLN B N 1
ATOM 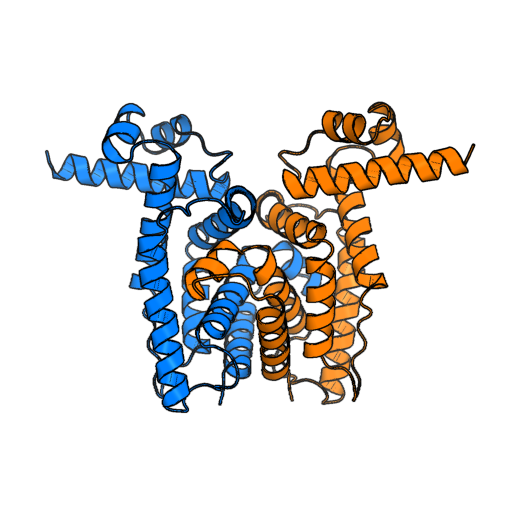2535 C CA . GLN B 1 136 ? -7.289 -25.531 0.185 1 97.62 136 GLN B CA 1
ATOM 2536 C C . GLN B 1 136 ? -7.555 -26.984 0.568 1 97.62 136 GLN B C 1
ATOM 2538 O O . GLN B 1 136 ? -6.984 -27.891 -0.022 1 97.62 136 GLN B O 1
ATOM 2543 N N . ARG B 1 137 ? -8.422 -27.172 1.459 1 97.19 137 ARG B N 1
ATOM 2544 C CA . ARG B 1 137 ? -8.758 -28.531 1.89 1 97.19 137 ARG B CA 1
ATOM 2545 C C . ARG B 1 137 ? -9.375 -29.328 0.745 1 97.19 137 ARG B C 1
ATOM 2547 O O . ARG B 1 137 ? -9.148 -30.531 0.638 1 97.19 137 ARG B O 1
ATOM 2554 N N . ALA B 1 138 ? -10.109 -28.656 -0.118 1 96 138 ALA B N 1
ATOM 2555 C CA . ALA B 1 138 ? -10.789 -29.297 -1.237 1 96 138 ALA B CA 1
ATOM 2556 C C . ALA B 1 138 ? -9.844 -29.5 -2.414 1 96 138 ALA B C 1
ATOM 2558 O O . ALA B 1 138 ? -10.227 -30.078 -3.438 1 96 138 ALA B O 1
ATOM 2559 N N . GLY B 1 139 ? -8.648 -28.969 -2.357 1 96.06 139 GLY B N 1
ATOM 2560 C CA . GLY B 1 139 ? -7.66 -29.141 -3.41 1 96.06 139 GLY B CA 1
ATOM 2561 C C . GLY B 1 139 ? -7.832 -28.156 -4.551 1 96.06 139 GLY B C 1
ATOM 2562 O O . GLY B 1 139 ? -7.262 -28.328 -5.629 1 96.06 139 GLY B O 1
ATOM 2563 N N . LEU B 1 140 ? -8.648 -27.094 -4.297 1 96.12 140 LEU B N 1
ATOM 2564 C CA . LEU B 1 140 ? -8.891 -26.078 -5.316 1 96.12 140 LEU B CA 1
ATOM 2565 C C . LEU B 1 140 ? -7.801 -25.016 -5.289 1 96.12 140 LEU B C 1
ATOM 2567 O O . LEU B 1 140 ? -7.609 -24.281 -6.27 1 96.12 140 LEU B O 1
ATOM 2571 N N . LEU B 1 141 ? -7.102 -24.859 -4.137 1 97.44 141 LEU B N 1
ATOM 2572 C CA . LEU B 1 141 ? -5.973 -23.969 -3.951 1 97.44 141 LEU B CA 1
ATOM 2573 C C . LEU B 1 141 ? -4.773 -24.703 -3.367 1 97.44 141 LEU B C 1
ATOM 2575 O O . LEU B 1 141 ? -4.941 -25.703 -2.652 1 97.44 141 LEU B O 1
ATOM 2579 N N . ALA B 1 142 ? -3.564 -24.219 -3.734 1 97.62 142 ALA B N 1
ATOM 2580 C CA . ALA B 1 142 ? -2.377 -24.75 -3.062 1 97.62 142 ALA B CA 1
ATOM 2581 C C . ALA B 1 142 ? -2.482 -24.562 -1.55 1 97.62 142 ALA B C 1
ATOM 2583 O O . ALA B 1 142 ? -2.998 -23.562 -1.069 1 97.62 142 ALA B O 1
ATOM 2584 N N . ASP B 1 143 ? -1.929 -25.516 -0.754 1 97.94 143 ASP B N 1
ATOM 2585 C CA . ASP B 1 143 ? -2.137 -25.5 0.69 1 97.94 143 ASP B CA 1
ATOM 2586 C C . ASP B 1 143 ? -0.808 -25.391 1.435 1 97.94 143 ASP B C 1
ATOM 2588 O O . ASP B 1 143 ? -0.728 -25.703 2.625 1 97.94 143 ASP B O 1
ATOM 2592 N N . ASP B 1 144 ? 0.213 -24.922 0.795 1 98.19 144 ASP B N 1
ATOM 2593 C CA . ASP B 1 144 ? 1.533 -24.844 1.412 1 98.19 144 ASP B CA 1
ATOM 2594 C C . ASP B 1 144 ? 1.727 -23.5 2.131 1 98.19 144 ASP B C 1
ATOM 2596 O O . ASP B 1 144 ? 2.764 -23.281 2.758 1 98.19 144 ASP B O 1
ATOM 2600 N N . VAL B 1 145 ? 0.713 -22.609 2.037 1 98.44 145 VAL B N 1
ATOM 2601 C CA . VAL B 1 145 ? 0.728 -21.344 2.758 1 98.44 145 VAL B CA 1
ATOM 2602 C C . VAL B 1 145 ? -0.554 -21.188 3.574 1 98.44 145 VAL B C 1
ATOM 2604 O O . VAL B 1 145 ? -1.638 -21.547 3.111 1 98.44 145 VAL B O 1
ATOM 2607 N N . ASP B 1 146 ? -0.404 -20.625 4.77 1 97.88 146 ASP B N 1
ATOM 2608 C CA . ASP B 1 146 ? -1.522 -20.328 5.66 1 97.88 146 ASP B CA 1
ATOM 2609 C C . ASP B 1 146 ? -2.627 -19.578 4.926 1 97.88 146 ASP B C 1
ATOM 2611 O O . ASP B 1 146 ? -2.35 -18.656 4.148 1 97.88 146 ASP B O 1
ATOM 2615 N N . PRO B 1 147 ? -3.916 -20 5.145 1 97.88 147 PRO B N 1
ATOM 2616 C CA . PRO B 1 147 ? -5.012 -19.359 4.41 1 97.88 147 PRO B CA 1
ATOM 2617 C C . PRO B 1 147 ? -5.078 -17.859 4.645 1 97.88 147 PRO B C 1
ATOM 2619 O O . PRO B 1 147 ? -5.387 -17.094 3.721 1 97.88 147 PRO B O 1
ATOM 2622 N N . GLY B 1 148 ? -4.859 -17.422 5.891 1 98.06 148 GLY B N 1
ATOM 2623 C CA . GLY B 1 148 ? -4.848 -15.992 6.172 1 98.06 148 GLY B CA 1
ATOM 2624 C C . GLY B 1 148 ? -3.77 -15.242 5.41 1 98.06 148 GLY B C 1
ATOM 2625 O O . GLY B 1 148 ? -4.02 -14.164 4.875 1 98.06 148 GLY B O 1
ATOM 2626 N N . ARG B 1 149 ? -2.596 -15.797 5.336 1 98.5 149 ARG B N 1
ATOM 2627 C CA . ARG B 1 149 ? -1.487 -15.18 4.613 1 98.5 149 ARG B CA 1
ATOM 2628 C C . ARG B 1 149 ? -1.74 -15.188 3.111 1 98.5 149 ARG B C 1
ATOM 2630 O O . ARG B 1 149 ? -1.373 -14.242 2.41 1 98.5 149 ARG B O 1
ATOM 2637 N N . THR B 1 150 ? -2.354 -16.281 2.623 1 98.5 150 THR B N 1
ATOM 2638 C CA . THR B 1 150 ? -2.746 -16.328 1.218 1 98.5 150 THR B CA 1
ATOM 2639 C C . THR B 1 150 ? -3.736 -15.211 0.896 1 98.5 150 THR B C 1
ATOM 2641 O O . THR B 1 150 ? -3.566 -14.484 -0.088 1 98.5 150 THR B O 1
ATOM 2644 N N . MET B 1 151 ? -4.734 -15.055 1.752 1 98.44 151 MET B N 1
ATOM 2645 C CA . MET B 1 151 ? -5.738 -14.023 1.535 1 98.44 151 MET B CA 1
ATOM 2646 C C . MET B 1 151 ? -5.121 -12.633 1.636 1 98.44 151 MET B C 1
ATOM 2648 O O . MET B 1 151 ? -5.453 -11.742 0.852 1 98.44 151 MET B O 1
ATOM 2652 N N . PHE B 1 152 ? -4.203 -12.422 2.525 1 98.31 152 PHE B N 1
ATOM 2653 C CA . PHE B 1 152 ? -3.514 -11.148 2.641 1 98.31 152 PHE B CA 1
ATOM 2654 C C . PHE B 1 152 ? -2.758 -10.82 1.358 1 98.31 152 PHE B C 1
ATOM 2656 O O . PHE B 1 152 ? -2.795 -9.68 0.883 1 98.31 152 PHE B O 1
ATOM 2663 N N . ALA B 1 153 ? -2.092 -11.797 0.859 1 98.75 153 ALA B N 1
ATOM 2664 C CA . ALA B 1 153 ? -1.311 -11.586 -0.357 1 98.75 153 ALA B CA 1
ATOM 2665 C C . ALA B 1 153 ? -2.199 -11.109 -1.504 1 98.75 153 ALA B C 1
ATOM 2667 O O . ALA B 1 153 ? -1.82 -10.211 -2.26 1 98.75 153 ALA B O 1
ATOM 2668 N N . VAL B 1 154 ? -3.371 -11.695 -1.635 1 98.62 154 VAL B N 1
ATOM 2669 C CA . VAL B 1 154 ? -4.309 -11.312 -2.684 1 98.62 154 VAL B CA 1
ATOM 2670 C C . VAL B 1 154 ? -4.773 -9.875 -2.457 1 98.62 154 VAL B C 1
ATOM 2672 O O . VAL B 1 154 ? -4.73 -9.047 -3.373 1 98.62 154 VAL B O 1
ATOM 2675 N N . ILE B 1 155 ? -5.133 -9.531 -1.218 1 98.5 155 ILE B N 1
ATOM 2676 C CA . ILE B 1 155 ? -5.578 -8.188 -0.861 1 98.5 155 ILE B CA 1
ATOM 2677 C C . ILE B 1 155 ? -4.453 -7.191 -1.116 1 98.5 155 ILE B C 1
ATOM 2679 O O . ILE B 1 155 ? -4.668 -6.156 -1.756 1 98.5 155 ILE B O 1
ATOM 2683 N N . GLY B 1 156 ? -3.275 -7.539 -0.629 1 98.5 156 GLY B N 1
ATOM 2684 C CA . GLY B 1 156 ? -2.125 -6.664 -0.776 1 98.5 156 GLY B CA 1
ATOM 2685 C C . GLY B 1 156 ? -1.752 -6.406 -2.225 1 98.5 156 GLY B C 1
ATOM 2686 O O . GLY B 1 156 ? -1.439 -5.273 -2.598 1 98.5 156 GLY B O 1
ATOM 2687 N N . LEU B 1 157 ? -1.806 -7.418 -3.008 1 98.56 157 LEU B N 1
ATOM 2688 C CA . LEU B 1 157 ? -1.423 -7.297 -4.41 1 98.56 157 LEU B CA 1
ATOM 2689 C C . LEU B 1 157 ? -2.42 -6.434 -5.176 1 98.56 157 LEU B C 1
ATOM 2691 O O . LEU B 1 157 ? -2.025 -5.57 -5.961 1 98.56 157 LEU B O 1
ATOM 2695 N N . VAL B 1 158 ? -3.689 -6.621 -4.961 1 98.38 158 VAL B N 1
ATOM 2696 C CA . VAL B 1 158 ? -4.688 -5.801 -5.633 1 98.38 158 VAL B CA 1
ATOM 2697 C C . VAL B 1 158 ? -4.543 -4.344 -5.199 1 98.38 158 VAL B C 1
ATOM 2699 O O . VAL B 1 158 ? -4.523 -3.438 -6.035 1 98.38 158 VAL B O 1
ATOM 2702 N N . ASN B 1 159 ? -4.391 -4.137 -3.932 1 98.12 159 ASN B N 1
ATOM 2703 C CA . ASN B 1 159 ? -4.328 -2.777 -3.4 1 98.12 159 ASN B CA 1
ATOM 2704 C C . ASN B 1 159 ? -3.09 -2.039 -3.895 1 98.12 159 ASN B C 1
ATOM 2706 O O . ASN B 1 159 ? -3.125 -0.826 -4.105 1 98.12 159 ASN B O 1
ATOM 2710 N N . ALA B 1 160 ? -1.998 -2.77 -4.082 1 97.69 160 ALA B N 1
ATOM 2711 C CA . ALA B 1 160 ? -0.751 -2.146 -4.52 1 97.69 160 ALA B CA 1
ATOM 2712 C C . ALA B 1 160 ? -0.945 -1.39 -5.828 1 97.69 160 ALA B C 1
ATOM 2714 O O . ALA B 1 160 ? -0.351 -0.328 -6.035 1 97.69 160 ALA B O 1
ATOM 2715 N N . TRP B 1 161 ? -1.782 -1.82 -6.754 1 96 161 TRP B N 1
ATOM 2716 C CA . TRP B 1 161 ? -2.008 -1.186 -8.047 1 96 161 TRP B CA 1
ATOM 2717 C C . TRP B 1 161 ? -2.678 0.174 -7.879 1 96 161 TRP B C 1
ATOM 2719 O O . TRP B 1 161 ? -2.627 1.014 -8.781 1 96 161 TRP B O 1
ATOM 2729 N N . PHE B 1 162 ? -3.27 0.412 -6.703 1 96 162 PHE B N 1
ATOM 2730 C CA . PHE B 1 162 ? -4.016 1.646 -6.488 1 96 162 PHE B CA 1
ATOM 2731 C C . PHE B 1 162 ? -3.299 2.549 -5.492 1 96 162 PHE B C 1
ATOM 2733 O O . PHE B 1 162 ? -3.588 3.744 -5.41 1 96 162 PHE B O 1
ATOM 2740 N N . THR B 1 163 ? -2.381 1.96 -4.738 1 96.5 163 THR B N 1
ATOM 2741 C CA . THR B 1 163 ? -1.73 2.746 -3.697 1 96.5 163 THR B CA 1
ATOM 2742 C C . THR B 1 163 ? -0.286 3.059 -4.078 1 96.5 163 THR B C 1
ATOM 2744 O O . THR B 1 163 ? 0.374 3.865 -3.42 1 96.5 163 THR B O 1
ATOM 2747 N N . LEU B 1 164 ? 0.217 2.447 -5.145 1 96.12 164 LEU B N 1
ATOM 2748 C CA . LEU B 1 164 ? 1.555 2.734 -5.652 1 96.12 164 LEU B CA 1
ATOM 2749 C C . LEU B 1 164 ? 1.512 3.064 -7.141 1 96.12 164 LEU B C 1
ATOM 2751 O O . LEU B 1 164 ? 2.275 2.502 -7.93 1 96.12 164 LEU B O 1
ATOM 2755 N N . PRO B 1 165 ? 0.665 4.008 -7.512 1 94.19 165 PRO B N 1
ATOM 2756 C CA . PRO B 1 165 ? 0.525 4.309 -8.938 1 94.19 165 PRO B CA 1
ATOM 2757 C C . PRO B 1 165 ? 1.815 4.84 -9.555 1 94.19 165 PRO B C 1
ATOM 2759 O O . PRO B 1 165 ? 2.086 4.594 -10.734 1 94.19 165 PRO B O 1
ATOM 2762 N N . GLN B 1 166 ? 2.639 5.516 -8.82 1 95.12 166 GLN B N 1
ATOM 2763 C CA . GLN B 1 166 ? 3.885 6.07 -9.344 1 95.12 166 GLN B CA 1
ATOM 2764 C C . GLN B 1 166 ? 4.859 4.961 -9.727 1 95.12 166 GLN B C 1
ATOM 2766 O O . GLN B 1 166 ? 5.676 5.137 -10.633 1 95.12 166 GLN B O 1
ATOM 2771 N N . MET B 1 167 ? 4.832 3.807 -8.992 1 95.5 167 MET B N 1
ATOM 2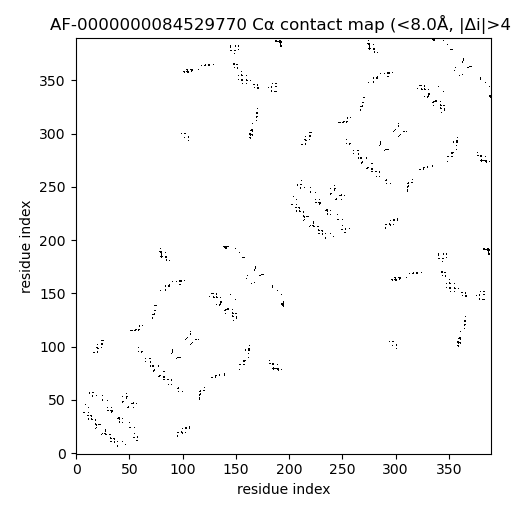772 C CA . MET B 1 167 ? 5.699 2.678 -9.312 1 95.5 167 MET B CA 1
ATOM 2773 C C . MET B 1 167 ? 5.273 2.018 -10.625 1 95.5 167 MET B C 1
ATOM 2775 O O . MET B 1 167 ? 6.117 1.588 -11.414 1 95.5 167 MET B O 1
ATOM 2779 N N . VAL B 1 168 ? 3.969 1.951 -10.82 1 93.81 168 VAL B N 1
ATOM 2780 C CA . VAL B 1 168 ? 3.443 1.437 -12.078 1 93.81 168 VAL B CA 1
ATOM 2781 C C . VAL B 1 168 ? 3.936 2.303 -13.234 1 93.81 168 VAL B C 1
ATOM 2783 O O . VAL B 1 168 ? 4.438 1.787 -14.234 1 93.81 168 VAL B O 1
ATOM 2786 N N . ARG B 1 169 ? 3.84 3.57 -13.047 1 93.19 169 ARG B N 1
ATOM 2787 C CA . ARG B 1 169 ? 4.266 4.512 -14.078 1 93.19 169 ARG B CA 1
ATOM 2788 C C . ARG B 1 169 ? 5.754 4.367 -14.367 1 93.19 169 ARG B C 1
ATOM 2790 O O . ARG B 1 169 ? 6.168 4.371 -15.531 1 93.19 169 ARG B O 1
ATOM 2797 N N . LEU B 1 170 ? 6.52 4.246 -13.367 1 94.5 170 LEU B N 1
ATOM 2798 C CA . LEU B 1 170 ? 7.969 4.184 -13.523 1 94.5 170 LEU B CA 1
ATOM 2799 C C . LEU B 1 170 ? 8.391 2.875 -14.18 1 94.5 170 LEU B C 1
ATOM 2801 O O . LEU B 1 170 ? 9.312 2.855 -15 1 94.5 170 LEU B O 1
ATOM 2805 N N . LEU B 1 171 ? 7.746 1.785 -13.844 1 95.69 171 LEU B N 1
ATOM 2806 C CA . LEU B 1 171 ? 8.117 0.465 -14.336 1 95.69 171 LEU B CA 1
ATOM 2807 C C . LEU B 1 171 ? 7.633 0.262 -15.766 1 95.69 171 LEU B C 1
ATOM 2809 O O . LEU B 1 171 ? 8.297 -0.399 -16.562 1 95.69 171 LEU B O 1
ATOM 2813 N N . LEU B 1 172 ? 6.465 0.713 -16.062 1 92.44 172 LEU B N 1
ATOM 2814 C CA . LEU B 1 172 ? 5.836 0.371 -17.328 1 92.44 172 LEU B CA 1
ATOM 2815 C C . LEU B 1 172 ? 6.031 1.486 -18.344 1 92.44 172 LEU B C 1
ATOM 2817 O O . LEU B 1 172 ? 5.914 1.257 -19.547 1 92.44 172 LEU B O 1
ATOM 2821 N N . GLY B 1 173 ? 6.461 2.475 -17.922 1 80.62 173 GLY B N 1
ATOM 2822 C CA . GLY B 1 173 ? 6.684 3.549 -18.891 1 80.62 173 GLY B CA 1
ATOM 2823 C C . GLY B 1 173 ? 5.477 3.824 -19.766 1 80.62 173 GLY B C 1
ATOM 2824 O O . GLY B 1 173 ? 4.637 2.945 -19.969 1 80.62 173 GLY B O 1
ATOM 2825 N N . GLY B 1 174 ? 4.867 4.977 -19.75 1 74.62 174 GLY B N 1
ATOM 2826 C CA . GLY B 1 174 ? 3.846 5.293 -20.734 1 74.62 174 GLY B CA 1
ATOM 2827 C C . GLY B 1 174 ? 2.477 5.512 -20.125 1 74.62 174 GLY B C 1
ATOM 2828 O O . GLY B 1 174 ? 2.357 5.73 -18.922 1 74.62 174 GLY B O 1
ATOM 2829 N N . ALA B 1 175 ? 1.511 5.223 -21.047 1 76.19 175 ALA B N 1
ATOM 2830 C CA . ALA B 1 175 ? 0.114 5.457 -20.688 1 76.19 175 ALA B CA 1
ATOM 2831 C C . ALA B 1 175 ? -0.441 4.297 -19.875 1 76.19 175 ALA B C 1
ATOM 2833 O O . ALA B 1 175 ? -0.032 3.146 -20.047 1 76.19 175 ALA B O 1
ATOM 2834 N N . ALA B 1 176 ? -1.259 4.684 -18.984 1 82.5 176 ALA B N 1
ATOM 2835 C CA . ALA B 1 176 ? -1.956 3.693 -18.172 1 82.5 176 ALA B CA 1
ATOM 2836 C C . ALA B 1 176 ? -2.744 2.721 -19.047 1 82.5 176 ALA B C 1
ATOM 2838 O O . ALA B 1 176 ? -3.352 3.121 -20.031 1 82.5 176 ALA B O 1
ATOM 2839 N N . ASP B 1 177 ? -2.68 1.394 -18.797 1 93.12 177 ASP B N 1
ATOM 2840 C CA . ASP B 1 177 ? -3.459 0.332 -19.422 1 93.12 177 ASP B CA 1
ATOM 2841 C C . ASP B 1 177 ? -4.141 -0.547 -18.375 1 93.12 177 ASP B C 1
ATOM 2843 O O . ASP B 1 177 ? -3.67 -1.649 -18.078 1 93.12 177 ASP B O 1
ATOM 2847 N N . PRO B 1 178 ? -5.27 -0.015 -17.891 1 94.56 178 PRO B N 1
ATOM 2848 C CA . PRO B 1 178 ? -5.949 -0.729 -16.812 1 94.56 178 PRO B CA 1
ATOM 2849 C C . PRO B 1 178 ? -6.359 -2.146 -17.203 1 94.56 178 PRO B C 1
ATOM 2851 O O . PRO B 1 178 ? -6.352 -3.051 -16.359 1 94.56 178 PRO B O 1
ATOM 2854 N N . ALA B 1 179 ? -6.711 -2.328 -18.469 1 97.06 179 ALA B N 1
ATOM 2855 C CA . ALA B 1 179 ? -7.102 -3.66 -18.922 1 97.06 179 ALA B CA 1
ATOM 2856 C C . ALA B 1 179 ? -5.934 -4.637 -18.828 1 97.06 179 ALA B C 1
ATOM 2858 O O . ALA B 1 179 ? -6.098 -5.773 -18.375 1 97.06 179 ALA B O 1
ATOM 2859 N N . ALA B 1 180 ? -4.762 -4.223 -19.234 1 97.31 180 ALA B N 1
ATOM 2860 C CA . ALA B 1 180 ? -3.57 -5.066 -19.156 1 97.31 180 ALA B CA 1
ATOM 2861 C C . ALA B 1 180 ? -3.15 -5.305 -17.719 1 97.31 180 ALA B C 1
ATOM 2863 O O . ALA B 1 180 ? -2.701 -6.398 -17.359 1 97.31 180 ALA B O 1
ATOM 2864 N N . ASP B 1 181 ? -3.297 -4.254 -16.875 1 97.69 181 ASP B N 1
ATOM 2865 C CA . ASP B 1 181 ? -2.969 -4.391 -15.453 1 97.69 181 ASP B CA 1
ATOM 2866 C C . ASP B 1 181 ? -3.881 -5.41 -14.773 1 97.69 181 ASP B C 1
ATOM 2868 O O . ASP B 1 181 ? -3.41 -6.277 -14.031 1 97.69 181 ASP B O 1
ATOM 2872 N N . ARG B 1 182 ? -5.125 -5.301 -15.055 1 98.5 182 ARG B N 1
ATOM 2873 C CA . ARG B 1 182 ? -6.105 -6.242 -14.516 1 98.5 182 ARG B CA 1
ATOM 2874 C C . ARG B 1 182 ? -5.797 -7.668 -14.961 1 98.5 182 ARG B C 1
ATOM 2876 O O . ARG B 1 182 ? -5.844 -8.602 -14.156 1 98.5 182 ARG B O 1
ATOM 2883 N N . ALA B 1 183 ? -5.52 -7.824 -16.234 1 98.75 183 ALA B N 1
ATOM 2884 C CA . ALA B 1 183 ? -5.223 -9.156 -16.766 1 98.75 183 ALA B CA 1
ATOM 2885 C C . ALA B 1 183 ? -3.973 -9.734 -16.109 1 98.75 183 ALA B C 1
ATOM 2887 O O . ALA B 1 183 ? -3.934 -10.922 -15.789 1 98.75 183 ALA B O 1
ATOM 2888 N N . ALA B 1 184 ? -2.979 -8.914 -15.938 1 98.69 184 ALA B N 1
ATOM 2889 C CA . ALA B 1 184 ? -1.754 -9.352 -15.266 1 98.69 184 ALA B CA 1
ATOM 2890 C C . ALA B 1 184 ? -2.033 -9.773 -13.828 1 98.69 184 ALA B C 1
ATOM 2892 O O . ALA B 1 184 ? -1.562 -10.82 -13.383 1 98.69 184 ALA B O 1
ATOM 2893 N N . LEU B 1 185 ? -2.793 -8.961 -13.117 1 98.69 185 LEU B N 1
ATOM 2894 C CA . LEU B 1 185 ? -3.145 -9.25 -11.734 1 98.69 185 LEU B CA 1
ATOM 2895 C C . LEU B 1 185 ? -3.859 -10.594 -11.625 1 98.69 185 LEU B C 1
ATOM 2897 O O . LEU B 1 185 ? -3.512 -11.422 -10.781 1 98.69 185 LEU B O 1
ATOM 2901 N N . VAL B 1 186 ? -4.82 -10.805 -12.508 1 98.62 186 VAL B N 1
ATOM 2902 C CA . VAL B 1 186 ? -5.598 -12.039 -12.5 1 98.62 186 VAL B CA 1
ATOM 2903 C C . VAL B 1 186 ? -4.676 -13.234 -12.734 1 98.62 186 VAL B C 1
ATOM 2905 O O . VAL B 1 186 ? -4.727 -14.219 -11.992 1 98.62 186 VAL B O 1
ATOM 2908 N N . THR B 1 187 ? -3.836 -13.141 -13.719 1 98.81 187 THR B N 1
ATOM 2909 C CA . THR B 1 187 ? -2.916 -14.219 -14.055 1 98.81 187 THR B CA 1
ATOM 2910 C C . THR B 1 187 ? -1.964 -14.508 -12.898 1 98.81 187 THR B C 1
ATOM 2912 O O . THR B 1 187 ? -1.759 -15.664 -12.531 1 98.81 187 THR B O 1
ATOM 2915 N N . LEU B 1 188 ? -1.414 -13.492 -12.312 1 98.81 188 LEU B N 1
ATOM 2916 C CA . LEU B 1 188 ? -0.424 -13.641 -11.25 1 98.81 188 LEU B CA 1
ATOM 2917 C C . LEU B 1 188 ? -1.054 -14.242 -10 1 98.81 188 LEU B C 1
ATOM 2919 O O . LEU B 1 188 ? -0.456 -15.109 -9.352 1 98.81 188 LEU B O 1
ATOM 2923 N N . VAL B 1 189 ? -2.26 -13.812 -9.648 1 98.75 189 VAL B N 1
ATOM 2924 C CA . VAL B 1 189 ? -2.945 -14.367 -8.484 1 98.75 189 VAL B CA 1
ATOM 2925 C C . VAL B 1 189 ? -3.277 -15.836 -8.734 1 98.75 189 VAL B C 1
ATOM 2927 O O . VAL B 1 189 ? -3.145 -16.672 -7.836 1 98.75 189 VAL B O 1
ATOM 2930 N N . ARG B 1 190 ? -3.703 -16.156 -9.961 1 98.12 190 ARG B N 1
ATOM 2931 C CA . ARG B 1 190 ? -3.979 -17.547 -10.297 1 98.12 190 ARG B CA 1
ATOM 2932 C C . ARG B 1 190 ? -2.73 -18.406 -10.133 1 98.12 190 ARG B C 1
ATOM 2934 O O . ARG B 1 190 ? -2.787 -19.484 -9.539 1 98.12 190 ARG B O 1
ATOM 2941 N N . ARG B 1 191 ? -1.632 -18 -10.625 1 98.06 191 ARG B N 1
ATOM 2942 C CA . ARG B 1 191 ? -0.381 -18.734 -10.516 1 98.06 191 ARG B CA 1
ATOM 2943 C C . ARG B 1 191 ? 0.037 -18.891 -9.055 1 98.06 191 ARG B C 1
ATOM 2945 O O . ARG B 1 191 ? 0.492 -19.969 -8.648 1 98.06 191 ARG B O 1
ATOM 2952 N N . MET B 1 192 ? -0.108 -17.828 -8.32 1 98.19 192 MET B N 1
ATOM 2953 C CA . MET B 1 192 ? 0.289 -17.75 -6.918 1 98.19 192 MET B CA 1
ATOM 2954 C C . MET B 1 192 ? -0.478 -18.766 -6.078 1 98.19 192 MET B C 1
ATOM 2956 O O . MET B 1 192 ? 0.039 -19.266 -5.078 1 98.19 192 MET B O 1
ATOM 2960 N N . THR B 1 193 ? -1.712 -19.156 -6.543 1 97.94 193 THR B N 1
ATOM 2961 C CA . THR B 1 193 ? -2.598 -19.875 -5.629 1 97.94 193 THR B CA 1
ATOM 2962 C C . THR B 1 193 ? -3.012 -21.219 -6.223 1 97.94 193 THR B C 1
ATOM 2964 O O . THR B 1 193 ? -3.609 -22.047 -5.531 1 97.94 193 THR B O 1
ATOM 2967 N N . LYS B 1 194 ? -2.695 -21.469 -7.426 1 95.31 194 LYS B N 1
ATOM 2968 C CA . LYS B 1 194 ? -3.121 -22.703 -8.078 1 95.31 194 LYS B CA 1
ATOM 2969 C C . LYS B 1 194 ? -2.525 -23.922 -7.379 1 95.31 194 LYS B C 1
ATOM 2971 O O . LYS B 1 194 ? -1.378 -23.891 -6.926 1 95.31 194 LYS B O 1
ATOM 2976 N N . PRO B 1 195 ? -3.305 -25 -7.324 1 93.12 195 PRO B N 1
ATOM 2977 C CA . PRO B 1 195 ? -2.811 -26.234 -6.703 1 93.12 195 PRO B CA 1
ATOM 2978 C C . PRO B 1 195 ? -1.595 -26.812 -7.426 1 93.12 195 PRO B C 1
ATOM 2980 O O . PRO B 1 195 ? -1.434 -26.609 -8.633 1 93.12 195 PRO B O 1
#